Protein AF-A0A2D5Z5J0-F1 (afdb_monomer_lite)

pLDDT: mean 86.41, std 13.09, range [36.34, 98.69]

Sequence (612 aa):
MKLTTIVRDGAWRTVILSARPTSHVPVMIDIGAAVDILVTQSGSGRLHWVSRWEGPWGVWKAPADMIDIVRHGWPAVSALELLERIFWAFARTGDGAAAENALLEPEAVTWQAPLPEPPAYLYLHNNSTVALNFQFTDYGRREILHPRNRPVTAMIGTGEPLFTNDAGYVKTDMEFGFVVGPDAHLLDDETAMDHVFGYTVTTDSRLNAYTTSYNTLSDKQRYQGAAGACMDKACDGYGAFGPVIVTADEVGNPQDLLGHIHCNGVERGRCHTGGYLDPVRDILANLSRMMTVPAGTVVAMGGAAYDGFAVKGDMRRPGQNHVSISFERVGAIHHDLVYPDEPRARQRGPQSPYLHRRRQLGLPSSDMPDLKPGDVPAATRALWAIMYNVGRKHDPDYPAPYLYPRTSLRRAEEPIVLGPAHRDVEISVQLAAVIGTRTQYQVPADKVLDGLLGLALFIGIADLGVLQRGVDDANASSYYFGYFQSRFGDGFNRIAPPVPISELNDKWRDAPMRIEIEGHGAAEGAVSDYDTGVERMIEWISKGVTMLPGDVAALGPGNACVKVPMTGSPGSKWKLRAGIKGLVDIDTHIEDQRDERVGNWHKLKIGPSDLT

Radius of gyration: 24.68 Å; chains: 1; bounding box: 61×60×70 Å

Secondary structure (DSSP, 8-state):
-EEEEEEETTEEEEEEEEE-TTT--EEEEEHHHHHHHHHHHHHTTSS----EEEETTEEEEPP-SHHHHHHH-HHHHHHHHHHHHHHHHHHHHS-HHHHHTTEE-TTSSEE--SSSS-S-EEEESS-BHHHHHHHTTT-----S--EEEE-GGGEE-TT--EE--TT--EEEEEEEEEEE-S-B-S--TTTGGGGEEEEEEEEEEE--SS-S-GGGS-GGGHHHHHHHHHHHHHSTT-EEEEEEEEEHHHH--TTS-EEEEEETTEEEEEEEGGGBSS-HHHHHHHHHHHS-B-TT-EEEEEE-SSS-EEE-GGG--TT--EEEEEETTTEEEEEEEE-TTSHHHHHHTTS-HHHHHHHHTTPPPS--TT--GGGHHHH-S-EEE-S--SSTT--TT----EEEPGGGEEETTS-EEE-TT--SEEEEEEEEEEE-SS-BSS--GGGTGGGEEEEEEEEEEEETHHHHTT--TT-HHHHHHHHHHTT-STT-EEEPPPBPHHHHTTTTTT-EEEEEETTTEEEEEEGGG-SS-HHHHHHHHHTTSPBPTT-EEE----S-EEEE---SPTT-EEEEEEEETTTEEEEEEEEE---TTS--TTS-SS-GGG--

Foldseek 3Di:
DWWAWFFDPQDIFIWDFAAQPPPRHTKIFRQVLLLVLQVVCCVVVNDPDDQWDQDPVGIDGQDGAPLVLQQVAPVNVVSVVVSVVVLSVCCVPHDVVSSVVRIGDPVRTGFWGRCLQFLWAKEWAPQFPQNCVVCVVFCVFCFFTFIATAFSLQETEFAAADEADQQLKKWKFKWKKWFFGHKFALDDLVCLVSRTFFIKIWMQMFHLPAQPCCVPDDLLQNLLNVLSSSLRCRFRNNTYIDSTGDGDVQVDDQQAKKKFKDWLNHTPWIFGSVRGNDDSSRVSNLLNHLATDHGGHMYIRYRGINRTDIDGPVNDDVPRTKMKMDMPSHGMGMHHYHYCVDPVNVQCDQPGSSQSVSVVSSHDDLFAQPDFLVCLLVNARWEWEQADFFPPSDDQLRSSIGTANSQQEDAPQEAAEDEAQFFKKKKFWWKKWFFARDKFALDALVCLLVGTPAIKTKMAMFRCVLVVSDDPPVNSNSNSSSRVSRRRYRNRIHIHRGDRPVQQVPVQCFWKKKKQKAPFGIWIDGNVRGSYDPSSQCSSSRHRHIDGGSHMYIHHGDRGMTIDGRPDDAQDKIWMWIDTPSTDIYIHIYHRNHDPVPPSSRGDPQGPVNVD

Structure (mmCIF, N/CA/C/O backbone):
data_AF-A0A2D5Z5J0-F1
#
_entry.id   AF-A0A2D5Z5J0-F1
#
loop_
_atom_site.group_PDB
_atom_site.id
_atom_site.type_symbol
_atom_site.label_atom_id
_atom_site.label_alt_id
_atom_site.label_comp_id
_atom_site.label_asym_id
_atom_site.label_entity_id
_atom_site.label_seq_id
_atom_site.pdbx_PDB_ins_code
_atom_site.Cartn_x
_atom_site.Cartn_y
_atom_site.Cartn_z
_atom_site.occupancy
_atom_site.B_iso_or_equiv
_atom_site.auth_seq_id
_atom_site.auth_comp_id
_atom_site.auth_asym_id
_atom_site.auth_atom_id
_atom_site.pdbx_PDB_model_num
ATOM 1 N N . MET A 1 1 ? -4.427 4.741 24.109 1.00 93.06 1 MET A N 1
ATOM 2 C CA . MET A 1 1 ? -5.723 4.839 23.403 1.00 93.06 1 MET A CA 1
ATOM 3 C C . MET A 1 1 ? -5.909 3.721 22.367 1.00 93.06 1 MET A C 1
ATOM 5 O O . MET A 1 1 ? -4.930 3.223 21.821 1.00 93.06 1 MET A O 1
ATOM 9 N N . LYS A 1 2 ? -7.160 3.335 22.058 1.00 96.94 2 LYS A N 1
ATOM 10 C CA . LYS A 1 2 ? -7.514 2.366 20.997 1.00 96.94 2 LYS A CA 1
ATOM 11 C C . LYS A 1 2 ? -8.445 3.010 19.971 1.00 96.94 2 LYS A C 1
ATOM 13 O O . LYS A 1 2 ? -9.537 3.444 20.329 1.00 96.94 2 LYS A O 1
ATOM 18 N N . LEU A 1 3 ? -8.028 3.052 18.711 1.00 97.38 3 LEU A N 1
ATOM 19 C CA . LEU A 1 3 ? -8.722 3.765 17.638 1.00 97.38 3 LEU A CA 1
ATOM 20 C C . LEU A 1 3 ? -9.100 2.816 16.504 1.00 97.38 3 LEU A C 1
ATOM 22 O O . LEU A 1 3 ? -8.326 1.932 16.144 1.00 97.38 3 LEU A O 1
ATOM 26 N N . THR A 1 4 ? -10.270 3.000 15.903 1.00 96.94 4 THR A N 1
ATOM 27 C CA . THR A 1 4 ? -10.640 2.270 14.684 1.00 96.94 4 THR A CA 1
ATOM 28 C C . THR A 1 4 ? -11.571 3.082 13.793 1.00 96.94 4 THR A C 1
ATOM 30 O O . THR A 1 4 ? -11.998 4.180 14.154 1.00 96.94 4 THR A O 1
ATOM 33 N N . THR A 1 5 ? -11.868 2.530 12.622 1.00 96.56 5 THR A N 1
ATOM 34 C CA . THR A 1 5 ? -12.845 3.067 11.684 1.00 96.56 5 THR A CA 1
ATOM 35 C C . THR A 1 5 ? -14.036 2.119 11.602 1.00 96.56 5 THR A C 1
ATOM 37 O O . THR A 1 5 ? -13.885 0.899 11.537 1.00 96.56 5 THR A O 1
ATOM 40 N N . ILE A 1 6 ? -15.237 2.686 11.577 1.00 95.25 6 ILE A N 1
ATOM 41 C CA . ILE A 1 6 ? -16.492 1.968 11.336 1.00 95.25 6 ILE A CA 1
ATOM 42 C C . ILE A 1 6 ? -17.225 2.582 10.142 1.00 95.25 6 ILE A C 1
ATOM 44 O O . ILE A 1 6 ? -16.885 3.679 9.694 1.00 95.25 6 ILE A O 1
ATOM 48 N N . VAL A 1 7 ? -18.262 1.907 9.651 1.00 93.25 7 VAL A N 1
ATOM 49 C CA . VAL A 1 7 ? -19.241 2.508 8.734 1.00 93.25 7 VAL A CA 1
ATOM 50 C C . VAL A 1 7 ? -20.530 2.837 9.477 1.00 93.25 7 VAL A C 1
ATOM 52 O O . VAL A 1 7 ? -21.112 1.974 10.135 1.00 93.25 7 VAL A O 1
ATOM 55 N N . ARG A 1 8 ? -20.991 4.079 9.317 1.00 88.25 8 ARG A N 1
ATOM 56 C CA . ARG A 1 8 ? -22.290 4.578 9.779 1.00 88.25 8 ARG A CA 1
ATOM 57 C C . ARG A 1 8 ? -22.849 5.528 8.721 1.00 88.25 8 ARG A C 1
ATOM 59 O O . ARG A 1 8 ? -22.131 6.404 8.247 1.00 88.25 8 ARG A O 1
ATOM 66 N N . ASP A 1 9 ? -24.107 5.331 8.332 1.00 86.69 9 ASP A N 1
ATOM 67 C CA . ASP A 1 9 ? -24.808 6.159 7.336 1.00 86.69 9 ASP A CA 1
ATOM 68 C C . ASP A 1 9 ? -24.061 6.299 5.992 1.00 86.69 9 ASP A C 1
ATOM 70 O O . ASP A 1 9 ? -24.009 7.373 5.397 1.00 86.69 9 ASP A O 1
ATOM 74 N N . GLY A 1 10 ? -23.438 5.212 5.517 1.00 88.88 10 GLY A N 1
ATOM 75 C CA . GLY A 1 10 ? -22.692 5.195 4.249 1.00 88.88 10 GLY A CA 1
ATOM 76 C C . GLY A 1 10 ? -21.363 5.961 4.273 1.00 88.88 10 GLY A C 1
ATOM 77 O O . GLY A 1 10 ? -20.772 6.199 3.221 1.00 88.88 10 GLY A O 1
ATOM 78 N N . ALA A 1 11 ? -20.873 6.343 5.456 1.00 90.06 11 ALA A N 1
ATOM 79 C CA . ALA A 1 11 ? -19.618 7.063 5.634 1.00 90.06 11 ALA A CA 1
ATOM 80 C C . ALA A 1 11 ? -18.714 6.384 6.668 1.00 90.06 11 ALA A C 1
ATOM 82 O O . ALA A 1 11 ? -19.181 5.719 7.597 1.00 90.06 11 ALA A O 1
ATOM 83 N N . TRP A 1 12 ? -17.405 6.582 6.521 1.00 93.19 12 TRP A N 1
ATOM 84 C CA . TRP A 1 12 ? -16.445 6.203 7.551 1.00 93.19 12 TRP A CA 1
ATOM 85 C C . TRP A 1 12 ? -16.531 7.143 8.750 1.00 93.19 12 TRP A C 1
ATOM 87 O O . TRP A 1 12 ? -16.623 8.362 8.592 1.00 93.19 12 TRP A O 1
ATOM 97 N N . ARG A 1 13 ? -16.480 6.565 9.950 1.00 93.69 13 ARG A N 1
ATOM 98 C CA . ARG A 1 13 ? -16.387 7.290 11.220 1.00 93.69 13 ARG A CA 1
ATOM 99 C C . ARG A 1 13 ? -15.203 6.774 12.012 1.00 93.69 13 ARG A C 1
ATOM 101 O O . ARG A 1 13 ? -15.054 5.562 12.171 1.00 93.69 13 ARG A O 1
ATOM 108 N N . THR A 1 14 ? -14.399 7.698 12.521 1.00 95.69 14 THR A N 1
ATOM 109 C CA . THR A 1 14 ? -13.329 7.375 13.463 1.00 95.69 14 THR A CA 1
ATOM 110 C C . THR A 1 14 ? -13.910 7.288 14.861 1.00 95.69 14 THR A C 1
ATOM 112 O O . THR A 1 14 ? -14.632 8.191 15.294 1.00 95.69 14 THR A O 1
ATOM 115 N N . VAL A 1 15 ? -13.589 6.212 15.570 1.00 96.12 15 VAL A N 1
ATOM 116 C CA . VAL A 1 15 ? -14.093 5.975 16.921 1.00 96.12 15 VAL A CA 1
ATOM 117 C C . VAL A 1 15 ? -12.967 5.652 17.893 1.00 96.12 15 VAL A C 1
ATOM 119 O O . VAL A 1 15 ? -11.970 5.020 17.528 1.00 96.12 15 VAL A O 1
ATOM 122 N N . ILE A 1 16 ? -13.162 6.053 19.147 1.00 96.38 16 ILE A N 1
ATOM 123 C CA . ILE A 1 16 ? -12.356 5.602 20.284 1.00 96.38 16 ILE A CA 1
ATOM 124 C C . ILE A 1 16 ? -13.047 4.378 20.877 1.00 96.38 16 ILE A C 1
ATOM 126 O O . ILE A 1 16 ? -14.220 4.458 21.249 1.00 96.38 16 ILE A O 1
ATOM 130 N N . LEU A 1 17 ? -12.335 3.255 20.987 1.00 95.25 17 LEU A N 1
ATOM 131 C CA . LEU A 1 17 ? -12.802 2.116 21.772 1.00 95.25 17 LEU A CA 1
ATOM 132 C C . LEU A 1 17 ? -12.526 2.405 23.252 1.00 95.25 17 LEU A C 1
ATOM 134 O O . LEU A 1 17 ? -11.382 2.358 23.702 1.00 95.25 17 LEU A O 1
ATOM 138 N N . SER A 1 18 ? -13.595 2.711 23.979 1.00 94.12 18 SER A N 1
ATOM 139 C CA . SER A 1 18 ? -13.609 3.134 25.376 1.00 94.12 18 SER A CA 1
ATOM 140 C C . SER A 1 18 ? -14.367 2.112 26.239 1.00 94.12 18 SER A C 1
ATOM 142 O O . SER A 1 18 ? -14.756 1.031 25.787 1.00 94.12 18 SER A O 1
ATOM 144 N N . ALA A 1 19 ? -14.590 2.449 27.504 1.00 89.25 19 ALA A N 1
ATOM 145 C CA . ALA A 1 19 ? -15.450 1.702 28.405 1.00 89.25 19 ALA A CA 1
ATOM 146 C C . ALA A 1 19 ? -16.302 2.665 29.232 1.00 89.25 19 ALA A C 1
ATOM 148 O O . ALA A 1 19 ? -15.825 3.709 29.686 1.00 89.25 19 ALA A O 1
ATOM 149 N N . ARG A 1 20 ? -17.563 2.295 29.476 1.00 86.00 20 ARG A N 1
ATOM 150 C CA . ARG A 1 20 ? -18.451 3.074 30.347 1.00 86.00 20 ARG A CA 1
ATOM 151 C C . ARG A 1 20 ? -17.807 3.175 31.746 1.00 86.00 20 ARG A C 1
ATOM 153 O O . ARG A 1 20 ? -17.552 2.133 32.352 1.00 86.00 20 ARG A O 1
ATOM 160 N N . PRO A 1 21 ? -17.576 4.382 32.301 1.00 85.12 21 PRO A N 1
ATOM 161 C CA . PRO A 1 21 ? -16.750 4.558 33.503 1.00 85.12 21 PRO A CA 1
ATOM 162 C C . PRO A 1 21 ? -17.210 3.798 34.754 1.00 85.12 21 PRO A C 1
ATOM 164 O O . PRO A 1 21 ? -16.401 3.540 35.636 1.00 85.12 21 PRO A O 1
ATOM 167 N N . THR A 1 22 ? -18.504 3.478 34.861 1.00 82.19 22 THR A N 1
ATOM 168 C CA . THR A 1 22 ? -19.093 2.811 36.034 1.00 82.19 22 THR A CA 1
ATOM 169 C C . THR A 1 22 ? -19.251 1.303 35.868 1.00 82.19 22 THR A C 1
ATOM 171 O O . THR A 1 22 ? -19.096 0.573 36.840 1.00 82.19 22 THR A O 1
ATOM 174 N N . SER A 1 23 ? -19.589 0.826 34.668 1.00 84.12 23 SER A N 1
ATOM 175 C CA . SER A 1 23 ? -19.837 -0.598 34.411 1.00 84.12 23 SER A CA 1
ATOM 176 C C . SER A 1 23 ? -18.652 -1.314 33.769 1.00 84.12 23 SER A C 1
ATOM 178 O O . SER A 1 23 ? -18.658 -2.539 33.703 1.00 84.12 23 SER A O 1
ATOM 180 N N . HIS A 1 24 ? -17.665 -0.564 33.266 1.00 85.06 24 HIS A N 1
ATOM 181 C CA . HIS A 1 24 ? -16.561 -1.054 32.437 1.00 85.06 24 HIS A CA 1
ATOM 182 C C . HIS A 1 24 ? -17.012 -1.817 31.181 1.00 85.06 24 HIS A C 1
ATOM 184 O O . HIS A 1 24 ? -16.212 -2.506 30.550 1.00 85.06 24 HIS A O 1
ATOM 190 N N . VAL A 1 25 ? -18.286 -1.676 30.796 1.00 88.31 25 VAL A N 1
ATOM 191 C CA . VAL A 1 25 ? -18.826 -2.255 29.564 1.00 88.31 25 VAL A CA 1
ATOM 192 C C . VAL A 1 25 ? -18.167 -1.549 28.374 1.00 88.31 25 VAL A C 1
ATOM 194 O O . VAL A 1 25 ? -18.167 -0.309 28.359 1.00 88.31 25 VAL A O 1
ATOM 197 N N . PRO A 1 26 ? -17.596 -2.296 27.407 1.00 91.62 26 PRO A N 1
ATOM 198 C CA . PRO A 1 26 ? -17.014 -1.721 26.200 1.00 91.62 26 PRO A CA 1
ATOM 199 C C . PRO A 1 26 ? -18.025 -0.864 25.443 1.00 91.62 26 PRO A C 1
ATOM 201 O O . PRO A 1 26 ? -19.186 -1.233 25.315 1.00 91.62 26 PRO A O 1
ATOM 204 N N . VAL A 1 27 ? -17.576 0.277 24.936 1.00 94.75 27 VAL A N 1
ATOM 205 C CA . VAL A 1 27 ? -18.390 1.185 24.123 1.00 94.75 27 VAL A CA 1
ATOM 206 C C . VAL A 1 27 ? -17.480 1.928 23.156 1.00 94.75 27 VAL A C 1
ATOM 208 O O . VAL A 1 27 ? -16.278 2.057 23.391 1.00 94.75 27 VAL A O 1
ATOM 211 N N . MET A 1 28 ? -18.033 2.432 22.066 1.00 95.69 28 MET A N 1
ATOM 212 C CA . MET A 1 28 ? -17.321 3.295 21.136 1.00 95.69 28 MET A CA 1
ATOM 213 C C . MET A 1 28 ? -17.811 4.733 21.244 1.00 95.69 28 MET A C 1
ATOM 215 O O . MET A 1 28 ? -19.009 4.976 21.377 1.00 95.69 28 MET A O 1
ATOM 219 N N . ILE A 1 29 ? -16.883 5.681 21.148 1.00 95.44 29 ILE A N 1
ATOM 220 C CA . ILE A 1 29 ? -17.184 7.111 21.051 1.00 95.44 29 ILE A CA 1
ATOM 221 C C . ILE A 1 29 ? -16.921 7.547 19.610 1.00 95.44 29 ILE A C 1
ATOM 223 O O . ILE A 1 29 ? -15.775 7.504 19.162 1.00 95.44 29 ILE A O 1
ATOM 227 N N . ASP A 1 30 ? -17.960 7.974 18.892 1.00 94.44 30 ASP A N 1
ATOM 228 C CA . ASP A 1 30 ? -17.830 8.653 17.596 1.00 94.44 30 ASP A CA 1
ATOM 229 C C . ASP A 1 30 ? -17.186 10.025 17.811 1.00 94.44 30 ASP A C 1
ATOM 231 O O . ASP A 1 30 ? -17.788 10.923 18.406 1.00 94.44 30 ASP A O 1
ATOM 235 N N . ILE A 1 31 ? -15.938 10.172 17.354 1.00 93.31 31 ILE A N 1
ATOM 236 C CA . ILE A 1 31 ? -15.123 11.364 17.613 1.00 93.31 31 ILE A CA 1
ATOM 237 C C . ILE A 1 31 ? -15.792 12.605 17.021 1.00 93.31 31 ILE A C 1
ATOM 239 O O . ILE A 1 31 ? -15.860 13.635 17.689 1.00 93.31 31 ILE A O 1
ATOM 243 N N . GLY A 1 32 ? -16.324 12.510 15.799 1.00 89.69 32 GLY A N 1
ATOM 244 C CA . GLY A 1 32 ? -16.975 13.638 15.135 1.00 89.69 32 GLY A CA 1
ATOM 245 C C . GLY A 1 32 ? -18.210 14.100 15.906 1.00 89.69 32 GLY A C 1
ATOM 246 O O . GLY A 1 32 ? -18.323 15.275 16.254 1.00 89.69 32 GLY A O 1
ATOM 247 N N . ALA A 1 33 ? -19.087 13.158 16.262 1.00 90.62 33 ALA A N 1
ATOM 248 C CA . ALA A 1 33 ? -20.287 13.464 17.038 1.00 90.62 33 ALA A CA 1
ATOM 249 C C . ALA A 1 33 ? -19.952 14.021 18.435 1.00 90.62 33 ALA A C 1
ATOM 251 O O . ALA A 1 33 ? -20.588 14.970 18.899 1.00 90.62 33 ALA A O 1
ATOM 252 N N . ALA A 1 34 ? -18.932 13.475 19.102 1.00 91.00 34 ALA A N 1
ATOM 253 C CA . ALA A 1 34 ? -18.480 13.963 20.400 1.00 91.00 34 ALA A CA 1
ATOM 254 C C . ALA A 1 34 ? -17.933 15.398 20.317 1.00 91.00 34 ALA A C 1
ATOM 256 O O . ALA A 1 34 ? -18.285 16.229 21.158 1.00 91.00 34 ALA A O 1
ATOM 257 N N . VAL A 1 35 ? -17.133 15.724 19.293 1.00 88.75 35 VAL A N 1
ATOM 258 C CA . VAL A 1 35 ? -16.653 17.096 19.051 1.00 88.75 35 VAL A CA 1
ATOM 259 C C . VAL A 1 35 ? -17.829 18.057 18.868 1.00 88.75 35 VAL A C 1
ATOM 261 O O . VAL A 1 35 ? -17.856 19.103 19.520 1.00 88.75 35 VAL A O 1
ATOM 264 N N . ASP A 1 36 ? -18.815 17.707 18.040 1.00 87.94 36 ASP A N 1
ATOM 265 C CA . ASP A 1 36 ? -19.977 18.562 17.763 1.00 87.94 36 ASP A CA 1
ATOM 266 C C . ASP A 1 36 ? -20.800 18.851 19.026 1.00 87.94 36 ASP A C 1
ATOM 268 O O . ASP A 1 36 ? -21.208 19.996 19.268 1.00 87.94 36 ASP A O 1
ATOM 272 N N . ILE A 1 37 ? -20.990 17.839 19.879 1.00 88.12 37 ILE A N 1
ATOM 273 C CA . ILE A 1 37 ? -21.646 17.996 21.182 1.00 88.12 37 ILE A CA 1
ATOM 274 C C . ILE A 1 37 ? -20.862 18.987 22.045 1.00 88.12 37 ILE A C 1
ATOM 276 O O . ILE A 1 37 ? -21.437 19.960 22.537 1.00 88.12 37 ILE A O 1
ATOM 280 N N . LEU A 1 38 ? -19.552 18.788 22.212 1.00 86.69 38 LEU A N 1
ATOM 281 C CA . LEU A 1 38 ? -18.729 19.639 23.077 1.00 86.69 38 LEU A CA 1
ATOM 282 C C . LEU A 1 38 ? -18.660 21.087 22.574 1.00 86.69 38 LEU A C 1
ATOM 284 O O . LEU A 1 38 ? -18.777 22.018 23.374 1.00 86.69 38 LEU A O 1
ATOM 288 N N . VAL A 1 39 ? -18.547 21.299 21.261 1.00 85.88 39 VAL A N 1
ATOM 289 C CA . VAL A 1 39 ? -18.585 22.635 20.642 1.00 85.88 39 VAL A CA 1
ATOM 290 C C . VAL A 1 39 ? -19.923 23.323 20.911 1.00 85.88 39 VAL A C 1
ATOM 292 O O . VAL A 1 39 ? -19.944 24.476 21.347 1.00 85.88 39 VAL A O 1
ATOM 295 N N . THR A 1 40 ? -21.035 22.614 20.711 1.00 86.25 40 THR A N 1
ATOM 296 C CA . THR A 1 40 ? -22.386 23.149 20.933 1.00 86.25 40 THR A CA 1
ATOM 297 C C . THR A 1 40 ? -22.586 23.560 22.390 1.00 86.25 40 THR A C 1
ATOM 299 O O . THR A 1 40 ? -23.032 24.673 22.682 1.00 86.25 40 THR A O 1
ATOM 302 N N . GLN A 1 41 ? -22.203 22.693 23.329 1.00 84.50 41 GLN A N 1
ATOM 303 C CA . GLN A 1 41 ? -22.331 22.987 24.755 1.00 84.50 41 GLN A CA 1
ATOM 304 C C . GLN A 1 41 ? -21.398 24.122 25.189 1.00 84.50 41 GLN A C 1
ATOM 306 O O . GLN A 1 41 ? -21.800 24.954 26.007 1.00 84.50 41 GLN A O 1
ATOM 311 N N . SER A 1 42 ? -20.202 24.226 24.602 1.00 84.31 42 SER A N 1
ATOM 312 C CA . SER A 1 42 ? -19.293 25.338 24.879 1.00 84.31 42 SER A CA 1
ATOM 313 C C . SER A 1 42 ? -19.844 26.678 24.402 1.00 84.31 42 SER A C 1
ATOM 315 O O . SER A 1 42 ? -19.763 27.659 25.139 1.00 84.31 42 SER A O 1
ATOM 317 N N . GLY A 1 43 ? -20.467 26.725 23.221 1.00 83.12 43 GLY A N 1
ATOM 318 C CA . GLY A 1 43 ? -21.136 27.930 22.717 1.00 83.12 43 GLY A CA 1
ATOM 319 C C . GLY A 1 43 ? -22.321 28.372 23.583 1.00 83.12 43 GLY A C 1
ATOM 320 O O . GLY A 1 43 ? -22.602 29.562 23.684 1.00 83.12 43 GLY A O 1
ATOM 321 N N . SER A 1 44 ? -22.978 27.429 24.266 1.00 82.50 44 SER A N 1
ATOM 322 C CA . SER A 1 44 ? -24.056 27.721 25.223 1.00 82.50 44 SER A CA 1
ATOM 323 C C . SER A 1 44 ? -23.572 28.162 26.615 1.00 82.50 44 SER A C 1
ATOM 325 O O . SER A 1 44 ? -24.395 28.425 27.491 1.00 82.50 44 SER A O 1
ATOM 327 N N . GLY A 1 45 ? -22.253 28.214 26.850 1.00 80.50 45 GLY A N 1
ATOM 328 C CA . GLY A 1 45 ? -21.657 28.563 28.145 1.00 80.50 45 GLY A CA 1
ATOM 329 C C . GLY A 1 45 ? -21.774 27.476 29.221 1.00 80.50 45 GLY A C 1
ATOM 330 O O . GLY A 1 45 ? -21.451 27.727 30.379 1.00 80.50 45 GLY A O 1
ATOM 331 N N . ARG A 1 46 ? -22.236 26.269 28.863 1.00 74.31 46 ARG A N 1
ATOM 332 C CA . ARG A 1 46 ? -22.439 25.148 29.800 1.00 74.31 46 ARG A CA 1
ATOM 333 C C . ARG A 1 46 ? -21.158 24.384 30.127 1.00 74.31 46 ARG A C 1
ATOM 335 O O . ARG A 1 46 ? -21.089 23.730 31.162 1.00 74.31 46 ARG A O 1
ATOM 342 N N . LEU A 1 47 ? -20.160 24.452 29.250 1.00 80.44 47 LEU A N 1
ATOM 343 C CA . LEU A 1 47 ? -18.823 23.905 29.467 1.00 80.44 47 LEU A CA 1
ATOM 344 C C . LEU A 1 47 ? -17.780 24.751 28.731 1.00 80.44 47 LEU A C 1
ATOM 346 O O . LEU A 1 47 ? -18.132 25.618 27.937 1.00 80.44 47 LEU A O 1
ATOM 350 N N . HIS A 1 48 ? -16.499 24.495 28.981 1.00 76.69 48 HIS A N 1
ATOM 351 C CA . HIS A 1 48 ? -15.409 25.081 28.205 1.00 76.69 48 HIS A CA 1
ATOM 352 C C . HIS A 1 48 ? -14.724 23.986 27.384 1.00 76.69 48 HIS A C 1
ATOM 354 O O . HIS A 1 48 ? -14.119 23.075 27.951 1.00 76.69 48 HIS A O 1
ATOM 360 N N . TRP A 1 49 ? -14.815 24.080 26.057 1.00 78.50 49 TRP A N 1
ATOM 361 C CA . TRP A 1 49 ? -14.130 23.193 25.120 1.00 78.50 49 TRP A CA 1
ATOM 362 C C . TRP A 1 49 ? -13.266 24.005 24.163 1.00 78.50 49 TRP A C 1
ATOM 364 O O . TRP A 1 49 ? -13.718 24.973 23.550 1.00 78.50 49 TRP A O 1
ATOM 374 N N . VAL A 1 50 ? -12.017 23.578 24.010 1.00 69.38 50 VAL A N 1
ATOM 375 C CA . VAL A 1 50 ? -11.072 24.191 23.083 1.00 69.38 50 VAL A CA 1
ATOM 376 C C . VAL A 1 50 ? -11.213 23.481 21.738 1.00 69.38 50 VAL A C 1
ATOM 378 O O . VAL A 1 50 ? -10.748 22.365 21.550 1.00 69.38 50 VAL A O 1
ATOM 381 N N . SER A 1 51 ? -11.909 24.119 20.797 1.00 64.62 51 SER A N 1
ATOM 382 C CA . SER A 1 51 ? -12.151 23.567 19.452 1.00 64.62 51 SER A CA 1
ATOM 383 C C . SER A 1 51 ? -11.020 23.843 18.457 1.00 64.62 51 SER A C 1
ATOM 385 O O . SER A 1 51 ? -11.017 23.293 17.353 1.00 64.62 51 SER A O 1
ATOM 387 N N . ARG A 1 52 ? -10.064 24.695 18.846 1.00 67.06 52 ARG A N 1
ATOM 388 C CA . ARG A 1 52 ? -8.849 25.021 18.100 1.00 67.06 52 ARG A CA 1
ATOM 389 C C . ARG A 1 52 ? -7.642 24.799 18.983 1.00 67.06 52 ARG A C 1
ATOM 391 O O . ARG A 1 52 ? -7.514 25.441 20.020 1.00 67.06 52 ARG A O 1
ATOM 398 N N . TRP A 1 53 ? -6.766 23.930 18.530 1.00 62.47 53 TRP A N 1
ATOM 399 C CA . TRP A 1 53 ? -5.542 23.578 19.216 1.00 62.47 53 TRP A CA 1
ATOM 400 C C . TRP A 1 53 ? -4.403 24.297 18.515 1.00 62.47 53 TRP A C 1
ATOM 402 O O . TRP A 1 53 ? -4.291 24.232 17.290 1.00 62.47 53 TRP A O 1
ATOM 412 N N . GLU A 1 54 ? -3.602 25.020 19.287 1.00 58.97 54 GLU A N 1
ATOM 413 C CA . GLU A 1 54 ? -2.354 25.601 18.806 1.00 58.97 54 GLU A CA 1
ATOM 414 C C . GLU A 1 54 ? -1.216 24.673 19.216 1.00 58.97 54 GLU A C 1
ATOM 416 O O . GLU A 1 54 ? -1.084 24.315 20.388 1.00 58.97 54 GLU A O 1
ATOM 421 N N . GLY A 1 55 ? -0.395 24.279 18.251 1.00 55.91 55 GLY A N 1
ATOM 422 C CA . GLY A 1 55 ? 0.818 23.524 18.520 1.00 55.91 55 GLY A CA 1
ATOM 423 C C . GLY A 1 55 ? 1.924 23.838 17.516 1.00 55.91 55 GLY A C 1
ATOM 424 O O . GLY A 1 55 ? 1.760 24.712 16.663 1.00 55.91 55 GLY A O 1
ATOM 425 N N . PRO A 1 56 ? 3.057 23.117 17.588 1.00 46.78 56 PRO A N 1
ATOM 426 C CA . PRO A 1 56 ? 4.235 23.375 16.750 1.00 46.78 56 PRO A CA 1
ATOM 427 C C . PRO A 1 56 ? 3.953 23.332 15.239 1.00 46.78 56 PRO A C 1
ATOM 429 O O . PRO A 1 56 ? 4.697 23.908 14.453 1.00 46.78 56 PRO A O 1
ATOM 432 N N . TRP A 1 57 ? 2.861 22.672 14.846 1.00 51.91 57 TRP A N 1
ATOM 433 C CA . TRP A 1 57 ? 2.441 22.434 13.464 1.00 51.91 57 TRP A CA 1
ATOM 434 C C . TRP A 1 57 ? 1.322 23.378 12.987 1.00 51.91 57 TRP A C 1
ATOM 436 O O . TRP A 1 57 ? 0.760 23.180 11.913 1.00 51.91 57 TRP A O 1
ATOM 446 N N . GLY A 1 58 ? 0.995 24.411 13.772 1.00 58.88 58 GLY A N 1
ATOM 447 C CA . GLY A 1 58 ? -0.013 25.421 13.450 1.00 58.88 58 GLY A CA 1
ATOM 448 C C . GLY A 1 58 ? -1.288 25.307 14.284 1.00 58.88 58 GLY A C 1
ATOM 449 O O . GLY A 1 58 ? -1.303 24.726 15.368 1.00 58.88 58 GLY A O 1
ATOM 450 N N . VAL A 1 59 ? -2.364 25.913 13.777 1.00 57.62 59 VAL A N 1
ATOM 451 C CA . VAL A 1 59 ? -3.695 25.855 14.391 1.00 57.62 59 VAL A CA 1
ATOM 452 C C . VAL A 1 59 ? -4.495 24.761 13.701 1.00 57.62 59 VAL A C 1
ATOM 454 O O . VAL A 1 59 ? -4.800 24.890 12.515 1.00 57.62 59 VAL A O 1
ATOM 457 N N . TRP A 1 60 ? -4.893 23.721 14.428 1.00 65.19 60 TRP A N 1
ATOM 458 C CA . TRP A 1 60 ? -5.758 22.671 13.890 1.00 65.19 60 TRP A CA 1
ATOM 459 C C . TRP A 1 60 ? -7.020 22.488 14.733 1.00 65.19 60 TRP A C 1
ATOM 461 O O . TRP A 1 60 ? -7.080 22.801 15.925 1.00 65.19 60 TRP A O 1
ATOM 471 N N . LYS A 1 61 ? -8.087 22.022 14.083 1.00 64.19 61 LYS A N 1
ATOM 472 C CA . LYS A 1 61 ? -9.314 21.603 14.770 1.00 64.19 61 LYS A CA 1
ATOM 473 C C . LYS A 1 61 ? -9.124 20.182 15.286 1.00 64.19 61 LYS A C 1
ATOM 475 O O . LYS A 1 61 ? -8.302 19.456 14.739 1.00 64.19 61 LYS A O 1
ATOM 480 N N . ALA A 1 62 ? -9.874 19.788 16.317 1.00 62.12 62 ALA A N 1
ATOM 481 C CA . ALA A 1 62 ? -9.880 18.393 16.761 1.00 62.12 62 ALA A CA 1
ATOM 482 C C . ALA A 1 62 ? -10.129 17.479 15.539 1.00 62.12 62 ALA A C 1
ATOM 484 O O . ALA A 1 62 ? -11.156 17.659 14.875 1.00 62.12 62 ALA A O 1
ATOM 485 N N . PRO A 1 63 ? -9.182 16.591 15.184 1.00 65.00 63 PRO A N 1
ATOM 486 C CA . PRO A 1 63 ? -9.288 15.806 13.963 1.00 65.00 63 PRO A CA 1
ATOM 487 C C . PRO A 1 63 ? -10.422 14.787 14.102 1.00 65.00 63 PRO A C 1
ATOM 489 O O . PRO A 1 63 ? -10.560 14.134 15.136 1.00 65.00 63 PRO A O 1
ATOM 492 N N . ALA A 1 64 ? -11.255 14.681 13.067 1.00 71.00 64 ALA A N 1
ATOM 493 C CA . ALA A 1 64 ? -12.385 13.748 13.022 1.00 71.00 64 ALA A CA 1
ATOM 494 C C . ALA A 1 64 ? -12.083 12.497 12.178 1.00 71.00 64 ALA A C 1
ATOM 496 O O . ALA A 1 64 ? -12.810 11.502 12.251 1.00 71.00 64 ALA A O 1
ATOM 497 N N . ASP A 1 65 ? -11.016 12.534 11.381 1.00 84.62 65 ASP A N 1
ATOM 498 C CA . ASP A 1 65 ? -10.565 11.419 10.560 1.00 84.62 65 ASP A CA 1
ATOM 499 C C . ASP A 1 65 ? -9.265 10.799 11.095 1.00 84.62 65 ASP A C 1
ATOM 501 O O . ASP A 1 65 ? -8.418 11.454 11.707 1.00 84.62 65 ASP A O 1
ATOM 505 N N . MET A 1 66 ? -9.137 9.489 10.880 1.00 93.50 66 MET A N 1
ATOM 506 C CA . MET A 1 66 ? -8.010 8.699 11.366 1.00 93.50 66 MET A CA 1
ATOM 507 C C . MET A 1 66 ? -6.670 9.165 10.787 1.00 93.50 66 MET A C 1
ATOM 509 O O . MET A 1 66 ? -5.664 9.135 11.492 1.00 93.50 66 MET A O 1
ATOM 513 N N . ILE A 1 67 ? -6.623 9.578 9.515 1.00 92.94 67 ILE A N 1
ATOM 514 C CA . ILE A 1 67 ? -5.349 9.909 8.865 1.00 92.94 67 ILE A CA 1
ATOM 515 C C . ILE A 1 67 ? -4.761 11.208 9.420 1.00 92.94 67 ILE A C 1
ATOM 517 O O . ILE A 1 67 ? -3.554 11.272 9.648 1.00 92.94 67 ILE A O 1
ATOM 521 N N . ASP A 1 68 ? -5.594 12.202 9.724 1.00 89.94 68 ASP A N 1
ATOM 522 C CA . ASP A 1 68 ? -5.165 13.433 10.374 1.00 89.94 68 ASP A CA 1
ATOM 523 C C . ASP A 1 68 ? -4.749 13.178 11.823 1.00 89.94 68 ASP A C 1
ATOM 525 O O . ASP A 1 68 ? -3.739 13.734 12.253 1.00 89.94 68 ASP A O 1
ATOM 529 N N . ILE A 1 69 ? -5.445 12.303 12.563 1.00 92.56 69 ILE A N 1
ATOM 530 C CA . ILE A 1 69 ? -5.008 11.884 13.909 1.00 92.56 69 ILE A CA 1
ATOM 531 C C . ILE A 1 69 ? -3.596 11.288 13.846 1.00 92.56 69 ILE A C 1
ATOM 533 O O . ILE A 1 69 ? -2.711 11.709 14.590 1.00 92.56 69 ILE A O 1
ATOM 537 N N . VAL A 1 70 ? -3.373 10.341 12.933 1.00 95.44 70 VAL A N 1
ATOM 538 C CA . VAL A 1 70 ? -2.083 9.659 12.780 1.00 95.44 70 VAL A CA 1
ATOM 539 C C . VAL A 1 70 ? -0.983 10.636 12.355 1.00 95.44 70 VAL A C 1
ATOM 541 O O . VAL A 1 70 ? 0.097 10.635 12.944 1.00 95.44 70 VAL A O 1
ATOM 544 N N . ARG A 1 71 ? -1.265 11.513 11.383 1.00 93.25 71 ARG A N 1
ATOM 545 C CA . ARG A 1 71 ? -0.310 12.506 10.869 1.00 93.25 71 ARG A CA 1
ATOM 546 C C . ARG A 1 71 ? 0.140 13.498 11.937 1.00 93.25 71 ARG A C 1
ATOM 548 O O . ARG A 1 71 ? 1.310 13.865 11.960 1.00 93.25 71 ARG A O 1
ATOM 555 N N . HIS A 1 72 ? -0.768 13.934 12.809 1.00 89.50 72 HIS A N 1
ATOM 556 C CA . HIS A 1 72 ? -0.443 14.871 13.886 1.00 89.50 72 HIS A CA 1
ATOM 557 C C . HIS A 1 72 ? 0.162 14.186 15.120 1.00 89.50 72 HIS A C 1
ATOM 559 O O . HIS A 1 72 ? 0.649 14.889 16.003 1.00 89.50 72 HIS A O 1
ATOM 565 N N . GLY A 1 73 ? 0.156 12.850 15.194 1.00 91.38 73 GLY A N 1
ATOM 566 C CA . GLY A 1 73 ? 0.836 12.076 16.233 1.00 91.38 73 GLY A CA 1
ATOM 567 C C . GLY A 1 73 ? 0.371 12.399 17.658 1.00 91.38 73 GLY A C 1
ATOM 568 O O . GLY A 1 73 ? -0.818 12.586 17.924 1.00 91.38 73 GLY A O 1
ATOM 569 N N . TRP A 1 74 ? 1.325 12.476 18.592 1.00 90.50 74 TRP A N 1
ATOM 570 C CA . TRP A 1 74 ? 1.069 12.683 20.024 1.00 90.50 74 TRP A CA 1
ATOM 571 C C . TRP A 1 74 ? 0.200 13.902 20.367 1.00 90.50 74 TRP A C 1
ATOM 573 O O . TRP A 1 74 ? -0.716 13.746 21.174 1.00 90.50 74 TRP A O 1
ATOM 583 N N . PRO A 1 75 ? 0.384 15.086 19.746 1.00 87.06 75 PRO A N 1
ATOM 584 C CA . PRO A 1 75 ? -0.540 16.202 19.931 1.00 87.06 75 PRO A CA 1
ATOM 585 C C . PRO A 1 75 ? -2.019 15.861 19.681 1.00 87.06 75 PRO A C 1
ATOM 587 O O . PRO A 1 75 ? -2.883 16.324 20.426 1.00 87.06 75 PRO A O 1
ATOM 590 N N . ALA A 1 76 ? -2.331 15.045 18.666 1.00 88.19 76 ALA A N 1
ATOM 591 C CA . ALA A 1 76 ? -3.703 14.607 18.417 1.00 88.19 76 ALA A CA 1
ATOM 592 C C . ALA A 1 76 ? -4.177 13.592 19.464 1.00 88.19 76 ALA A C 1
ATOM 594 O O . ALA A 1 76 ? -5.302 13.712 19.943 1.00 88.19 76 ALA A O 1
ATOM 595 N N . VAL A 1 77 ? -3.321 12.651 19.878 1.00 91.19 77 VAL A N 1
ATOM 596 C CA . VAL A 1 77 ? -3.642 11.685 20.946 1.00 91.19 77 VAL A CA 1
ATOM 597 C C . VAL A 1 77 ? -3.996 12.409 22.248 1.00 91.19 77 VAL A C 1
ATOM 599 O O . VAL A 1 77 ? -5.070 12.176 22.796 1.00 91.19 77 VAL A O 1
ATOM 602 N N . SER A 1 78 ? -3.179 13.369 22.692 1.00 88.62 78 SER A N 1
ATOM 603 C CA . SER A 1 78 ? -3.462 14.153 23.904 1.00 88.62 78 SER A CA 1
ATOM 604 C C . SER A 1 78 ? -4.766 14.957 23.805 1.00 88.62 78 SER A C 1
ATOM 606 O O . SER A 1 78 ? -5.492 15.105 24.792 1.00 88.62 78 SER A O 1
ATOM 608 N N . ALA A 1 79 ? -5.100 15.470 22.616 1.00 86.31 79 ALA A N 1
ATOM 609 C CA . ALA A 1 79 ? -6.373 16.150 22.389 1.00 86.31 79 ALA A CA 1
ATOM 610 C C . ALA A 1 79 ? -7.568 15.185 22.494 1.00 86.31 79 ALA A C 1
ATOM 612 O O . ALA A 1 79 ? -8.593 15.543 23.080 1.00 86.31 79 ALA A O 1
ATOM 613 N N . LEU A 1 80 ? -7.435 13.959 21.975 1.00 90.81 80 LEU A N 1
ATOM 614 C CA . LEU A 1 80 ? -8.460 12.919 22.085 1.00 90.81 80 LEU A CA 1
ATOM 615 C C . LEU A 1 80 ? -8.629 12.418 23.524 1.00 90.81 80 LEU A C 1
ATOM 617 O O . LEU A 1 80 ? -9.754 12.176 23.948 1.00 90.81 80 LEU A O 1
ATOM 621 N N . GLU A 1 81 ? -7.555 12.323 24.308 1.00 91.50 81 GLU A N 1
ATOM 622 C CA . GLU A 1 81 ? -7.644 11.974 25.734 1.00 91.50 81 GLU A CA 1
ATOM 623 C C . GLU A 1 81 ? -8.415 13.041 26.515 1.00 91.50 81 GLU A C 1
ATOM 625 O O . GLU A 1 81 ? -9.263 12.736 27.362 1.00 91.50 81 GLU A O 1
ATOM 630 N N . LEU A 1 82 ? -8.160 14.321 26.211 1.00 88.31 82 LEU A N 1
ATOM 631 C CA . LEU A 1 82 ? -8.922 15.414 26.801 1.00 88.31 82 LEU A CA 1
ATOM 632 C C . LEU A 1 82 ? -10.389 15.368 26.361 1.00 88.31 82 LEU A C 1
ATOM 634 O O . LEU A 1 82 ? -11.269 15.567 27.203 1.00 88.31 82 LEU A O 1
ATOM 638 N N . LEU A 1 83 ? -10.645 15.094 25.078 1.00 89.81 83 LEU A N 1
ATOM 639 C CA . LEU A 1 83 ? -11.988 14.912 24.531 1.00 89.81 83 LEU A CA 1
ATOM 640 C C . LEU A 1 83 ? -12.736 13.821 25.287 1.00 89.81 83 LEU A C 1
ATOM 642 O O . LEU A 1 83 ? -13.807 14.091 25.817 1.00 89.81 83 LEU A O 1
ATOM 646 N N . GLU A 1 84 ? -12.167 12.620 25.384 1.00 92.00 84 GLU A N 1
ATOM 647 C CA . GLU A 1 84 ? -12.781 11.473 26.051 1.00 92.00 84 GLU A CA 1
ATOM 648 C C . GLU A 1 84 ? -13.073 11.784 27.524 1.00 92.00 84 GLU A C 1
ATOM 650 O O . GLU A 1 84 ? -14.178 11.540 28.019 1.00 92.00 84 GLU A O 1
ATOM 655 N N . ARG A 1 85 ? -12.125 12.417 28.225 1.00 90.75 85 ARG A N 1
ATOM 656 C CA . ARG A 1 85 ? -12.298 12.813 29.628 1.00 90.75 85 ARG A CA 1
ATOM 657 C C . ARG A 1 85 ? -13.431 13.822 29.816 1.00 90.75 85 ARG A C 1
ATOM 659 O O . ARG A 1 85 ? -14.237 13.664 30.737 1.00 90.75 85 ARG A O 1
ATOM 666 N N . ILE A 1 86 ? -13.485 14.864 28.985 1.00 88.50 86 ILE A N 1
ATOM 667 C CA . ILE A 1 86 ? -14.529 15.898 29.054 1.00 88.50 86 ILE A CA 1
ATOM 668 C C . ILE A 1 86 ? -15.878 15.320 28.624 1.00 88.50 86 ILE A C 1
ATOM 670 O O . ILE A 1 86 ? -16.880 15.586 29.284 1.00 88.50 86 ILE A O 1
ATOM 674 N N . PHE A 1 87 ? -15.905 14.494 27.581 1.00 90.31 87 PHE A N 1
ATOM 675 C CA . PHE A 1 87 ? -17.101 13.813 27.100 1.00 90.31 87 PHE A CA 1
ATOM 676 C C . PHE A 1 87 ? -17.722 12.947 28.200 1.00 90.31 87 PHE A C 1
ATOM 678 O O . PHE A 1 87 ? -18.905 13.091 28.505 1.00 90.31 87 PHE A O 1
ATOM 685 N N . TRP A 1 88 ? -16.922 12.129 28.889 1.00 90.81 88 TRP A N 1
ATOM 686 C CA . TRP A 1 88 ? -17.419 11.330 30.009 1.00 90.81 88 TRP A CA 1
ATOM 687 C C . TRP A 1 88 ? -17.816 12.165 31.226 1.00 90.81 88 TRP A C 1
ATOM 689 O O . TRP A 1 88 ? -18.727 11.778 31.958 1.00 90.81 88 TRP A O 1
ATOM 699 N N . ALA A 1 89 ? -17.159 13.302 31.472 1.00 88.38 89 ALA A N 1
ATOM 700 C CA . ALA A 1 89 ? -17.608 14.238 32.497 1.00 88.38 89 ALA A CA 1
ATOM 701 C C . ALA A 1 89 ? -18.991 14.805 32.146 1.00 88.38 89 ALA A C 1
ATOM 703 O O . ALA A 1 89 ? -19.891 14.732 32.978 1.00 88.38 89 ALA A O 1
ATOM 704 N N . PHE A 1 90 ? -19.181 15.263 30.905 1.00 86.06 90 PHE A N 1
ATOM 705 C CA . PHE A 1 90 ? -20.452 15.767 30.389 1.00 86.06 90 PHE A CA 1
ATOM 706 C C . PHE A 1 90 ? -21.565 14.711 30.445 1.00 86.06 90 PHE A C 1
ATOM 708 O O . PHE A 1 90 ? -22.646 15.001 30.949 1.00 86.06 90 PHE A O 1
ATOM 715 N N . ALA A 1 91 ? -21.292 13.476 30.017 1.00 86.75 91 ALA A N 1
ATOM 716 C CA . ALA A 1 91 ? -22.262 12.380 30.055 1.00 86.75 91 ALA A CA 1
ATOM 717 C C . ALA A 1 91 ? -22.745 12.056 31.483 1.00 86.75 91 ALA A C 1
ATOM 719 O O . ALA A 1 91 ? -23.877 11.615 31.664 1.00 86.75 91 ALA A O 1
ATOM 720 N N . ARG A 1 92 ? -21.906 12.286 32.507 1.00 82.94 92 ARG A N 1
ATOM 721 C CA . ARG A 1 92 ? -22.262 12.074 33.922 1.00 82.94 92 ARG A CA 1
ATOM 722 C C . ARG A 1 92 ? -22.994 13.251 34.561 1.00 82.94 92 ARG A C 1
ATOM 724 O O . ARG A 1 92 ? -23.805 13.027 35.453 1.00 82.94 92 ARG A O 1
ATOM 731 N N . THR A 1 93 ? -22.644 14.485 34.200 1.00 76.12 93 THR A N 1
ATOM 732 C CA . THR A 1 93 ? -23.095 15.694 34.917 1.00 76.12 93 THR A CA 1
ATOM 733 C C . THR A 1 93 ? -24.116 16.535 34.149 1.00 76.12 93 THR A C 1
ATOM 735 O O . THR A 1 93 ? -24.676 17.463 34.730 1.00 76.12 93 THR A O 1
ATOM 738 N N . GLY A 1 94 ? -24.353 16.239 32.868 1.00 66.50 94 GLY A N 1
ATOM 739 C CA . GLY A 1 94 ? -25.209 17.007 31.964 1.00 66.50 94 GLY A CA 1
ATOM 740 C C . GLY A 1 94 ? -26.372 16.214 31.358 1.00 66.50 94 GLY A C 1
ATOM 741 O O . GLY A 1 94 ? -26.889 15.264 31.943 1.00 66.50 94 GLY A O 1
ATOM 742 N N . ASP A 1 95 ? -26.798 16.648 30.169 1.00 65.88 95 ASP A N 1
ATOM 743 C CA . ASP A 1 95 ? -27.872 16.047 29.370 1.00 65.88 95 ASP A CA 1
ATOM 744 C C . ASP A 1 95 ? -27.378 14.747 28.712 1.00 65.88 95 ASP A C 1
ATOM 746 O O . ASP A 1 95 ? -26.956 14.734 27.554 1.00 65.88 95 ASP A O 1
ATOM 750 N N . GLY A 1 96 ? -27.367 13.652 29.480 1.00 70.88 96 GLY A N 1
ATOM 751 C CA . GLY A 1 96 ? -26.882 12.339 29.035 1.00 70.88 96 GLY A CA 1
ATOM 752 C C . GLY A 1 96 ? -27.520 11.855 27.727 1.00 70.88 96 GLY A C 1
ATOM 753 O O . GLY A 1 96 ? -26.866 11.157 26.959 1.00 70.88 96 GLY A O 1
ATOM 754 N N . ALA A 1 97 ? -28.735 12.314 27.403 1.00 78.56 97 ALA A N 1
ATOM 755 C CA . ALA A 1 97 ? -29.394 12.016 26.134 1.00 78.56 97 ALA A CA 1
ATOM 756 C C . ALA A 1 97 ? -28.631 12.568 24.915 1.00 78.56 97 ALA A C 1
ATOM 758 O O . ALA A 1 97 ? -28.619 11.937 23.861 1.00 78.56 97 ALA A O 1
ATOM 759 N N . ALA A 1 98 ? -27.959 13.716 25.047 1.00 81.88 98 ALA A N 1
ATOM 760 C CA . ALA A 1 98 ? -27.120 14.250 23.978 1.00 81.88 98 ALA A CA 1
ATOM 761 C C . ALA A 1 98 ? -25.863 13.392 23.769 1.00 81.88 98 ALA A C 1
ATOM 763 O O . ALA A 1 98 ? -25.475 13.161 22.626 1.00 81.88 98 ALA A O 1
ATOM 764 N N . ALA A 1 99 ? -25.258 12.900 24.856 1.00 85.62 99 ALA A N 1
ATOM 765 C CA . ALA A 1 99 ? -24.070 12.047 24.805 1.00 85.62 99 ALA A CA 1
ATOM 766 C C . ALA A 1 99 ? -24.356 10.680 24.161 1.00 85.62 99 ALA A C 1
ATOM 768 O O . ALA A 1 99 ? -23.519 10.190 23.405 1.00 85.62 99 ALA A O 1
ATOM 769 N N . GLU A 1 100 ? -25.544 10.104 24.379 1.00 86.81 100 GLU A N 1
ATOM 770 C CA . GLU A 1 100 ? -25.950 8.829 23.761 1.00 86.81 100 GLU A CA 1
ATOM 771 C C . GLU A 1 100 ? -25.901 8.866 22.219 1.00 86.81 100 GLU A C 1
ATOM 773 O O . GLU A 1 100 ? -25.652 7.843 21.594 1.00 86.81 100 GLU A O 1
ATOM 778 N N . ASN A 1 101 ? -26.024 10.035 21.575 1.00 88.12 101 ASN A N 1
ATOM 779 C CA . ASN A 1 101 ? -25.911 10.138 20.109 1.00 88.12 101 ASN A CA 1
ATOM 780 C C . ASN A 1 101 ? -24.489 9.878 19.569 1.00 88.12 101 ASN A C 1
ATOM 782 O O . ASN A 1 101 ? -24.328 9.547 18.387 1.00 88.12 101 ASN A O 1
ATOM 786 N N . ALA A 1 102 ? -23.472 10.049 20.419 1.00 91.88 102 ALA A N 1
ATOM 787 C CA . ALA A 1 102 ? -22.070 9.786 20.104 1.00 91.88 102 ALA A CA 1
ATOM 788 C C . ALA A 1 102 ? -21.581 8.429 20.636 1.00 91.88 102 ALA A C 1
ATOM 790 O O . ALA A 1 102 ? -20.462 8.030 20.316 1.00 91.88 102 ALA A O 1
ATOM 791 N N . LEU A 1 103 ? -22.393 7.724 21.430 1.00 93.94 103 LEU A N 1
ATOM 792 C CA . LEU A 1 103 ? -22.077 6.391 21.930 1.00 93.94 103 LEU A CA 1
ATOM 793 C C . LEU A 1 103 ? -22.584 5.324 20.963 1.00 93.94 103 LEU A C 1
ATOM 795 O O . LEU A 1 103 ? -23.709 5.383 20.472 1.00 93.94 103 LEU A O 1
ATOM 799 N N . LEU A 1 104 ? -21.736 4.338 20.694 1.00 93.94 104 LEU A N 1
ATOM 800 C CA . LEU A 1 104 ? -22.033 3.227 19.803 1.00 93.94 104 LEU A CA 1
ATOM 801 C C . LEU A 1 104 ? -21.673 1.910 20.485 1.00 93.94 104 LEU A C 1
ATOM 803 O O . LEU A 1 104 ? -20.596 1.771 21.067 1.00 93.94 104 LEU A O 1
ATOM 807 N N . GLU A 1 105 ? -22.570 0.936 20.390 1.00 93.19 105 GLU A N 1
ATOM 808 C CA . GLU A 1 105 ? -22.312 -0.415 20.883 1.00 93.19 105 GLU A CA 1
ATOM 809 C C . GLU A 1 105 ? -21.450 -1.175 19.851 1.00 93.19 105 GLU A C 1
ATOM 811 O O . GLU A 1 105 ? -21.796 -1.171 18.662 1.00 93.19 105 GLU A O 1
ATOM 816 N N . PRO A 1 106 ? -20.333 -1.816 20.252 1.00 91.25 106 PRO A N 1
ATOM 817 C CA . PRO A 1 106 ? -19.417 -2.510 19.338 1.00 91.25 106 PRO A CA 1
ATOM 818 C C . PRO A 1 106 ? -20.072 -3.562 18.429 1.00 91.25 106 PRO A C 1
ATOM 820 O O . PRO A 1 106 ? -19.585 -3.820 17.326 1.00 91.25 106 PRO A O 1
ATOM 823 N N . GLU A 1 107 ? -21.169 -4.170 18.875 1.00 89.81 107 GLU A N 1
ATOM 824 C CA . GLU A 1 107 ? -21.938 -5.186 18.151 1.00 89.81 107 GLU A CA 1
ATOM 825 C C . GLU A 1 107 ? -22.950 -4.579 17.166 1.00 89.81 107 GLU A C 1
ATOM 827 O O . GLU A 1 107 ? -23.447 -5.275 16.281 1.00 89.81 107 GLU A O 1
ATOM 832 N N . ALA A 1 108 ? -23.268 -3.291 17.311 1.00 89.44 108 ALA A N 1
ATOM 833 C CA . ALA A 1 108 ? -24.248 -2.581 16.490 1.00 89.44 108 ALA A CA 1
ATOM 834 C C . ALA A 1 108 ? -23.617 -1.848 15.293 1.00 89.44 108 ALA A C 1
ATOM 836 O O . ALA A 1 108 ? -24.326 -1.191 14.527 1.00 89.44 108 ALA A O 1
ATOM 837 N N . VAL A 1 109 ? -22.295 -1.940 15.123 1.00 90.94 109 VAL A N 1
ATOM 838 C CA . VAL A 1 109 ? -21.544 -1.236 14.078 1.00 90.94 109 VAL A CA 1
ATOM 839 C C . VAL A 1 109 ? -20.890 -2.200 13.099 1.00 90.94 109 VAL A C 1
ATOM 841 O O . VAL A 1 109 ? -20.574 -3.344 13.419 1.00 90.94 109 VAL A O 1
ATOM 844 N N . THR A 1 110 ? -20.635 -1.714 11.885 1.00 92.75 110 THR A N 1
ATOM 845 C CA . THR A 1 110 ? -19.816 -2.453 10.921 1.00 92.75 110 THR A CA 1
ATOM 846 C C . THR A 1 110 ? -18.371 -1.987 11.003 1.00 92.75 110 THR A C 1
ATOM 848 O O . THR A 1 110 ? -18.037 -0.890 10.548 1.00 92.75 110 THR A O 1
ATOM 851 N N . TRP A 1 111 ? -17.519 -2.838 11.565 1.00 94.31 111 TRP A N 1
ATOM 852 C CA . TRP A 1 111 ? -16.084 -2.606 11.681 1.00 94.31 111 TRP A CA 1
ATOM 853 C C . TRP A 1 111 ? -15.412 -2.507 10.307 1.00 94.31 111 TRP A C 1
ATOM 855 O O . TRP A 1 111 ? -15.828 -3.147 9.337 1.00 94.31 111 TRP A O 1
ATOM 865 N N . GLN A 1 112 ? -14.371 -1.684 10.227 1.00 95.00 112 GLN A N 1
ATOM 866 C CA . GLN A 1 112 ? -13.460 -1.600 9.091 1.00 95.00 112 GLN A CA 1
ATOM 867 C C . GLN A 1 112 ? -12.034 -1.883 9.553 1.00 95.00 112 GLN A C 1
ATOM 869 O O . GLN A 1 112 ? -11.745 -1.949 10.750 1.00 95.00 112 GLN A O 1
ATOM 874 N N . ALA A 1 113 ? -11.119 -2.001 8.593 1.00 96.00 113 ALA A N 1
ATOM 875 C CA . ALA A 1 113 ? -9.716 -1.790 8.900 1.00 96.00 113 ALA A CA 1
ATOM 876 C C . ALA A 1 113 ? -9.564 -0.390 9.531 1.00 96.00 113 ALA A C 1
ATOM 878 O O . ALA A 1 113 ? -10.199 0.551 9.042 1.00 96.00 113 ALA A O 1
ATOM 879 N N . PRO A 1 114 ? -8.741 -0.209 10.580 1.00 97.00 114 PRO A N 1
ATOM 880 C CA . PRO A 1 114 ? -8.593 1.089 11.237 1.00 97.00 114 PRO A CA 1
ATOM 881 C C . PRO A 1 114 ? -8.254 2.242 10.283 1.00 97.00 114 PRO A C 1
ATOM 883 O O . PRO A 1 114 ? -8.716 3.359 10.494 1.00 97.00 114 PRO A O 1
ATOM 886 N N . LEU A 1 115 ? -7.512 1.954 9.209 1.00 96.06 115 LEU A N 1
ATOM 887 C CA . LEU A 1 115 ? -7.274 2.838 8.066 1.00 96.06 115 LEU A CA 1
ATOM 888 C C . LEU A 1 115 ? -7.731 2.115 6.783 1.00 96.06 115 LEU A C 1
ATOM 890 O O . LEU A 1 115 ? -6.947 1.367 6.211 1.00 96.06 115 LEU A O 1
ATOM 894 N N . PRO A 1 116 ? -8.975 2.289 6.301 1.00 93.50 116 PRO A N 1
ATOM 895 C CA . PRO A 1 116 ? -9.474 1.528 5.147 1.00 93.50 116 PRO A CA 1
ATOM 896 C C . PRO A 1 116 ? -8.698 1.772 3.845 1.00 93.50 116 PRO A C 1
ATOM 898 O O . PRO A 1 116 ? -8.630 0.901 2.981 1.00 93.50 116 PRO A O 1
ATOM 901 N N . GLU A 1 117 ? -8.107 2.959 3.699 1.00 93.44 117 GLU A N 1
ATOM 902 C CA . GLU A 1 117 ? -7.287 3.346 2.548 1.00 93.44 117 GLU A CA 1
ATOM 903 C C . GLU A 1 117 ? -5.945 3.917 3.033 1.00 93.44 117 GLU A C 1
ATOM 905 O O . GLU A 1 117 ? -5.717 5.128 2.947 1.00 93.44 117 GLU A O 1
ATOM 910 N N . PRO A 1 118 ? -5.052 3.070 3.583 1.00 95.44 118 PRO A N 1
ATOM 911 C CA . PRO A 1 118 ? -3.769 3.535 4.086 1.00 95.44 118 PRO A CA 1
ATOM 912 C C . PRO A 1 118 ? -2.907 4.033 2.914 1.00 95.44 118 PRO A C 1
ATOM 914 O O . PRO A 1 118 ? -3.025 3.516 1.795 1.00 95.44 118 PRO A O 1
ATOM 917 N N . PRO A 1 119 ? -2.011 5.017 3.121 1.00 93.75 119 PRO A N 1
ATOM 918 C CA . PRO A 1 119 ? -1.167 5.504 2.035 1.00 93.75 119 PRO A CA 1
ATOM 919 C C . PRO A 1 119 ? -0.237 4.458 1.423 1.00 93.75 119 PRO A C 1
ATOM 921 O O . PRO A 1 119 ? 0.039 4.505 0.223 1.00 93.75 119 PRO A O 1
ATOM 924 N N . ALA A 1 120 ? 0.201 3.507 2.240 1.00 94.50 120 ALA A N 1
ATOM 925 C CA . ALA A 1 120 ? 0.885 2.298 1.822 1.00 94.50 120 ALA A CA 1
ATOM 926 C C . ALA A 1 120 ? 0.611 1.179 2.837 1.00 94.50 120 ALA A C 1
ATOM 928 O O . ALA A 1 120 ? 0.406 1.442 4.025 1.00 94.50 120 ALA A O 1
ATOM 929 N N . TYR A 1 121 ? 0.637 -0.066 2.364 1.00 96.31 121 TYR A N 1
ATOM 930 C CA . TYR A 1 121 ? 0.652 -1.252 3.213 1.00 96.31 121 TYR A CA 1
ATOM 931 C C . TYR A 1 121 ? 1.895 -2.060 2.859 1.00 96.31 121 TYR A C 1
ATOM 933 O O . TYR A 1 121 ? 1.930 -2.776 1.855 1.00 96.31 121 TYR A O 1
ATOM 941 N N . LEU A 1 122 ? 2.932 -1.915 3.673 1.00 95.44 122 LEU A N 1
ATOM 942 C CA . LEU A 1 122 ? 4.188 -2.621 3.502 1.00 95.44 122 LEU A CA 1
ATOM 943 C C . LEU A 1 122 ? 4.164 -3.901 4.328 1.00 95.44 122 LEU A C 1
ATOM 945 O O . LEU A 1 122 ? 3.697 -3.902 5.460 1.00 95.44 122 LEU A O 1
ATOM 949 N N . TYR A 1 123 ? 4.692 -4.989 3.788 1.00 92.50 123 TYR A N 1
ATOM 950 C CA . TYR A 1 123 ? 4.885 -6.223 4.541 1.00 92.50 123 TYR A CA 1
ATOM 951 C C . TYR A 1 123 ? 6.293 -6.755 4.333 1.00 92.50 123 TYR A C 1
ATOM 953 O O . TYR A 1 123 ? 6.851 -6.679 3.232 1.00 92.50 123 TYR A O 1
ATOM 961 N N . LEU A 1 124 ? 6.871 -7.277 5.409 1.00 89.50 124 LEU A N 1
ATOM 962 C CA . LEU A 1 124 ? 8.205 -7.850 5.399 1.00 89.50 124 LEU A CA 1
ATOM 963 C C . LEU A 1 124 ? 8.160 -9.350 5.163 1.00 89.50 124 LEU A C 1
ATOM 965 O O . LEU A 1 124 ? 7.302 -10.067 5.669 1.00 89.50 124 LEU A O 1
ATOM 969 N N . HIS A 1 125 ? 9.145 -9.843 4.427 1.00 82.00 125 HIS A N 1
ATOM 970 C CA . HIS A 1 125 ? 9.395 -11.271 4.317 1.00 82.00 125 HIS A CA 1
ATOM 971 C C . HIS A 1 125 ? 10.574 -11.690 5.187 1.00 82.00 125 HIS A C 1
ATOM 973 O O . HIS A 1 125 ? 11.559 -10.959 5.282 1.00 82.00 125 HIS A O 1
ATOM 979 N N . ASN A 1 126 ? 10.494 -12.894 5.754 1.00 78.62 126 ASN A N 1
ATOM 980 C CA . ASN A 1 126 ? 11.591 -13.555 6.468 1.00 78.62 126 ASN A CA 1
ATOM 981 C C . ASN A 1 126 ? 12.162 -12.755 7.640 1.00 78.62 126 ASN A C 1
ATOM 983 O O . ASN A 1 126 ? 13.362 -12.786 7.892 1.00 78.62 126 ASN A O 1
ATOM 987 N N . ASN A 1 127 ? 11.290 -12.054 8.367 1.00 85.50 127 ASN A N 1
ATOM 988 C CA . ASN A 1 127 ? 11.684 -11.262 9.525 1.00 85.50 127 ASN A CA 1
ATOM 989 C C . ASN A 1 127 ? 11.520 -11.987 10.867 1.00 85.50 127 ASN A C 1
ATOM 991 O O . ASN A 1 127 ? 11.615 -11.353 11.904 1.00 85.50 127 ASN A O 1
ATOM 995 N N . SER A 1 128 ? 11.299 -13.299 10.893 1.00 83.94 128 SER A N 1
ATOM 996 C CA . SER A 1 128 ? 11.216 -14.064 12.142 1.00 83.94 128 SER A CA 1
ATOM 997 C C . SER A 1 128 ? 12.210 -15.218 12.163 1.00 83.94 128 SER A C 1
ATOM 999 O O . SER A 1 128 ? 12.558 -15.787 11.124 1.00 83.94 128 SER A O 1
ATOM 1001 N N . THR A 1 129 ? 12.643 -15.599 13.364 1.00 78.00 129 THR A N 1
ATOM 1002 C CA . THR A 1 129 ? 13.485 -16.788 13.586 1.00 78.00 129 THR A CA 1
ATOM 1003 C C . THR A 1 129 ? 12.837 -18.060 13.038 1.00 78.00 129 THR A C 1
ATOM 1005 O O . THR A 1 129 ? 13.514 -18.931 12.493 1.00 78.00 129 THR A O 1
ATOM 1008 N N . VAL A 1 130 ? 11.507 -18.149 13.122 1.00 74.12 130 VAL A N 1
ATOM 1009 C CA . VAL A 1 130 ? 10.727 -19.261 12.577 1.00 74.12 130 VAL A CA 1
ATOM 1010 C C . VAL A 1 130 ? 10.824 -19.296 11.053 1.00 74.12 130 VAL A C 1
ATOM 1012 O O . VAL A 1 130 ? 11.157 -20.340 10.497 1.00 74.12 130 VAL A O 1
ATOM 1015 N N . ALA A 1 131 ? 10.597 -18.166 10.375 1.00 70.69 131 ALA A N 1
ATOM 1016 C CA . ALA A 1 131 ? 10.705 -18.094 8.920 1.00 70.69 131 ALA A CA 1
ATOM 1017 C C . ALA A 1 131 ? 12.110 -18.482 8.429 1.00 70.69 131 ALA A C 1
ATOM 1019 O O . ALA A 1 131 ? 12.225 -19.246 7.471 1.00 70.69 131 ALA A O 1
ATOM 1020 N N . LEU A 1 132 ? 13.167 -18.032 9.120 1.00 67.62 132 LEU A N 1
ATOM 1021 C CA . LEU A 1 132 ? 14.537 -18.436 8.795 1.00 67.62 132 LEU A CA 1
ATOM 1022 C C . LEU A 1 132 ? 14.721 -19.950 8.880 1.00 67.62 132 LEU A C 1
ATOM 1024 O O . LEU A 1 132 ? 15.171 -20.550 7.909 1.00 67.62 132 LEU A O 1
ATOM 1028 N N . ASN A 1 133 ? 14.332 -20.584 9.989 1.00 67.25 133 ASN A N 1
ATOM 1029 C CA . ASN A 1 133 ? 14.540 -22.021 10.202 1.00 67.25 133 ASN A CA 1
ATOM 1030 C C . ASN A 1 133 ? 13.901 -22.909 9.121 1.00 67.25 133 ASN A C 1
ATOM 1032 O O . ASN A 1 133 ? 14.427 -23.980 8.828 1.00 67.25 133 ASN A O 1
ATOM 1036 N N . PHE A 1 134 ? 12.796 -22.476 8.509 1.00 61.62 134 PHE A N 1
ATOM 1037 C CA . PHE A 1 134 ? 12.123 -23.239 7.451 1.00 61.62 134 PHE A CA 1
ATOM 1038 C C . PHE A 1 134 ? 12.593 -22.898 6.037 1.00 61.62 134 PHE A C 1
ATOM 1040 O O . PHE A 1 134 ? 12.468 -23.733 5.145 1.00 61.62 134 PHE A O 1
ATOM 1047 N N . GLN A 1 135 ? 13.133 -21.698 5.822 1.00 60.78 135 GLN A N 1
ATOM 1048 C CA . GLN A 1 135 ? 13.582 -21.227 4.507 1.00 60.78 135 GLN A CA 1
ATOM 1049 C C . GLN A 1 135 ? 15.114 -21.161 4.375 1.00 60.78 135 GLN A C 1
ATOM 1051 O O . GLN A 1 135 ? 15.639 -20.609 3.403 1.00 60.78 135 GLN A O 1
ATOM 1056 N N . PHE A 1 136 ? 15.835 -21.747 5.340 1.00 47.47 136 PHE A N 1
ATOM 1057 C CA . PHE A 1 136 ? 17.296 -21.710 5.475 1.00 47.47 136 PHE A CA 1
ATOM 1058 C C . PHE A 1 136 ? 18.047 -22.223 4.232 1.00 47.47 136 PHE A C 1
ATOM 1060 O O . PHE A 1 136 ? 19.217 -21.901 4.046 1.00 47.47 136 PHE A O 1
ATOM 1067 N N . THR A 1 137 ? 17.388 -22.996 3.362 1.00 46.88 137 THR A N 1
ATOM 1068 C CA . THR A 1 137 ? 18.002 -23.575 2.161 1.00 46.88 137 THR A CA 1
ATOM 1069 C C . THR A 1 137 ? 18.145 -22.603 0.984 1.00 46.88 137 THR A C 1
ATOM 1071 O O . THR A 1 137 ? 19.012 -22.847 0.153 1.00 46.88 137 THR A O 1
ATOM 1074 N N . ASP A 1 138 ? 17.376 -21.503 0.915 1.00 46.53 138 ASP A N 1
ATOM 1075 C CA . ASP A 1 138 ? 17.404 -20.565 -0.234 1.00 46.53 138 ASP A CA 1
ATOM 1076 C C . ASP A 1 138 ? 17.848 -19.124 0.117 1.00 46.53 138 ASP A C 1
ATOM 1078 O O . ASP A 1 138 ? 18.301 -18.380 -0.759 1.00 46.53 138 ASP A O 1
ATOM 1082 N N . TYR A 1 139 ? 17.766 -18.712 1.389 1.00 50.28 139 TYR A N 1
ATOM 1083 C CA . TYR A 1 139 ? 17.959 -17.311 1.817 1.00 50.28 139 TYR A CA 1
ATOM 1084 C C . TYR A 1 139 ? 19.052 -17.127 2.881 1.00 50.28 139 TYR A C 1
ATOM 1086 O O . TYR A 1 139 ? 18.933 -16.273 3.756 1.00 50.28 139 TYR A O 1
ATOM 1094 N N . GLY A 1 140 ? 20.129 -17.917 2.807 1.00 43.34 140 GLY A N 1
ATOM 1095 C CA . GLY A 1 140 ? 21.179 -18.035 3.835 1.00 43.34 140 GLY A CA 1
ATOM 1096 C C . GLY A 1 140 ? 21.935 -16.761 4.252 1.00 43.34 140 GLY A C 1
ATOM 1097 O O . GLY A 1 140 ? 22.815 -16.854 5.104 1.00 43.34 140 GLY A O 1
ATOM 1098 N N . ARG A 1 141 ? 21.620 -15.580 3.702 1.00 52.28 141 ARG A N 1
ATOM 1099 C CA . ARG A 1 141 ? 22.098 -14.275 4.183 1.00 52.28 141 ARG A CA 1
ATOM 1100 C C . ARG A 1 141 ? 21.025 -13.212 3.958 1.00 52.28 141 ARG A C 1
ATOM 1102 O O . ARG A 1 141 ? 20.735 -12.850 2.819 1.00 52.28 141 ARG A O 1
ATOM 1109 N N . ARG A 1 142 ? 20.431 -12.704 5.038 1.00 59.09 142 ARG A N 1
ATOM 1110 C CA . ARG A 1 142 ? 19.553 -11.530 4.981 1.00 59.09 142 ARG A CA 1
ATOM 1111 C C . ARG A 1 142 ? 20.436 -10.292 5.092 1.00 59.09 142 ARG A C 1
ATOM 1113 O O . ARG A 1 142 ? 20.731 -9.849 6.191 1.00 59.09 142 ARG A O 1
ATOM 1120 N N . GLU A 1 143 ? 20.938 -9.822 3.952 1.00 60.25 143 GLU A N 1
ATOM 1121 C CA . GLU A 1 143 ? 21.844 -8.661 3.873 1.00 60.25 143 GLU A CA 1
ATOM 1122 C C . GLU A 1 143 ? 21.070 -7.332 3.717 1.00 60.25 143 GLU A C 1
ATOM 1124 O O . GLU A 1 143 ? 21.593 -6.276 4.070 1.00 60.25 143 GLU A O 1
ATOM 1129 N N . ILE A 1 144 ? 19.798 -7.391 3.285 1.00 68.06 144 ILE A N 1
ATOM 1130 C CA . ILE A 1 144 ? 18.886 -6.242 3.136 1.00 68.06 144 ILE A CA 1
ATOM 1131 C C . ILE A 1 144 ? 17.490 -6.525 3.727 1.00 68.06 144 ILE A C 1
ATOM 1133 O O . ILE A 1 144 ? 17.069 -7.678 3.854 1.00 68.06 144 ILE A O 1
ATOM 1137 N N . LEU A 1 145 ? 16.748 -5.468 4.087 1.00 77.31 145 LEU A N 1
ATOM 1138 C CA . LEU A 1 145 ? 15.334 -5.556 4.486 1.00 77.31 145 LEU A CA 1
ATOM 1139 C C . LEU A 1 145 ? 14.487 -6.011 3.293 1.00 77.31 145 LEU A C 1
ATOM 1141 O O . LEU A 1 145 ? 14.798 -5.635 2.172 1.00 77.31 145 LEU A O 1
ATOM 1145 N N . HIS A 1 146 ? 13.413 -6.787 3.501 1.00 79.06 146 HIS A N 1
ATOM 1146 C CA . HIS A 1 146 ? 12.555 -7.269 2.409 1.00 79.06 146 HIS A CA 1
ATOM 1147 C C . HIS A 1 146 ? 11.120 -6.717 2.400 1.00 79.06 146 HIS A C 1
ATOM 1149 O O . HIS A 1 146 ? 10.182 -7.501 2.571 1.00 79.06 146 HIS A O 1
ATOM 1155 N N . PRO A 1 147 ? 10.919 -5.402 2.154 1.00 88.31 147 PRO A N 1
ATOM 1156 C CA . PRO A 1 147 ? 9.589 -4.823 2.060 1.00 88.31 147 PRO A CA 1
ATOM 1157 C C . PRO A 1 147 ? 8.940 -5.099 0.706 1.00 88.31 147 PRO A C 1
ATOM 1159 O O . PRO A 1 147 ? 9.570 -5.016 -0.346 1.00 88.31 147 PRO A O 1
ATOM 1162 N N . ARG A 1 148 ? 7.646 -5.394 0.738 1.00 90.81 148 ARG A N 1
ATOM 1163 C CA . ARG A 1 148 ? 6.746 -5.495 -0.416 1.00 90.81 148 ARG A CA 1
ATOM 1164 C C . ARG A 1 148 ? 5.485 -4.697 -0.118 1.00 90.81 148 ARG A C 1
ATOM 1166 O O . ARG A 1 148 ? 5.229 -4.396 1.040 1.00 90.81 148 ARG A O 1
ATOM 1173 N N . ASN A 1 149 ? 4.699 -4.373 -1.139 1.00 92.69 149 ASN A N 1
ATOM 1174 C CA . ASN A 1 149 ? 3.514 -3.527 -0.993 1.00 92.69 149 ASN A CA 1
ATOM 1175 C C . ASN A 1 149 ? 2.220 -4.297 -1.326 1.00 92.69 149 ASN A C 1
ATOM 1177 O O . ASN A 1 149 ? 2.258 -5.261 -2.097 1.00 92.69 149 ASN A O 1
ATOM 1181 N N . ARG A 1 150 ? 1.079 -3.862 -0.778 1.00 93.94 150 ARG A N 1
ATOM 1182 C CA . ARG A 1 150 ? -0.272 -4.309 -1.169 1.00 93.94 150 ARG A CA 1
ATOM 1183 C C . ARG A 1 150 ? -1.116 -3.134 -1.660 1.00 93.94 150 ARG A C 1
ATOM 1185 O O . ARG A 1 150 ? -0.986 -2.032 -1.125 1.00 93.94 150 ARG A O 1
ATOM 1192 N N . PRO A 1 151 ? -2.000 -3.347 -2.648 1.00 95.75 151 PRO A N 1
ATOM 1193 C CA . PRO A 1 151 ? -2.940 -2.321 -3.054 1.00 95.75 151 PRO A CA 1
ATOM 1194 C C . PRO A 1 151 ? -3.989 -2.123 -1.958 1.00 95.75 151 PRO A C 1
ATOM 1196 O O . PRO A 1 151 ? -4.344 -3.038 -1.217 1.00 95.75 151 PRO A O 1
ATOM 1199 N N . VAL A 1 152 ? -4.543 -0.919 -1.904 1.00 94.94 152 VAL A N 1
ATOM 1200 C CA . VAL A 1 152 ? -5.644 -0.552 -1.000 1.00 94.94 152 VAL A CA 1
ATOM 1201 C C . VAL A 1 152 ? -6.880 -1.448 -1.139 1.00 94.94 152 VAL A C 1
ATOM 1203 O O . VAL A 1 152 ? -7.643 -1.583 -0.191 1.00 94.94 152 VAL A O 1
ATOM 1206 N N . THR A 1 153 ? -7.084 -2.088 -2.293 1.00 96.50 153 THR A N 1
ATOM 1207 C CA . THR A 1 153 ? -8.213 -3.003 -2.517 1.00 96.50 153 THR A CA 1
ATOM 1208 C C . THR A 1 153 ? -8.065 -4.327 -1.768 1.00 96.50 153 THR A C 1
ATOM 1210 O O . THR A 1 153 ? -9.055 -5.025 -1.546 1.00 96.50 153 THR A O 1
ATOM 1213 N N . ALA A 1 154 ? -6.852 -4.656 -1.311 1.00 96.12 154 ALA A N 1
ATOM 1214 C CA . ALA A 1 154 ? -6.609 -5.799 -0.443 1.00 96.12 154 ALA A CA 1
ATOM 1215 C C . ALA A 1 154 ? -7.099 -5.558 0.997 1.00 96.12 154 ALA A C 1
ATOM 1217 O O . ALA A 1 154 ? -7.319 -6.526 1.720 1.00 96.12 154 ALA A O 1
ATOM 1218 N N . MET A 1 155 ? -7.259 -4.300 1.425 1.00 95.75 155 MET A N 1
ATOM 1219 C CA . MET A 1 155 ? -7.493 -3.951 2.828 1.00 95.75 155 MET A CA 1
ATOM 1220 C C . MET A 1 155 ? -8.874 -4.390 3.309 1.00 95.75 155 MET A C 1
ATOM 1222 O O . MET A 1 155 ? -9.892 -4.015 2.726 1.00 95.75 155 MET A O 1
ATOM 1226 N N . ILE A 1 156 ? -8.891 -5.135 4.415 1.00 94.69 156 ILE A N 1
ATOM 1227 C CA . ILE A 1 156 ? -10.102 -5.526 5.143 1.00 94.69 156 ILE A CA 1
ATOM 1228 C C . ILE A 1 156 ? -9.849 -5.470 6.656 1.00 94.69 156 ILE A C 1
ATOM 1230 O O . ILE A 1 156 ? -8.726 -5.630 7.126 1.00 94.69 156 ILE A O 1
ATOM 1234 N N . GLY A 1 157 ? -10.885 -5.216 7.434 1.00 94.94 157 GLY A N 1
ATOM 1235 C CA . GLY A 1 157 ? -10.909 -5.273 8.888 1.00 94.94 157 GLY A CA 1
ATOM 1236 C C . GLY A 1 157 ? -11.651 -6.485 9.430 1.00 94.94 157 GLY A C 1
ATOM 1237 O O . GLY A 1 157 ? -12.150 -7.340 8.699 1.00 94.94 157 GLY A O 1
ATOM 1238 N N . THR A 1 158 ? -11.717 -6.545 10.756 1.00 95.50 158 THR A N 1
ATOM 1239 C CA . THR A 1 158 ? -12.339 -7.651 11.491 1.00 95.50 158 THR A CA 1
ATOM 1240 C C . THR A 1 158 ? -13.813 -7.848 11.110 1.00 95.50 158 THR A C 1
ATOM 1242 O O . THR A 1 158 ? -14.542 -6.883 10.885 1.00 95.50 158 THR A O 1
ATOM 1245 N N . GLY A 1 159 ? -14.252 -9.102 11.031 1.00 92.56 159 GLY A N 1
ATOM 1246 C CA . GLY A 1 159 ? -15.608 -9.506 10.650 1.00 92.56 159 GLY A CA 1
ATOM 1247 C C . GLY A 1 159 ? -15.852 -9.586 9.142 1.00 92.56 159 GLY A C 1
ATOM 1248 O O . GLY A 1 159 ? -16.889 -10.087 8.708 1.00 92.56 159 GLY A O 1
ATOM 1249 N N . GLU A 1 160 ? -14.914 -9.126 8.316 1.00 92.81 160 GLU A N 1
ATOM 1250 C CA . GLU A 1 160 ? -15.061 -9.176 6.863 1.00 92.81 160 GLU A CA 1
ATOM 1251 C C . GLU A 1 160 ? -14.733 -10.556 6.284 1.00 92.81 160 GLU A C 1
ATOM 1253 O O . GLU A 1 160 ? -13.837 -11.236 6.788 1.00 92.81 160 GLU A O 1
ATOM 1258 N N . PRO A 1 161 ? -15.418 -10.986 5.210 1.00 91.69 161 PRO A N 1
ATOM 1259 C CA . PRO A 1 161 ? -15.208 -12.309 4.641 1.00 91.69 161 PRO A CA 1
ATOM 1260 C C . PRO A 1 161 ? -13.908 -12.408 3.833 1.00 91.69 161 PRO A C 1
ATOM 1262 O O . PRO A 1 161 ? -13.627 -11.571 2.974 1.00 91.69 161 PRO A O 1
ATOM 1265 N N . LEU A 1 162 ? -13.188 -13.513 4.021 1.00 91.56 162 LEU A N 1
ATOM 1266 C CA . LEU A 1 162 ? -12.144 -13.990 3.119 1.00 91.56 162 LEU A CA 1
ATOM 1267 C C . LEU A 1 162 ? -12.770 -14.983 2.136 1.00 91.56 162 LEU A C 1
ATOM 1269 O O . LEU A 1 162 ? -13.068 -16.125 2.489 1.00 91.56 162 LEU A O 1
ATOM 1273 N N . PHE A 1 163 ? -12.992 -14.558 0.895 1.00 91.06 163 PHE A N 1
ATOM 1274 C CA . PHE A 1 163 ? -13.463 -15.467 -0.153 1.00 91.06 163 PHE A CA 1
ATOM 1275 C C . PHE A 1 163 ? -12.361 -16.477 -0.499 1.00 91.06 163 PHE A C 1
ATOM 1277 O O . PHE A 1 163 ? -11.187 -16.129 -0.493 1.00 91.06 163 PHE A O 1
ATOM 1284 N N . THR A 1 164 ? -12.695 -17.733 -0.784 1.00 87.62 164 THR A N 1
ATOM 1285 C CA . THR A 1 164 ? -11.707 -18.734 -1.229 1.00 87.62 164 THR A CA 1
ATOM 1286 C C . THR A 1 164 ? -11.752 -18.903 -2.748 1.00 87.62 164 THR A C 1
ATOM 1288 O O . THR A 1 164 ? -12.727 -18.516 -3.394 1.00 87.62 164 THR A O 1
ATOM 1291 N N . ASN A 1 165 ? -10.722 -19.521 -3.333 1.00 80.81 165 ASN A N 1
ATOM 1292 C CA . ASN A 1 165 ? -10.776 -19.946 -4.737 1.00 80.81 165 ASN A CA 1
ATOM 1293 C C . ASN A 1 165 ? -11.623 -21.223 -4.910 1.00 80.81 165 ASN A C 1
ATOM 1295 O O . ASN A 1 165 ? -12.096 -21.808 -3.930 1.00 80.81 165 ASN A O 1
ATOM 1299 N N . ASP A 1 166 ? -11.759 -21.676 -6.159 1.00 78.69 166 ASP A N 1
ATOM 1300 C CA . ASP A 1 166 ? -12.494 -22.891 -6.545 1.00 78.69 166 ASP A CA 1
ATOM 1301 C C . ASP A 1 166 ? -11.957 -24.173 -5.894 1.00 78.69 166 ASP A C 1
ATOM 1303 O O . ASP A 1 166 ? -12.713 -25.112 -5.652 1.00 78.69 166 ASP A O 1
ATOM 1307 N N . ALA A 1 167 ? -10.669 -24.205 -5.539 1.00 72.06 167 ALA A N 1
ATOM 1308 C CA . ALA A 1 167 ? -10.058 -25.311 -4.801 1.00 72.06 167 ALA A CA 1
ATOM 1309 C C . ALA A 1 167 ? -10.309 -25.241 -3.279 1.00 72.06 167 ALA A C 1
ATOM 1311 O O . ALA A 1 167 ? -9.840 -26.103 -2.532 1.00 72.06 167 ALA A O 1
ATOM 1312 N N . GLY A 1 168 ? -11.015 -24.211 -2.801 1.00 72.62 168 GLY A N 1
ATOM 1313 C CA . GLY A 1 168 ? -11.241 -23.966 -1.379 1.00 72.62 168 GLY A CA 1
ATOM 1314 C C . GLY A 1 168 ? -9.983 -23.535 -0.625 1.00 72.62 168 GLY A C 1
ATOM 1315 O O . GLY A 1 168 ? -9.923 -23.712 0.587 1.00 72.62 168 GLY A O 1
ATOM 1316 N N . TYR A 1 169 ? -8.966 -23.025 -1.327 1.00 79.00 169 TYR A N 1
ATOM 1317 C CA . TYR A 1 169 ? -7.675 -22.679 -0.743 1.00 79.00 169 TYR A CA 1
ATOM 1318 C C . TYR A 1 169 ? -7.627 -21.218 -0.295 1.00 79.00 169 TYR A C 1
ATOM 1320 O O . TYR A 1 169 ? -7.862 -20.304 -1.087 1.00 79.00 169 TYR A O 1
ATOM 1328 N N . VAL A 1 170 ? -7.224 -21.024 0.960 1.00 82.06 170 VAL A N 1
ATOM 1329 C CA . VAL A 1 170 ? -6.665 -19.781 1.504 1.00 82.06 170 VAL A CA 1
ATOM 1330 C C . VAL A 1 170 ? -5.536 -20.176 2.449 1.00 82.06 170 VAL A C 1
ATOM 1332 O O . VAL A 1 170 ? -5.678 -21.114 3.238 1.00 82.06 170 VAL A O 1
ATOM 1335 N N . LYS A 1 171 ? -4.408 -19.470 2.378 1.00 85.19 171 LYS A N 1
ATOM 1336 C CA . LYS A 1 171 ? -3.373 -19.529 3.415 1.00 85.19 171 LYS A CA 1
ATOM 1337 C C . LYS A 1 171 ? -3.341 -18.196 4.134 1.00 85.19 171 LYS A C 1
ATOM 1339 O O . LYS A 1 171 ? -3.336 -17.172 3.459 1.00 85.19 171 LYS A O 1
ATOM 1344 N N . THR A 1 172 ? -3.298 -18.238 5.458 1.00 87.62 172 THR A N 1
ATOM 1345 C CA . THR A 1 172 ? -3.228 -17.050 6.309 1.00 87.62 172 THR A CA 1
ATOM 1346 C C . THR A 1 172 ? -2.126 -17.220 7.341 1.00 87.62 172 THR A C 1
ATOM 1348 O O . THR A 1 172 ? -2.139 -18.193 8.105 1.00 87.62 172 THR A O 1
ATOM 1351 N N . ASP A 1 173 ? -1.214 -16.251 7.380 1.00 86.31 173 ASP A N 1
ATOM 1352 C CA . ASP A 1 173 ? -0.163 -16.171 8.389 1.00 86.31 173 ASP A CA 1
ATOM 1353 C C . ASP A 1 173 ? -0.506 -15.064 9.394 1.00 86.31 173 ASP A C 1
ATOM 1355 O O . ASP A 1 173 ? -1.036 -14.005 9.040 1.00 86.31 173 ASP A O 1
ATOM 1359 N N . MET A 1 174 ? -0.213 -15.334 10.666 1.00 89.94 174 MET A N 1
ATOM 1360 C CA . MET A 1 174 ? -0.333 -14.356 11.741 1.00 89.94 174 MET A CA 1
ATOM 1361 C C . MET A 1 174 ? 0.845 -13.389 11.707 1.00 89.94 174 MET A C 1
ATOM 1363 O O . MET A 1 174 ? 2.003 -13.815 11.780 1.00 89.94 174 MET A O 1
ATOM 1367 N N . GLU A 1 175 ? 0.535 -12.096 11.688 1.00 93.44 175 GLU A N 1
ATOM 1368 C CA . GLU A 1 175 ? 1.524 -11.030 11.702 1.00 93.44 175 GLU A CA 1
ATOM 1369 C C . GLU A 1 175 ? 1.151 -9.931 12.702 1.00 93.44 175 GLU A C 1
ATOM 1371 O O . GLU A 1 175 ? -0.017 -9.673 12.997 1.00 93.44 175 GLU A O 1
ATOM 1376 N N . PHE A 1 176 ? 2.178 -9.273 13.222 1.00 96.06 176 PHE A N 1
ATOM 1377 C CA . PHE A 1 176 ? 2.063 -8.043 13.988 1.00 96.06 176 PHE A CA 1
ATOM 1378 C C . PHE A 1 176 ? 2.518 -6.878 13.110 1.00 96.06 176 PHE A C 1
ATOM 1380 O O . PHE A 1 176 ? 3.445 -7.028 12.309 1.00 96.06 176 PHE A O 1
ATOM 1387 N N . GLY A 1 177 ? 1.886 -5.718 13.252 1.00 97.25 177 GLY A N 1
ATOM 1388 C CA . GLY A 1 177 ? 2.232 -4.544 12.466 1.00 97.25 177 GLY A CA 1
ATOM 1389 C C . GLY A 1 177 ? 2.221 -3.259 13.274 1.00 97.25 177 GLY A C 1
ATOM 1390 O O . GLY A 1 177 ? 1.586 -3.157 14.325 1.00 97.25 177 GLY A O 1
ATOM 1391 N N . PHE A 1 178 ? 2.912 -2.256 12.747 1.00 98.50 178 PHE A N 1
ATOM 1392 C CA . PHE A 1 178 ? 2.903 -0.898 13.277 1.00 98.50 178 PHE A CA 1
ATOM 1393 C C . PHE A 1 178 ? 2.366 0.091 12.242 1.00 98.50 178 PHE A C 1
ATOM 1395 O O . PHE A 1 178 ? 2.417 -0.152 11.034 1.00 98.50 178 PHE A O 1
ATOM 1402 N N . VAL A 1 179 ? 1.830 1.206 12.728 1.00 98.69 179 VAL A N 1
ATOM 1403 C CA . VAL A 1 179 ? 1.338 2.319 11.916 1.00 98.69 179 VAL A CA 1
ATOM 1404 C C . VAL A 1 179 ? 2.280 3.499 12.091 1.00 98.69 179 VAL A C 1
ATOM 1406 O O . VAL A 1 179 ? 2.559 3.920 13.215 1.00 98.69 179 VAL A O 1
ATOM 1409 N N . VAL A 1 180 ? 2.770 4.028 10.974 1.00 98.56 180 VAL A N 1
ATOM 1410 C CA . VAL A 1 180 ? 3.642 5.207 10.947 1.00 98.56 180 VAL A CA 1
ATOM 1411 C C . VAL A 1 180 ? 2.818 6.453 11.276 1.00 98.56 180 VAL A C 1
ATOM 1413 O O . VAL A 1 180 ? 1.753 6.646 10.698 1.00 98.56 180 VAL A O 1
ATOM 1416 N N . GLY A 1 181 ? 3.299 7.257 12.225 1.00 97.00 181 GLY A N 1
ATOM 1417 C CA . GLY A 1 181 ? 2.751 8.543 12.666 1.00 97.00 181 GLY A CA 1
ATOM 1418 C C . GLY A 1 181 ? 3.084 9.665 11.689 1.00 97.00 181 GLY A C 1
ATOM 1419 O O . GLY A 1 181 ? 2.704 9.544 10.538 1.00 97.00 181 GLY A O 1
ATOM 1420 N N . PRO A 1 182 ? 3.762 10.756 12.077 1.00 94.38 182 PRO A N 1
ATOM 1421 C CA . PRO A 1 182 ? 4.233 11.756 11.114 1.00 94.38 182 PRO A CA 1
ATOM 1422 C C . PRO A 1 182 ? 5.122 11.147 10.017 1.00 94.38 182 PRO A C 1
ATOM 1424 O O . PRO A 1 182 ? 5.839 10.176 10.275 1.00 94.38 182 PRO A O 1
ATOM 1427 N N . ASP A 1 183 ? 5.106 11.740 8.816 1.00 95.69 183 ASP A N 1
ATOM 1428 C CA . ASP A 1 183 ? 5.921 11.301 7.673 1.00 95.69 183 ASP A CA 1
ATOM 1429 C C . ASP A 1 183 ? 7.382 11.063 8.095 1.00 95.69 183 ASP A C 1
ATOM 1431 O O . ASP A 1 183 ? 8.011 11.914 8.727 1.00 95.69 183 ASP A O 1
ATOM 1435 N N . ALA A 1 184 ? 7.916 9.891 7.756 1.00 94.31 184 ALA A N 1
ATOM 1436 C CA . ALA A 1 184 ? 9.272 9.483 8.094 1.00 94.31 184 ALA A CA 1
ATOM 1437 C C . ALA A 1 184 ? 10.171 9.561 6.856 1.00 94.31 184 ALA A C 1
ATOM 1439 O O . ALA A 1 184 ? 9.901 8.918 5.840 1.00 94.31 184 ALA A O 1
ATOM 1440 N N . HIS A 1 185 ? 11.260 10.319 6.946 1.00 91.12 185 HIS A N 1
ATOM 1441 C CA . HIS A 1 185 ? 12.240 10.469 5.873 1.00 91.12 185 HIS A CA 1
ATOM 1442 C C . HIS A 1 185 ? 13.629 10.676 6.472 1.00 91.12 185 HIS A C 1
ATOM 1444 O O . HIS A 1 185 ? 13.798 11.548 7.320 1.00 91.12 185 HIS A O 1
ATOM 1450 N N . LEU A 1 186 ? 14.605 9.879 6.027 1.00 86.62 186 LEU A N 1
ATOM 1451 C CA . LEU A 1 186 ? 16.000 9.928 6.478 1.00 86.62 186 LEU A CA 1
ATOM 1452 C C . LEU A 1 186 ? 16.139 9.972 8.012 1.00 86.62 186 LEU A C 1
ATOM 1454 O O . LEU A 1 186 ? 16.890 10.785 8.543 1.00 86.62 186 LEU A O 1
ATOM 1458 N N . LEU A 1 187 ? 15.407 9.108 8.723 1.00 86.44 187 LEU A N 1
ATOM 1459 C CA . LEU A 1 187 ? 15.440 9.089 10.184 1.00 86.44 187 LEU A CA 1
ATOM 1460 C C . LEU A 1 187 ? 16.743 8.488 10.723 1.00 86.44 187 LEU A C 1
ATOM 1462 O O . LEU A 1 187 ? 17.290 7.507 10.195 1.00 86.44 187 LEU A O 1
ATOM 1466 N N . ASP A 1 188 ? 17.182 9.043 11.847 1.00 80.19 188 ASP A N 1
ATOM 1467 C CA . ASP A 1 188 ? 18.182 8.430 12.708 1.00 80.19 188 ASP A CA 1
ATOM 1468 C C . ASP A 1 188 ? 17.520 7.315 13.526 1.00 80.19 188 ASP A C 1
ATOM 1470 O O . ASP A 1 188 ? 16.324 7.358 13.825 1.00 80.19 188 ASP A O 1
ATOM 1474 N N . ASP A 1 189 ? 18.283 6.292 13.916 1.00 77.38 189 ASP A N 1
ATOM 1475 C CA . ASP A 1 189 ? 17.692 5.163 14.648 1.00 77.38 189 ASP A CA 1
ATOM 1476 C C . ASP A 1 189 ? 17.107 5.602 16.004 1.00 77.38 189 ASP A C 1
ATOM 1478 O O . ASP A 1 189 ? 16.138 5.013 16.475 1.00 77.38 189 ASP A O 1
ATOM 1482 N N . GLU A 1 190 ? 17.674 6.641 16.625 1.00 82.38 190 GLU A N 1
ATOM 1483 C CA . GLU A 1 190 ? 17.228 7.171 17.920 1.00 82.38 190 GLU A CA 1
ATOM 1484 C C . GLU A 1 190 ? 15.849 7.840 17.850 1.00 82.38 190 GLU A C 1
ATOM 1486 O O . GLU A 1 190 ? 15.096 7.760 18.817 1.00 82.38 190 GLU A O 1
ATOM 1491 N N . THR A 1 191 ? 15.491 8.438 16.708 1.00 87.00 191 THR A N 1
ATOM 1492 C CA . THR A 1 191 ? 14.227 9.172 16.517 1.00 87.00 191 THR A CA 1
ATOM 1493 C C . THR A 1 191 ? 13.162 8.352 15.794 1.00 87.00 191 THR A C 1
ATOM 1495 O O . THR A 1 191 ? 11.998 8.745 15.748 1.00 87.00 191 THR A O 1
ATOM 1498 N N . ALA A 1 192 ? 13.508 7.175 15.263 1.00 91.56 192 ALA A N 1
ATOM 1499 C CA . ALA A 1 192 ? 12.574 6.341 14.508 1.00 91.56 192 ALA A CA 1
ATOM 1500 C C . ALA A 1 192 ? 11.304 5.982 15.301 1.00 91.56 192 ALA A C 1
ATOM 1502 O O . ALA A 1 192 ? 10.212 5.964 14.737 1.00 91.56 192 ALA A O 1
ATOM 1503 N N . MET A 1 193 ? 11.413 5.743 16.612 1.00 94.31 193 MET A N 1
ATOM 1504 C CA . MET A 1 193 ? 10.249 5.399 17.439 1.00 94.31 193 MET A CA 1
ATOM 1505 C C . MET A 1 193 ? 9.273 6.567 17.641 1.00 94.31 193 MET A C 1
ATOM 1507 O O . MET A 1 193 ? 8.087 6.312 17.841 1.00 94.31 193 MET A O 1
ATOM 1511 N N . ASP A 1 194 ? 9.720 7.819 17.509 1.00 93.62 194 ASP A N 1
ATOM 1512 C CA . ASP A 1 194 ? 8.849 9.003 17.604 1.00 93.62 194 ASP A CA 1
ATOM 1513 C C . ASP A 1 194 ? 7.871 9.094 16.420 1.00 93.62 194 ASP A C 1
ATOM 1515 O O . ASP A 1 194 ? 6.825 9.740 16.503 1.00 93.62 194 ASP A O 1
ATOM 1519 N N . HIS A 1 195 ? 8.191 8.395 15.328 1.00 96.44 195 HIS A N 1
ATOM 1520 C CA . HIS A 1 195 ? 7.363 8.267 14.134 1.00 96.44 195 HIS A CA 1
ATOM 1521 C C . HIS A 1 195 ? 6.482 7.008 14.145 1.00 96.44 195 HIS A C 1
ATOM 1523 O O . HIS A 1 195 ? 5.839 6.706 13.140 1.00 96.44 195 HIS A O 1
ATOM 1529 N N . VAL A 1 196 ? 6.406 6.259 15.249 1.00 97.69 196 VAL A N 1
ATOM 1530 C CA . VAL A 1 196 ? 5.474 5.131 15.395 1.00 97.69 196 VAL A CA 1
ATOM 1531 C C . VAL A 1 196 ? 4.233 5.605 16.142 1.00 97.69 196 VAL A C 1
ATOM 1533 O O . VAL A 1 196 ? 4.283 5.901 17.332 1.00 97.69 196 VAL A O 1
ATOM 1536 N N . PHE A 1 197 ? 3.092 5.649 15.454 1.00 98.12 197 PHE A N 1
ATOM 1537 C CA . PHE A 1 197 ? 1.826 6.056 16.066 1.00 98.12 197 PHE A CA 1
ATOM 1538 C C . PHE A 1 197 ? 1.262 4.970 16.989 1.00 98.12 197 PHE A C 1
ATOM 1540 O O . PHE A 1 197 ? 0.766 5.245 18.082 1.00 98.12 197 PHE A O 1
ATOM 1547 N N . GLY A 1 198 ? 1.332 3.715 16.551 1.00 98.31 198 GLY A N 1
ATOM 1548 C CA . GLY A 1 198 ? 0.761 2.600 17.289 1.00 98.31 198 GLY A CA 1
ATOM 1549 C C . GLY A 1 198 ? 0.903 1.268 16.574 1.00 98.31 198 GLY A C 1
ATOM 1550 O O . GLY A 1 198 ? 1.569 1.163 15.544 1.00 98.31 198 GLY A O 1
ATOM 1551 N N . TYR A 1 199 ? 0.247 0.253 17.122 1.00 98.69 199 TYR A N 1
ATOM 1552 C CA . TYR A 1 199 ? 0.358 -1.134 16.688 1.00 98.69 199 TYR A CA 1
ATOM 1553 C C . TYR A 1 199 ? -1.006 -1.756 16.412 1.00 98.69 199 TYR A C 1
ATOM 1555 O O . TYR A 1 199 ? -2.029 -1.343 16.963 1.00 98.69 199 TYR A O 1
ATOM 1563 N N . THR A 1 200 ? -1.022 -2.760 15.543 1.00 98.50 200 THR A N 1
ATOM 1564 C CA . THR A 1 200 ? -2.235 -3.452 15.107 1.00 98.50 200 THR A CA 1
ATOM 1565 C C . THR A 1 200 ? -1.933 -4.912 14.763 1.00 98.50 200 THR A C 1
ATOM 1567 O O . THR A 1 200 ? -0.775 -5.284 14.553 1.00 98.50 200 THR A O 1
ATOM 1570 N N . VAL A 1 201 ? -2.962 -5.760 14.721 1.00 98.00 201 VAL A N 1
ATOM 1571 C CA . VAL A 1 201 ? -2.824 -7.119 14.182 1.00 98.00 201 VAL A CA 1
ATOM 1572 C C . VAL A 1 201 ? -2.869 -7.024 12.665 1.00 98.00 201 VAL A C 1
ATOM 1574 O O . VAL A 1 201 ? -3.722 -6.324 12.124 1.00 98.00 201 VAL A O 1
ATOM 1577 N N . THR A 1 202 ? -1.990 -7.742 11.977 1.00 96.12 202 THR A N 1
ATOM 1578 C CA . THR A 1 202 ? -1.974 -7.847 10.516 1.00 96.12 202 THR A CA 1
ATOM 1579 C C . THR A 1 202 ? -2.092 -9.308 10.087 1.00 96.12 202 THR A C 1
ATOM 1581 O O . THR A 1 202 ? -1.867 -10.238 10.866 1.00 96.12 202 THR A O 1
ATOM 1584 N N . THR A 1 203 ? -2.467 -9.535 8.830 1.00 91.31 203 THR A N 1
ATOM 1585 C CA . THR A 1 203 ? -2.457 -10.878 8.239 1.00 91.31 203 THR A CA 1
ATOM 1586 C C . THR A 1 203 ? -1.673 -10.911 6.951 1.00 91.31 203 THR A C 1
ATOM 1588 O O . THR A 1 203 ? -1.766 -10.015 6.104 1.00 91.31 203 THR A O 1
ATOM 1591 N N . ASP A 1 204 ? -0.987 -12.024 6.751 1.00 88.25 204 ASP A N 1
ATOM 1592 C CA . ASP A 1 204 ? -0.419 -12.371 5.464 1.00 88.25 204 ASP A CA 1
ATOM 1593 C C . ASP A 1 204 ? -1.247 -13.478 4.821 1.00 88.25 204 ASP A C 1
ATOM 1595 O O . ASP A 1 204 ? -0.908 -14.660 4.847 1.00 88.25 204 ASP A O 1
ATOM 1599 N N . SER A 1 205 ? -2.414 -13.075 4.310 1.00 90.12 205 SER A N 1
ATOM 1600 C CA . SER A 1 205 ? -3.316 -13.975 3.601 1.00 90.12 205 SER A CA 1
ATOM 1601 C C . SER A 1 205 ? -2.988 -14.023 2.109 1.00 90.12 205 SER A C 1
ATOM 1603 O O . SER A 1 205 ? -2.559 -13.029 1.523 1.00 90.12 205 SER A O 1
ATOM 1605 N N . ARG A 1 206 ? -3.207 -15.176 1.467 1.00 87.75 206 ARG A N 1
ATOM 1606 C CA . ARG A 1 206 ? -3.025 -15.344 0.017 1.00 87.75 206 ARG A CA 1
ATOM 1607 C C . ARG A 1 206 ? -3.984 -16.356 -0.613 1.00 87.75 206 ARG A C 1
ATOM 1609 O O . ARG A 1 206 ? -4.357 -17.348 0.021 1.00 87.75 206 ARG A O 1
ATOM 1616 N N . LEU A 1 207 ? -4.318 -16.121 -1.886 1.00 84.75 207 LEU A N 1
ATOM 1617 C CA . LEU A 1 207 ? -5.312 -16.893 -2.651 1.00 84.75 207 LEU A CA 1
ATOM 1618 C C . LEU A 1 207 ? -4.741 -17.984 -3.578 1.00 84.75 207 LEU A C 1
ATOM 1620 O O . LEU A 1 207 ? -5.462 -18.908 -3.949 1.00 84.75 207 LEU A O 1
ATOM 1624 N N . ASN A 1 208 ? -3.469 -17.893 -3.976 1.00 85.00 208 ASN A N 1
ATOM 1625 C CA . ASN A 1 208 ? -2.871 -18.721 -5.042 1.00 85.00 208 ASN A CA 1
ATOM 1626 C C . ASN A 1 208 ? -3.610 -18.631 -6.391 1.00 85.00 208 ASN A C 1
ATOM 1628 O O . ASN A 1 208 ? -3.757 -19.627 -7.094 1.00 85.00 208 ASN A O 1
ATOM 1632 N N . ALA A 1 209 ? -4.083 -17.439 -6.751 1.00 84.25 209 ALA A N 1
ATOM 1633 C CA . ALA A 1 209 ? -4.615 -17.142 -8.079 1.00 84.25 209 ALA A CA 1
ATOM 1634 C C . ALA A 1 209 ? -3.506 -17.001 -9.143 1.00 84.25 209 ALA A C 1
ATOM 1636 O O . ALA A 1 209 ? -3.754 -17.208 -10.330 1.00 84.25 209 ALA A O 1
ATOM 1637 N N . TYR A 1 210 ? -2.287 -16.662 -8.721 1.00 86.88 210 TYR A N 1
ATOM 1638 C CA . TYR A 1 210 ? -1.144 -16.377 -9.582 1.00 86.88 210 TYR A CA 1
ATOM 1639 C C . TYR A 1 210 ? -0.069 -17.452 -9.483 1.00 86.88 210 TYR A C 1
ATOM 1641 O O . TYR A 1 210 ? 0.415 -17.920 -10.512 1.00 86.88 210 TYR A O 1
ATOM 1649 N N . THR A 1 211 ? 0.277 -17.898 -8.271 1.00 76.00 211 THR A N 1
ATOM 1650 C CA . THR A 1 211 ? 1.343 -18.889 -8.064 1.00 76.00 211 THR A CA 1
ATOM 1651 C C . THR A 1 211 ? 0.899 -20.292 -8.492 1.00 76.00 211 THR A C 1
ATOM 1653 O O . THR A 1 211 ? 0.497 -21.114 -7.672 1.00 76.00 211 THR A O 1
ATOM 1656 N N . THR A 1 212 ? 0.987 -20.580 -9.790 1.00 63.03 212 THR A N 1
ATOM 1657 C CA . THR A 1 212 ? 0.668 -21.894 -10.388 1.00 63.03 212 THR A CA 1
ATOM 1658 C C . THR A 1 212 ? 1.885 -22.578 -11.021 1.00 63.03 212 THR A C 1
ATOM 1660 O O . THR A 1 212 ? 1.873 -23.793 -11.201 1.00 63.03 212 THR A O 1
ATOM 1663 N N . SER A 1 213 ? 2.972 -21.829 -11.250 1.00 57.72 213 SER A N 1
ATOM 1664 C CA . SER A 1 213 ? 4.111 -22.263 -12.076 1.00 57.72 213 SER A CA 1
ATOM 1665 C C . SER A 1 213 ? 5.477 -22.149 -11.388 1.00 57.72 213 SER A C 1
ATOM 1667 O O . SER A 1 213 ? 6.498 -22.297 -12.047 1.00 57.72 213 SER A O 1
ATOM 1669 N N . TYR A 1 214 ? 5.546 -21.893 -10.073 1.00 58.91 214 TYR A N 1
ATOM 1670 C CA . TYR A 1 214 ? 6.833 -21.660 -9.384 1.00 58.91 214 TYR A CA 1
ATOM 1671 C C . TYR A 1 214 ? 7.864 -22.773 -9.655 1.00 58.91 214 TYR A C 1
ATOM 1673 O O . TYR A 1 214 ? 9.020 -22.489 -9.947 1.00 58.91 214 TYR A O 1
ATOM 1681 N N . ASN A 1 215 ? 7.418 -24.034 -9.651 1.00 59.25 215 ASN A N 1
ATOM 1682 C CA . ASN A 1 215 ? 8.273 -25.209 -9.860 1.00 59.25 215 ASN A CA 1
ATOM 1683 C C . ASN A 1 215 ? 8.638 -25.478 -11.333 1.00 59.25 215 ASN A C 1
ATOM 1685 O O . ASN A 1 215 ? 9.408 -26.395 -11.603 1.00 59.25 215 ASN A O 1
ATOM 1689 N N . THR A 1 216 ? 8.073 -24.730 -12.283 1.00 67.38 216 THR A N 1
ATOM 1690 C CA . THR A 1 216 ? 8.354 -24.866 -13.723 1.00 67.38 216 THR A CA 1
ATOM 1691 C C . THR A 1 216 ? 9.222 -23.731 -14.271 1.00 67.38 216 THR A C 1
ATOM 1693 O O . THR A 1 216 ? 9.637 -23.793 -15.424 1.00 67.38 216 THR A O 1
ATOM 1696 N N . LEU A 1 217 ? 9.506 -22.703 -13.463 1.00 71.31 217 LEU A N 1
ATOM 1697 C CA . LEU A 1 217 ? 10.353 -21.573 -13.849 1.00 71.31 217 LEU A CA 1
ATOM 1698 C C . LEU A 1 217 ? 11.836 -21.956 -13.769 1.00 71.31 217 LEU A C 1
ATOM 1700 O O . LEU A 1 217 ? 12.270 -22.628 -12.834 1.00 71.31 217 LEU A O 1
ATOM 1704 N N . SER A 1 218 ? 12.636 -21.484 -14.727 1.00 71.88 218 SER A N 1
ATOM 1705 C CA . SER A 1 218 ? 14.096 -21.594 -14.635 1.00 71.88 218 SER A CA 1
ATOM 1706 C C . SER A 1 218 ? 14.655 -20.709 -13.513 1.00 71.88 218 SER A C 1
ATOM 1708 O O . SER A 1 218 ? 14.005 -19.764 -13.064 1.00 71.88 218 SER A O 1
ATOM 1710 N N . ASP A 1 219 ? 15.907 -20.937 -13.106 1.00 70.12 219 ASP A N 1
ATOM 1711 C CA . ASP A 1 219 ? 16.566 -20.116 -12.076 1.00 70.12 219 ASP A CA 1
ATOM 1712 C C . ASP A 1 219 ? 16.564 -18.613 -12.410 1.00 70.12 219 ASP A C 1
ATOM 1714 O O . ASP A 1 219 ? 16.401 -17.776 -11.525 1.00 70.12 219 ASP A O 1
ATOM 1718 N N . LYS A 1 220 ? 16.645 -18.261 -13.702 1.00 68.88 220 LYS A N 1
ATOM 1719 C CA . LYS A 1 220 ? 16.597 -16.870 -14.190 1.00 68.88 220 LYS A CA 1
ATOM 1720 C C . LYS A 1 220 ? 15.200 -16.243 -14.139 1.00 68.88 220 LYS A C 1
ATOM 1722 O O . LYS A 1 220 ? 15.086 -15.032 -14.287 1.00 68.88 220 LYS A O 1
ATOM 1727 N N . GLN A 1 221 ? 14.162 -17.054 -13.944 1.00 75.38 221 GLN A N 1
ATOM 1728 C CA . GLN A 1 221 ? 12.754 -16.653 -13.900 1.00 75.38 221 GLN A CA 1
ATOM 1729 C C . GLN A 1 221 ? 12.159 -16.765 -12.487 1.00 75.38 221 GLN A C 1
ATOM 1731 O O . GLN A 1 221 ? 11.027 -16.338 -12.266 1.00 75.38 221 GLN A O 1
ATOM 1736 N N . ARG A 1 222 ? 12.903 -17.276 -11.490 1.00 74.94 222 ARG A N 1
ATOM 1737 C CA . ARG A 1 222 ? 12.420 -17.410 -10.098 1.00 74.94 222 ARG A CA 1
ATOM 1738 C C . ARG A 1 222 ? 11.895 -16.097 -9.501 1.00 74.94 222 ARG A C 1
ATOM 1740 O O . ARG A 1 222 ? 10.988 -16.138 -8.669 1.00 74.94 222 ARG A O 1
ATOM 1747 N N . TYR A 1 223 ? 12.388 -14.937 -9.950 1.00 77.50 223 TYR A N 1
ATOM 1748 C CA . TYR A 1 223 ? 11.847 -13.635 -9.534 1.00 77.50 223 TYR A CA 1
ATOM 1749 C C . TYR A 1 223 ? 10.378 -13.445 -9.929 1.00 77.50 223 TYR A C 1
ATOM 1751 O O . TYR A 1 223 ? 9.639 -12.802 -9.185 1.00 77.50 223 TYR A O 1
ATOM 1759 N N . GLN A 1 224 ? 9.935 -14.014 -11.056 1.00 83.38 224 GLN A N 1
ATOM 1760 C CA . GLN A 1 224 ? 8.532 -13.979 -11.466 1.00 83.38 224 GLN A CA 1
ATOM 1761 C C . GLN A 1 224 ? 7.697 -14.825 -10.502 1.00 83.38 224 GLN A C 1
ATOM 1763 O O . GLN A 1 224 ? 6.612 -14.424 -10.091 1.00 83.38 224 GLN A O 1
ATOM 1768 N N . GLY A 1 225 ? 8.227 -15.972 -10.061 1.00 81.94 225 GLY A N 1
ATOM 1769 C CA . GLY A 1 225 ? 7.615 -16.807 -9.026 1.00 81.94 225 GLY A CA 1
ATOM 1770 C C . GLY A 1 225 ? 7.380 -16.041 -7.720 1.00 81.94 225 GLY A C 1
ATOM 1771 O O . GLY A 1 225 ? 6.275 -16.064 -7.178 1.00 81.94 225 GLY A O 1
ATOM 1772 N N . ALA A 1 226 ? 8.393 -15.300 -7.261 1.00 80.50 226 ALA A N 1
ATOM 1773 C CA . ALA A 1 226 ? 8.274 -14.426 -6.096 1.00 80.50 226 ALA A CA 1
ATOM 1774 C C . ALA A 1 226 ? 7.250 -13.295 -6.309 1.00 80.50 226 ALA A C 1
ATOM 1776 O O . ALA A 1 226 ? 6.464 -13.020 -5.402 1.00 80.50 226 ALA A O 1
ATOM 1777 N N . ALA A 1 227 ? 7.196 -12.684 -7.498 1.00 86.06 227 ALA A N 1
ATOM 1778 C CA . ALA A 1 227 ? 6.181 -11.678 -7.819 1.00 86.06 227 ALA A CA 1
ATOM 1779 C C . ALA A 1 227 ? 4.768 -12.270 -7.821 1.00 86.06 227 ALA A C 1
ATOM 1781 O O . ALA A 1 227 ? 3.860 -11.671 -7.259 1.00 86.06 227 ALA A O 1
ATOM 1782 N N . GLY A 1 228 ? 4.576 -13.473 -8.364 1.00 87.94 228 GLY A N 1
ATOM 1783 C CA . GLY A 1 228 ? 3.300 -14.187 -8.289 1.00 87.94 228 GLY A CA 1
ATOM 1784 C C . GLY A 1 228 ? 2.817 -14.399 -6.858 1.00 87.94 228 GLY A C 1
ATOM 1785 O O . GLY A 1 228 ? 1.659 -14.128 -6.550 1.00 87.94 228 GLY A O 1
ATOM 1786 N N . ALA A 1 229 ? 3.722 -14.771 -5.949 1.00 86.25 229 ALA A N 1
ATOM 1787 C CA . ALA A 1 229 ? 3.390 -14.879 -4.531 1.00 86.25 229 ALA A CA 1
ATOM 1788 C C . ALA A 1 229 ? 3.031 -13.516 -3.910 1.00 86.25 229 ALA A C 1
ATOM 1790 O O . ALA A 1 229 ? 2.158 -13.447 -3.045 1.00 86.25 229 ALA A O 1
ATOM 1791 N N . CYS A 1 230 ? 3.668 -12.425 -4.354 1.00 89.81 230 CYS A N 1
ATOM 1792 C CA . CYS A 1 230 ? 3.284 -11.067 -3.953 1.00 89.81 230 CYS A CA 1
ATOM 1793 C C . CYS A 1 230 ? 1.887 -10.705 -4.470 1.00 89.81 230 CYS A C 1
ATOM 1795 O O . CYS A 1 230 ? 1.105 -10.091 -3.751 1.00 89.81 230 CYS A O 1
ATOM 1797 N N . MET A 1 231 ? 1.564 -11.119 -5.692 1.00 91.88 231 MET A N 1
ATOM 1798 C CA . MET A 1 231 ? 0.278 -10.875 -6.341 1.00 91.88 231 MET A CA 1
ATOM 1799 C C . MET A 1 231 ? -0.855 -11.651 -5.672 1.00 91.88 231 MET A C 1
ATOM 1801 O O . MET A 1 231 ? -1.941 -11.111 -5.490 1.00 91.88 231 MET A O 1
ATOM 1805 N N . ASP A 1 232 ? -0.592 -12.870 -5.196 1.00 91.00 232 ASP A N 1
ATOM 1806 C CA . ASP A 1 232 ? -1.571 -13.639 -4.418 1.00 91.00 232 ASP A CA 1
ATOM 1807 C C . ASP A 1 232 ? -1.946 -12.972 -3.095 1.00 91.00 232 ASP A C 1
ATOM 1809 O O . ASP A 1 232 ? -3.064 -13.150 -2.613 1.00 91.00 232 ASP A O 1
ATOM 1813 N N . LYS A 1 233 ? -1.004 -12.218 -2.522 1.00 91.94 233 LYS A N 1
ATOM 1814 C CA . LYS A 1 233 ? -1.178 -11.400 -1.314 1.00 91.94 233 LYS A CA 1
ATOM 1815 C C . LYS A 1 233 ? -1.775 -10.025 -1.620 1.00 91.94 233 LYS A C 1
ATOM 1817 O O . LYS A 1 233 ? -2.246 -9.346 -0.713 1.00 91.94 233 LYS A O 1
ATOM 1822 N N . ALA A 1 234 ? -1.733 -9.606 -2.883 1.00 94.88 234 ALA A N 1
ATOM 1823 C CA . ALA A 1 234 ? -2.280 -8.344 -3.362 1.00 94.88 234 ALA A CA 1
ATOM 1824 C C . ALA A 1 234 ? -3.750 -8.444 -3.791 1.00 94.88 234 ALA A C 1
ATOM 1826 O O . ALA A 1 234 ? -4.371 -7.410 -4.023 1.00 94.88 234 ALA A O 1
ATOM 1827 N N . CYS A 1 235 ? -4.295 -9.660 -3.911 1.00 95.31 235 CYS A N 1
ATOM 1828 C CA . CYS A 1 235 ? -5.701 -9.890 -4.226 1.00 95.31 235 CYS A CA 1
ATOM 1829 C C . CYS A 1 235 ? -6.636 -9.085 -3.310 1.00 95.31 235 CYS A C 1
ATOM 1831 O O . CYS A 1 235 ? -6.363 -8.890 -2.120 1.00 95.31 235 CYS A O 1
ATOM 1833 N N . ASP A 1 236 ? -7.782 -8.683 -3.857 1.00 95.69 236 ASP A N 1
ATOM 1834 C CA . ASP A 1 236 ? -8.818 -7.987 -3.100 1.00 95.69 236 ASP A CA 1
ATOM 1835 C C . ASP A 1 236 ? -9.255 -8.826 -1.892 1.00 95.69 236 ASP A C 1
ATOM 1837 O O . ASP A 1 236 ? -9.641 -9.987 -2.042 1.00 95.69 236 ASP A O 1
ATOM 1841 N N . GLY A 1 237 ? -9.222 -8.236 -0.697 1.00 93.81 237 GLY A N 1
ATOM 1842 C CA . GLY A 1 237 ? -9.599 -8.914 0.543 1.00 93.81 237 GLY A CA 1
ATOM 1843 C C . GLY A 1 237 ? -8.477 -9.608 1.322 1.00 93.81 237 GLY A C 1
ATOM 1844 O O . GLY A 1 237 ? -8.748 -10.127 2.394 1.00 93.81 237 GLY A O 1
ATOM 1845 N N . TYR A 1 238 ? -7.230 -9.649 0.844 1.00 93.62 238 TYR A N 1
ATOM 1846 C CA . TYR A 1 238 ? -6.175 -10.463 1.486 1.00 93.62 238 TYR A CA 1
ATOM 1847 C C . TYR A 1 238 ? -5.195 -9.671 2.362 1.00 93.62 238 TYR A C 1
ATOM 1849 O O . TYR A 1 238 ? -4.251 -10.234 2.909 1.00 93.62 238 TYR A O 1
ATOM 1857 N N . GLY A 1 239 ? -5.400 -8.367 2.524 1.00 93.94 239 GLY A N 1
ATOM 1858 C CA . GLY A 1 239 ? -4.593 -7.449 3.329 1.00 93.94 239 GLY A CA 1
ATOM 1859 C C . GLY A 1 239 ? -5.258 -7.081 4.648 1.00 93.94 239 GLY A C 1
ATOM 1860 O O . GLY A 1 239 ? -5.449 -5.898 4.914 1.00 93.94 239 GLY A O 1
ATOM 1861 N N . ALA A 1 240 ? -5.669 -8.072 5.445 1.00 94.94 240 ALA A N 1
ATOM 1862 C CA . ALA A 1 240 ? -6.425 -7.777 6.655 1.00 94.94 240 ALA A CA 1
ATOM 1863 C C . ALA A 1 240 ? -5.565 -7.162 7.765 1.00 94.94 240 ALA A C 1
ATOM 1865 O O . ALA A 1 240 ? -4.468 -7.662 8.032 1.00 94.94 240 ALA A O 1
ATOM 1866 N N . PHE A 1 241 ? -6.087 -6.142 8.451 1.00 97.50 241 PHE A N 1
ATOM 1867 C CA . PHE A 1 241 ? -5.500 -5.621 9.685 1.00 97.50 241 PHE A CA 1
ATOM 1868 C C . PHE A 1 241 ? -6.537 -4.968 10.612 1.00 97.50 241 PHE A C 1
ATOM 1870 O O . PHE A 1 241 ? -7.608 -4.541 10.180 1.00 97.50 241 PHE A O 1
ATOM 1877 N N . GLY A 1 242 ? -6.231 -4.900 11.907 1.00 97.12 242 GLY A N 1
ATOM 1878 C CA . GLY A 1 242 ? -7.137 -4.395 12.939 1.00 97.12 242 GLY A CA 1
ATOM 1879 C C . GLY A 1 242 ? -7.045 -5.193 14.244 1.00 97.12 242 GLY A C 1
ATOM 1880 O O . GLY A 1 242 ? -5.991 -5.738 14.550 1.00 97.12 242 GLY A O 1
ATOM 1881 N N . PRO A 1 243 ? -8.111 -5.265 15.062 1.00 96.19 243 PRO A N 1
ATOM 1882 C CA . PRO A 1 243 ? -9.394 -4.570 14.906 1.00 96.19 243 PRO A CA 1
ATOM 1883 C C . PRO A 1 243 ? -9.283 -3.064 15.202 1.00 96.19 243 PRO A C 1
ATOM 1885 O O . PRO A 1 243 ? -10.172 -2.293 14.853 1.00 96.19 243 PRO A O 1
ATOM 1888 N N . VAL A 1 244 ? -8.188 -2.651 15.843 1.00 97.88 244 VAL A N 1
ATOM 1889 C CA . VAL A 1 244 ? -7.886 -1.280 16.262 1.00 97.88 244 VAL A CA 1
ATOM 1890 C C . VAL A 1 244 ? -6.415 -0.966 15.979 1.00 97.88 244 VAL A C 1
ATOM 1892 O O . VAL A 1 244 ? -5.600 -1.874 15.798 1.00 97.88 244 VAL A O 1
ATOM 1895 N N . ILE A 1 245 ? -6.073 0.317 15.984 1.00 98.56 245 ILE A N 1
ATOM 1896 C CA . ILE A 1 245 ? -4.719 0.798 16.242 1.00 98.56 245 ILE A CA 1
ATOM 1897 C C . ILE A 1 245 ? -4.646 1.125 17.731 1.00 98.56 245 ILE A C 1
ATOM 1899 O O . ILE A 1 245 ? -5.417 1.950 18.225 1.00 98.56 245 ILE A O 1
ATOM 1903 N N . VAL A 1 246 ? -3.744 0.464 18.450 1.00 98.50 246 VAL A N 1
ATOM 1904 C CA . VAL A 1 246 ? -3.436 0.796 19.845 1.00 98.50 246 VAL A CA 1
ATOM 1905 C C . VAL A 1 246 ? -2.232 1.721 19.851 1.00 98.50 246 VAL A C 1
ATOM 1907 O O . VAL A 1 246 ? -1.210 1.379 19.258 1.00 98.50 246 VAL A O 1
ATOM 1910 N N . THR A 1 247 ? -2.351 2.892 20.474 1.00 97.88 247 THR A N 1
ATOM 1911 C CA . THR A 1 247 ? -1.252 3.866 20.532 1.00 97.88 247 THR A CA 1
ATOM 1912 C C . THR A 1 247 ? -0.030 3.271 21.230 1.00 97.88 247 THR A C 1
ATOM 1914 O O . THR A 1 247 ? -0.148 2.387 22.085 1.00 97.88 247 THR A O 1
ATOM 1917 N N . ALA A 1 248 ? 1.161 3.706 20.816 1.00 97.00 248 ALA A N 1
ATOM 1918 C CA . ALA A 1 248 ? 2.408 3.046 21.199 1.00 97.00 248 ALA A CA 1
ATOM 1919 C C . ALA A 1 248 ? 2.658 3.016 22.722 1.00 97.00 248 ALA A C 1
ATOM 1921 O O . ALA A 1 248 ? 3.196 2.035 23.237 1.00 97.00 248 ALA A O 1
ATOM 1922 N N . ASP A 1 249 ? 2.213 4.046 23.441 1.00 95.31 249 ASP A N 1
ATOM 1923 C CA . ASP A 1 249 ? 2.303 4.188 24.897 1.00 95.31 249 ASP A CA 1
ATOM 1924 C C . ASP A 1 249 ? 1.509 3.111 25.652 1.00 95.31 249 ASP A C 1
ATOM 1926 O O . ASP A 1 249 ? 1.931 2.663 26.717 1.00 95.31 249 ASP A O 1
ATOM 1930 N N . GLU A 1 250 ? 0.407 2.632 25.074 1.00 95.62 250 GLU A N 1
ATOM 1931 C CA . GLU A 1 250 ? -0.478 1.650 25.710 1.00 95.62 250 GLU A CA 1
ATOM 1932 C C . GLU A 1 250 ? -0.128 0.202 25.396 1.00 95.62 250 GLU A C 1
ATOM 1934 O O . GLU A 1 250 ? -0.469 -0.710 26.154 1.00 95.62 250 GLU A O 1
ATOM 1939 N N . VAL A 1 251 ? 0.605 -0.029 24.309 1.00 95.81 251 VAL A N 1
ATOM 1940 C CA . VAL A 1 251 ? 1.204 -1.341 24.055 1.00 95.81 251 VAL A CA 1
ATOM 1941 C C . VAL A 1 251 ? 2.438 -1.543 24.928 1.00 95.81 251 VAL A C 1
ATOM 1943 O O . VAL A 1 251 ? 2.648 -2.650 25.415 1.00 95.81 251 VAL A O 1
ATOM 1946 N N . GLY A 1 252 ? 3.241 -0.509 25.183 1.00 91.75 252 GLY A N 1
ATOM 1947 C CA . GLY A 1 252 ? 4.526 -0.650 25.871 1.00 91.75 252 GLY A CA 1
ATOM 1948 C C . GLY A 1 252 ? 5.588 -1.244 24.940 1.00 91.75 252 GLY A C 1
ATOM 1949 O O . GLY A 1 252 ? 5.771 -0.754 23.831 1.00 91.75 252 GLY A O 1
ATOM 1950 N N . ASN A 1 253 ? 6.310 -2.288 25.369 1.00 94.75 253 ASN A N 1
ATOM 1951 C CA . ASN A 1 253 ? 7.331 -2.921 24.524 1.00 94.75 253 ASN A CA 1
ATOM 1952 C C . ASN A 1 253 ? 6.686 -3.759 23.393 1.00 94.75 253 ASN A C 1
ATOM 1954 O O . ASN A 1 253 ? 6.112 -4.811 23.689 1.00 94.75 253 ASN A O 1
ATOM 1958 N N . PRO A 1 254 ? 6.817 -3.369 22.107 1.00 94.75 254 PRO A N 1
ATOM 1959 C CA . PRO A 1 254 ? 6.217 -4.107 20.992 1.00 94.75 254 PRO A CA 1
ATOM 1960 C C . PRO A 1 254 ? 6.877 -5.467 20.728 1.00 94.75 254 PRO A C 1
ATOM 1962 O O . PRO A 1 254 ? 6.270 -6.323 20.090 1.00 94.75 254 PRO A O 1
ATOM 1965 N N . GLN A 1 255 ? 8.091 -5.694 21.239 1.00 92.75 255 GLN A N 1
ATOM 1966 C CA . GLN A 1 255 ? 8.837 -6.951 21.092 1.00 92.75 255 GLN A CA 1
ATOM 1967 C C . GLN A 1 255 ? 8.556 -7.951 22.228 1.00 92.75 255 GLN A C 1
ATOM 1969 O O . GLN A 1 255 ? 9.277 -8.935 22.378 1.00 92.75 255 GLN A O 1
ATOM 1974 N N . ASP A 1 256 ? 7.531 -7.701 23.042 1.00 95.69 256 ASP A N 1
ATOM 1975 C CA . ASP A 1 256 ? 7.190 -8.521 24.206 1.00 95.69 256 ASP A CA 1
ATOM 1976 C C . ASP A 1 256 ? 5.689 -8.832 24.251 1.00 95.69 256 ASP A C 1
ATOM 1978 O O . ASP A 1 256 ? 4.970 -8.427 25.164 1.00 95.69 256 ASP A O 1
ATOM 1982 N N . LEU A 1 257 ? 5.177 -9.450 23.184 1.00 96.25 257 LEU A N 1
ATOM 1983 C CA . LEU A 1 257 ? 3.763 -9.796 23.034 1.00 96.25 257 LEU A CA 1
ATOM 1984 C C . LEU A 1 257 ? 3.608 -11.243 22.581 1.00 96.25 257 LEU A C 1
ATOM 1986 O O . LEU A 1 257 ? 4.245 -11.664 21.607 1.00 96.25 257 LEU A O 1
ATOM 1990 N N . LEU A 1 258 ? 2.698 -11.980 23.219 1.00 96.25 258 LEU A N 1
ATOM 1991 C CA . LEU A 1 258 ? 2.226 -13.258 22.695 1.00 96.25 258 LEU A CA 1
ATOM 1992 C C . LEU A 1 258 ? 1.183 -13.044 21.594 1.00 96.25 258 LEU A C 1
ATOM 1994 O O . LEU A 1 258 ? 0.304 -12.183 21.688 1.00 96.25 258 LEU A O 1
ATOM 1998 N N . GLY A 1 259 ? 1.288 -13.860 20.548 1.00 95.19 259 GLY A N 1
ATOM 1999 C CA . GLY A 1 259 ? 0.336 -13.920 19.446 1.00 95.19 259 GLY A CA 1
ATOM 2000 C C . GLY A 1 259 ? -0.225 -15.326 19.272 1.00 95.19 259 GLY A C 1
ATOM 2001 O O . GLY A 1 259 ? 0.495 -16.307 19.470 1.00 95.19 259 GLY A O 1
ATOM 2002 N N . HIS A 1 260 ? -1.492 -15.426 18.874 1.00 93.88 260 HIS A N 1
ATOM 2003 C CA . HIS A 1 260 ? -2.184 -16.688 18.608 1.00 93.88 260 HIS A CA 1
ATOM 2004 C C . HIS A 1 260 ? -2.964 -16.633 17.295 1.00 93.88 260 HIS A C 1
ATOM 2006 O O . HIS A 1 260 ? -3.616 -15.633 16.993 1.00 93.88 260 HIS A O 1
ATOM 2012 N N . ILE A 1 261 ? -2.967 -17.745 16.559 1.00 91.19 261 ILE A N 1
ATOM 2013 C CA . ILE A 1 261 ? -3.861 -17.976 15.422 1.00 91.19 261 ILE A CA 1
ATOM 2014 C C . ILE A 1 261 ? -4.742 -19.189 15.702 1.00 91.19 261 ILE A C 1
ATOM 2016 O O . ILE A 1 261 ? -4.251 -20.276 16.015 1.00 91.19 261 ILE A O 1
ATOM 2020 N N . HIS A 1 262 ? -6.050 -19.014 15.550 1.00 89.81 262 HIS A N 1
ATOM 2021 C CA . HIS A 1 262 ? -7.041 -20.072 15.672 1.00 89.81 262 HIS A CA 1
ATOM 2022 C C . HIS A 1 262 ? -7.771 -20.256 14.347 1.00 89.81 262 HIS A C 1
ATOM 2024 O O . HIS A 1 262 ? -8.051 -19.301 13.627 1.00 89.81 262 HIS A O 1
ATOM 2030 N N . CYS A 1 263 ? -8.127 -21.498 14.037 1.00 86.31 263 CYS A N 1
ATOM 2031 C CA . CYS A 1 263 ? -9.048 -21.806 12.954 1.00 86.31 263 CYS A CA 1
ATOM 2032 C C . CYS A 1 263 ? -10.125 -22.749 13.471 1.00 86.31 263 CYS A C 1
ATOM 2034 O O . CYS A 1 263 ? -9.817 -23.826 13.995 1.00 86.31 263 CYS A O 1
ATOM 2036 N N . ASN A 1 264 ? -11.383 -22.342 13.309 1.00 84.56 264 ASN A N 1
ATOM 2037 C CA . ASN A 1 264 ? -12.564 -23.073 13.761 1.00 84.56 264 ASN A CA 1
ATOM 2038 C C . ASN A 1 264 ? -12.487 -23.411 15.266 1.00 84.56 264 ASN A C 1
ATOM 2040 O O . ASN A 1 264 ? -12.733 -24.550 15.667 1.00 84.56 264 ASN A O 1
ATOM 2044 N N . GLY A 1 265 ? -12.057 -22.440 16.081 1.00 83.44 265 GLY A N 1
ATOM 2045 C CA . GLY A 1 265 ? -11.851 -22.584 17.529 1.00 83.44 265 GLY A CA 1
ATOM 2046 C C . GLY A 1 265 ? -10.628 -23.408 17.963 1.00 83.44 265 GLY A C 1
ATOM 2047 O O . GLY A 1 265 ? -10.405 -23.564 19.159 1.00 83.44 265 GLY A O 1
ATOM 2048 N N . VAL A 1 266 ? -9.826 -23.937 17.031 1.00 86.00 266 VAL A N 1
ATOM 2049 C CA . VAL A 1 266 ? -8.623 -24.733 17.335 1.00 86.00 266 VAL A CA 1
ATOM 2050 C C . VAL A 1 266 ? -7.373 -23.883 17.138 1.00 86.00 266 VAL A C 1
ATOM 2052 O O . VAL A 1 266 ? -7.183 -23.338 16.050 1.00 86.00 266 VAL A O 1
ATOM 2055 N N . GLU A 1 267 ? -6.506 -23.801 18.152 1.00 87.69 267 GLU A N 1
ATOM 2056 C CA . GLU A 1 267 ? -5.202 -23.133 18.041 1.00 87.69 267 GLU A CA 1
ATOM 2057 C C . GLU A 1 267 ? -4.344 -23.828 16.973 1.00 87.69 267 GLU A C 1
ATOM 2059 O O . GLU A 1 267 ? -4.134 -25.043 17.000 1.00 87.69 267 GLU A O 1
ATOM 2064 N N . ARG A 1 268 ? -3.885 -23.055 15.990 1.00 85.56 268 ARG A N 1
ATOM 2065 C CA . ARG A 1 268 ? -3.042 -23.523 14.879 1.00 85.56 268 ARG A CA 1
ATOM 2066 C C . ARG A 1 268 ? -1.596 -23.085 15.020 1.00 85.56 268 ARG A C 1
ATOM 2068 O O . ARG A 1 268 ? -0.719 -23.698 14.420 1.00 85.56 268 ARG A O 1
ATOM 2075 N N . GLY A 1 269 ? -1.348 -22.052 15.812 1.00 86.62 269 GLY A N 1
ATOM 2076 C CA . GLY A 1 269 ? -0.015 -21.542 16.054 1.00 86.62 269 GLY A CA 1
ATOM 2077 C C . GLY A 1 269 ? -0.017 -20.459 17.116 1.00 86.62 269 GLY A C 1
ATOM 2078 O O . GLY A 1 269 ? -1.034 -19.817 17.381 1.00 86.62 269 GLY A O 1
ATOM 2079 N N . ARG A 1 270 ? 1.163 -20.257 17.689 1.00 90.69 270 ARG A N 1
ATOM 2080 C CA . ARG A 1 270 ? 1.464 -19.186 18.630 1.00 90.69 270 ARG A CA 1
ATOM 2081 C C . ARG A 1 270 ? 2.855 -18.637 18.348 1.00 90.69 270 ARG A C 1
ATOM 2083 O O . ARG A 1 270 ? 3.710 -19.371 17.847 1.00 90.69 270 ARG A O 1
ATOM 2090 N N . CYS A 1 271 ? 3.084 -17.377 18.674 1.00 90.81 271 CYS A N 1
ATOM 2091 C CA . CYS A 1 271 ? 4.374 -16.714 18.524 1.00 90.81 271 CYS A CA 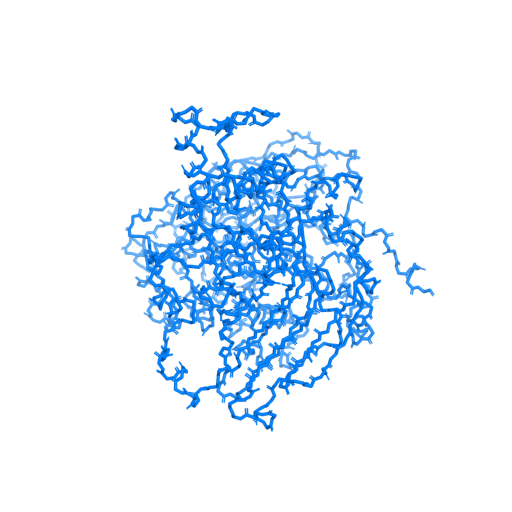1
ATOM 2092 C C . CYS A 1 271 ? 4.641 -15.748 19.676 1.00 90.81 271 CYS A C 1
ATOM 2094 O O . CYS A 1 271 ? 3.754 -15.447 20.471 1.00 90.81 271 CYS A O 1
ATOM 2096 N N . HIS A 1 272 ? 5.862 -15.224 19.703 1.00 93.38 272 HIS A N 1
ATOM 2097 C CA . HIS A 1 272 ? 6.249 -14.095 20.534 1.00 93.38 272 HIS A CA 1
ATOM 2098 C C . HIS A 1 272 ? 6.898 -13.036 19.638 1.00 93.38 272 HIS A C 1
ATOM 2100 O O . HIS A 1 272 ? 7.760 -13.387 18.828 1.00 93.38 272 HIS A O 1
ATOM 2106 N N . THR A 1 273 ? 6.515 -11.763 19.753 1.00 93.69 273 THR A N 1
ATOM 2107 C CA . THR A 1 273 ? 7.049 -10.693 18.882 1.00 93.69 273 THR A CA 1
ATOM 2108 C C . THR A 1 273 ? 8.550 -10.462 19.071 1.00 93.69 273 THR A C 1
ATOM 2110 O O . THR A 1 273 ? 9.233 -10.047 18.142 1.00 93.69 273 THR A O 1
ATOM 2113 N N . GLY A 1 274 ? 9.118 -10.861 20.211 1.00 91.75 274 GLY A N 1
ATOM 2114 C CA . GLY A 1 274 ? 10.573 -10.910 20.414 1.00 91.75 274 GLY A CA 1
ATOM 2115 C C . GLY A 1 274 ? 11.315 -11.906 19.510 1.00 91.75 274 GLY A C 1
ATOM 2116 O O . GLY A 1 274 ? 12.538 -11.910 19.489 1.00 91.75 274 GLY A O 1
ATOM 2117 N N . GLY A 1 275 ? 10.596 -12.749 18.759 1.00 88.31 275 GLY A N 1
ATOM 2118 C CA . GLY A 1 275 ? 11.159 -13.609 17.716 1.00 88.31 275 GLY A CA 1
ATOM 2119 C C . GLY A 1 275 ? 11.381 -12.910 16.370 1.00 88.31 275 GLY A C 1
ATOM 2120 O O . GLY A 1 275 ? 11.882 -13.556 15.444 1.00 88.31 275 GLY A O 1
ATOM 2121 N N . TYR A 1 276 ? 10.999 -11.634 16.236 1.00 89.88 276 TYR A N 1
ATOM 2122 C CA . TYR A 1 276 ? 11.343 -10.829 15.067 1.00 89.88 276 TYR A CA 1
ATOM 2123 C C . TYR A 1 276 ? 12.829 -10.464 15.066 1.00 89.88 276 TYR A C 1
ATOM 2125 O O . TYR A 1 276 ? 13.389 -10.098 16.096 1.00 89.88 276 TYR A O 1
ATOM 2133 N N . LEU A 1 277 ? 13.450 -10.559 13.894 1.00 85.94 277 LEU A N 1
ATOM 2134 C CA . LEU A 1 277 ? 14.880 -10.333 13.696 1.00 85.94 277 LEU A CA 1
ATOM 2135 C C . LEU A 1 277 ? 15.200 -8.839 13.650 1.00 85.94 277 LEU A C 1
ATOM 2137 O O . LEU A 1 277 ? 16.084 -8.382 14.365 1.00 85.94 277 LEU A O 1
ATOM 2141 N N . ASP A 1 278 ? 14.449 -8.083 12.846 1.00 86.56 278 ASP A N 1
ATOM 2142 C CA . ASP A 1 278 ? 14.520 -6.627 12.823 1.00 86.56 278 ASP A CA 1
ATOM 2143 C C . ASP A 1 278 ? 13.423 -6.053 13.728 1.00 86.56 278 ASP A C 1
ATO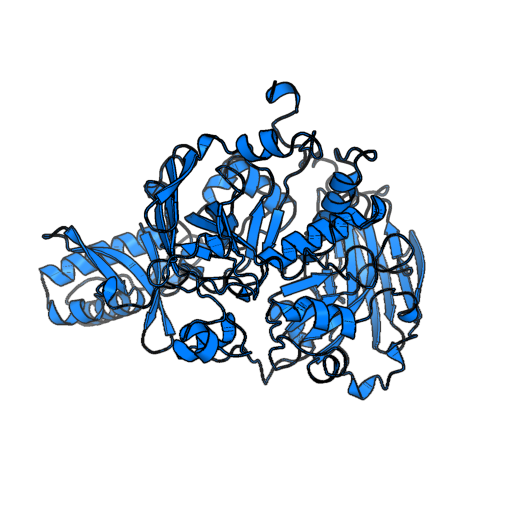M 2145 O O . ASP A 1 278 ? 12.232 -6.319 13.500 1.00 86.56 278 ASP A O 1
ATOM 2149 N N . PRO A 1 279 ? 13.782 -5.249 14.743 1.00 90.06 279 PRO A N 1
ATOM 2150 C CA . PRO A 1 279 ? 12.802 -4.542 15.550 1.00 90.06 279 PRO A CA 1
ATOM 2151 C C . PRO A 1 279 ? 12.165 -3.387 14.762 1.00 90.06 279 PRO A C 1
ATOM 2153 O O . PRO A 1 279 ? 12.744 -2.857 13.814 1.00 90.06 279 PRO A O 1
ATOM 2156 N N . VAL A 1 280 ? 10.988 -2.940 15.217 1.00 94.00 280 VAL A N 1
ATOM 2157 C CA . VAL A 1 280 ? 10.200 -1.827 14.638 1.00 94.00 280 VAL A CA 1
ATOM 2158 C C . VAL A 1 280 ? 11.063 -0.608 14.290 1.00 94.00 280 VAL A C 1
ATOM 2160 O O . VAL A 1 280 ? 10.995 -0.100 13.171 1.00 94.00 280 VAL A O 1
ATOM 2163 N N . ARG A 1 281 ? 11.913 -0.182 15.234 1.00 92.75 281 ARG A N 1
ATOM 2164 C CA . ARG A 1 281 ? 12.842 0.947 15.087 1.00 92.75 281 ARG A CA 1
ATOM 2165 C C . ARG A 1 281 ? 13.711 0.819 13.838 1.00 92.75 281 ARG A C 1
ATOM 2167 O O . ARG A 1 281 ? 13.776 1.739 13.029 1.00 92.75 281 ARG A O 1
ATOM 2174 N N . ASP A 1 282 ? 14.356 -0.333 13.681 1.00 89.00 282 ASP A N 1
ATOM 2175 C CA . ASP A 1 282 ? 15.341 -0.561 12.628 1.00 89.00 282 ASP A CA 1
ATOM 2176 C C . ASP A 1 282 ? 14.639 -0.718 11.270 1.00 89.00 282 ASP A C 1
ATOM 2178 O O . ASP A 1 282 ? 15.136 -0.235 10.253 1.00 89.00 282 ASP A O 1
ATOM 2182 N N . ILE A 1 283 ? 13.444 -1.322 11.245 1.00 92.00 283 ILE A N 1
ATOM 2183 C CA . ILE A 1 283 ? 12.603 -1.398 10.042 1.00 92.00 283 ILE A CA 1
ATOM 2184 C C . ILE A 1 283 ? 12.253 0.007 9.549 1.00 92.00 283 ILE A C 1
ATOM 2186 O O . ILE A 1 283 ? 12.484 0.319 8.380 1.00 92.00 283 ILE A O 1
ATOM 2190 N N . LEU A 1 284 ? 11.704 0.860 10.420 1.00 94.56 284 LEU A N 1
ATOM 2191 C CA . LEU A 1 284 ? 11.259 2.197 10.029 1.00 94.56 284 LEU A CA 1
ATOM 2192 C C . LEU A 1 284 ? 12.435 3.089 9.621 1.00 94.56 284 LEU A C 1
ATOM 2194 O O . LEU A 1 284 ? 12.360 3.754 8.587 1.00 94.56 284 LEU A O 1
ATOM 2198 N N . ALA A 1 285 ? 13.542 3.045 10.365 1.00 89.44 285 ALA A N 1
ATOM 2199 C CA . ALA A 1 285 ? 14.755 3.772 10.009 1.00 89.44 285 ALA A CA 1
ATOM 2200 C C . ALA A 1 285 ? 15.266 3.361 8.616 1.00 89.44 285 ALA A C 1
ATOM 2202 O O . ALA A 1 285 ? 15.496 4.223 7.767 1.00 89.44 285 ALA A O 1
ATOM 2203 N N . ASN A 1 286 ? 15.348 2.056 8.326 1.00 85.75 286 ASN A N 1
ATOM 2204 C CA . ASN A 1 286 ? 15.769 1.558 7.013 1.00 85.75 286 ASN A CA 1
ATOM 2205 C C . ASN A 1 286 ? 14.814 1.965 5.884 1.00 85.75 286 ASN A C 1
ATOM 2207 O O . ASN A 1 286 ? 15.273 2.444 4.847 1.00 85.75 286 ASN A O 1
ATOM 2211 N N . LEU A 1 287 ? 13.498 1.827 6.080 1.00 90.19 287 LEU A N 1
ATOM 2212 C CA . LEU A 1 287 ? 12.507 2.249 5.085 1.00 90.19 287 LEU A CA 1
ATOM 2213 C C . LEU A 1 287 ? 12.604 3.752 4.798 1.00 90.19 287 LEU A C 1
ATOM 2215 O O . LEU A 1 287 ? 12.639 4.137 3.632 1.00 90.19 287 LEU A O 1
ATOM 2219 N N . SER A 1 288 ? 12.727 4.581 5.841 1.00 91.12 288 SER A N 1
ATOM 2220 C CA . SER A 1 288 ? 12.822 6.044 5.719 1.00 91.12 288 SER A CA 1
ATOM 2221 C C . SER A 1 288 ? 14.072 6.519 4.968 1.00 91.12 288 SER A C 1
ATOM 2223 O O . SER A 1 288 ? 14.081 7.610 4.401 1.00 91.12 288 SER A O 1
ATOM 2225 N N . ARG A 1 289 ? 15.134 5.702 4.941 1.00 82.62 289 ARG A N 1
ATOM 2226 C CA . ARG A 1 289 ? 16.362 5.966 4.172 1.00 82.62 289 ARG A CA 1
ATOM 2227 C C . ARG A 1 289 ? 16.233 5.598 2.701 1.00 82.62 289 ARG A C 1
ATOM 2229 O O . ARG A 1 289 ? 16.988 6.110 1.882 1.00 82.62 289 ARG A O 1
ATOM 2236 N N . MET A 1 290 ? 15.317 4.691 2.374 1.00 81.81 290 MET A N 1
ATOM 2237 C CA . MET A 1 290 ? 15.040 4.286 0.997 1.00 81.81 290 MET A CA 1
ATOM 2238 C C . MET A 1 290 ? 14.010 5.194 0.327 1.00 81.81 290 MET A C 1
ATOM 2240 O O . MET A 1 290 ? 14.102 5.432 -0.872 1.00 81.81 290 MET A O 1
ATOM 2244 N N . MET A 1 291 ? 13.014 5.661 1.078 1.00 88.88 291 MET A N 1
ATOM 2245 C CA . MET A 1 291 ? 11.901 6.466 0.579 1.00 88.88 291 MET A CA 1
ATOM 2246 C C . MET A 1 291 ? 11.269 7.262 1.715 1.00 88.88 291 MET A C 1
ATOM 2248 O O . MET A 1 291 ? 11.377 6.875 2.879 1.00 88.88 291 MET A O 1
ATOM 2252 N N . THR A 1 292 ? 10.515 8.310 1.391 1.00 92.75 292 THR A N 1
ATOM 2253 C CA . THR A 1 292 ? 9.564 8.850 2.366 1.00 92.75 292 THR A CA 1
ATOM 2254 C C . THR A 1 292 ? 8.519 7.782 2.686 1.00 92.75 292 THR A C 1
ATOM 2256 O O . THR A 1 292 ? 7.890 7.225 1.781 1.00 92.75 292 THR A O 1
ATOM 2259 N N . VAL A 1 293 ? 8.315 7.507 3.975 1.00 96.69 293 VAL A N 1
ATOM 2260 C CA . VAL A 1 293 ? 7.261 6.630 4.493 1.00 96.69 293 VAL A CA 1
ATOM 2261 C C . VAL A 1 293 ? 6.138 7.519 5.040 1.00 96.69 293 VAL A C 1
ATOM 2263 O O . VAL A 1 293 ? 6.308 8.117 6.103 1.00 96.69 293 VAL A O 1
ATOM 2266 N N . PRO A 1 294 ? 5.004 7.660 4.328 1.00 96.62 294 PRO A N 1
ATOM 2267 C CA . PRO A 1 294 ? 3.955 8.593 4.723 1.00 96.62 294 PRO A CA 1
ATOM 2268 C C . PRO A 1 294 ? 3.258 8.193 6.018 1.00 96.62 294 PRO A C 1
ATOM 2270 O O . PRO A 1 294 ? 3.121 7.002 6.324 1.00 96.62 294 PRO A O 1
ATOM 2273 N N . ALA A 1 295 ? 2.696 9.186 6.694 1.00 97.50 295 ALA A N 1
ATOM 2274 C CA . ALA A 1 295 ? 1.781 8.998 7.800 1.00 97.50 295 ALA A CA 1
ATOM 2275 C C . ALA A 1 295 ? 0.636 8.052 7.450 1.00 97.50 295 ALA A C 1
ATOM 2277 O O . ALA A 1 295 ? 0.081 8.110 6.356 1.00 97.50 295 ALA A O 1
ATOM 2278 N N . GLY A 1 296 ? 0.279 7.163 8.373 1.00 97.69 296 GLY A N 1
ATOM 2279 C CA . GLY A 1 296 ? -0.732 6.128 8.158 1.00 97.69 296 GLY A CA 1
ATOM 2280 C C . GLY A 1 296 ? -0.254 4.935 7.333 1.00 97.69 296 GLY A C 1
ATOM 2281 O O . GLY A 1 296 ? -1.059 4.045 7.059 1.00 97.69 296 GLY A O 1
ATOM 2282 N N . THR A 1 297 ? 1.021 4.878 6.931 1.00 98.12 297 THR A N 1
ATOM 2283 C CA . THR A 1 297 ? 1.585 3.649 6.358 1.00 98.12 297 THR A CA 1
ATOM 2284 C C . THR A 1 297 ? 1.505 2.530 7.388 1.00 98.12 297 THR A C 1
ATOM 2286 O O . THR A 1 297 ? 1.972 2.682 8.517 1.00 98.12 297 THR A O 1
ATOM 2289 N N . VAL A 1 298 ? 0.930 1.400 6.989 1.00 98.12 298 VAL A N 1
ATOM 2290 C CA . VAL A 1 298 ? 0.909 0.179 7.797 1.00 98.12 298 VAL A CA 1
ATOM 2291 C C . VAL A 1 298 ? 2.113 -0.663 7.401 1.00 98.12 298 VAL A C 1
ATOM 2293 O O . VAL A 1 298 ? 2.326 -0.907 6.213 1.00 98.12 298 VAL A O 1
ATOM 2296 N N . VAL A 1 299 ? 2.900 -1.105 8.377 1.00 97.94 299 VAL A N 1
ATOM 2297 C CA . VAL A 1 299 ? 4.052 -1.983 8.159 1.00 97.94 299 VAL A CA 1
ATOM 2298 C C . VAL A 1 299 ? 3.840 -3.278 8.929 1.00 97.94 299 VAL A C 1
ATOM 2300 O O . VAL A 1 299 ? 3.941 -3.315 10.155 1.00 97.94 299 VAL A O 1
ATOM 2303 N N . ALA A 1 300 ? 3.544 -4.347 8.200 1.00 96.19 300 ALA A N 1
ATOM 2304 C CA . ALA A 1 300 ? 3.432 -5.691 8.732 1.00 96.19 300 ALA A CA 1
ATOM 2305 C C . ALA A 1 300 ? 4.825 -6.322 8.858 1.00 96.19 300 ALA A C 1
ATOM 2307 O O . ALA A 1 300 ? 5.618 -6.342 7.909 1.00 96.19 300 ALA A O 1
ATOM 2308 N N . MET A 1 301 ? 5.145 -6.824 10.048 1.00 93.31 301 MET A N 1
ATOM 2309 C CA . MET A 1 301 ? 6.500 -7.234 10.409 1.00 93.31 301 MET A CA 1
ATOM 2310 C C . MET A 1 301 ? 6.882 -8.627 9.910 1.00 93.31 301 MET A C 1
ATOM 2312 O O . MET A 1 301 ? 7.983 -9.073 10.213 1.00 93.31 301 MET A O 1
ATOM 2316 N N . GLY A 1 302 ? 6.030 -9.303 9.139 1.00 88.94 302 GLY A N 1
ATOM 2317 C CA . GLY A 1 302 ? 6.261 -10.660 8.650 1.00 88.94 302 GLY A CA 1
ATOM 2318 C C . GLY A 1 302 ? 5.621 -11.740 9.529 1.00 88.94 302 GLY A C 1
ATOM 2319 O O . GLY A 1 302 ? 5.280 -11.502 10.694 1.00 88.94 302 GLY A O 1
ATOM 2320 N N . GLY A 1 303 ? 5.485 -12.946 8.969 1.00 85.56 303 GLY A N 1
ATOM 2321 C CA . GLY A 1 303 ? 4.952 -14.128 9.652 1.00 85.56 303 GLY A CA 1
ATOM 2322 C C . GLY A 1 303 ? 5.702 -14.435 10.948 1.00 85.56 303 GLY A C 1
ATOM 2323 O O . GLY A 1 303 ? 6.885 -14.780 10.925 1.00 85.56 303 GLY A O 1
ATOM 2324 N N . ALA A 1 304 ? 5.016 -14.310 12.086 1.00 73.88 304 ALA A N 1
ATOM 2325 C CA . ALA A 1 304 ? 5.611 -14.474 13.417 1.00 73.88 304 ALA A CA 1
ATOM 2326 C C . ALA A 1 304 ? 5.647 -15.936 13.902 1.00 73.88 304 ALA A C 1
ATOM 2328 O O . ALA A 1 304 ? 6.399 -16.277 14.815 1.00 73.88 304 ALA A O 1
ATOM 2329 N N . ALA A 1 305 ? 4.819 -16.800 13.312 1.00 70.38 305 ALA A N 1
ATOM 2330 C CA . ALA A 1 305 ? 4.682 -18.216 13.652 1.00 70.38 305 ALA A CA 1
ATOM 2331 C C . ALA A 1 305 ? 5.066 -19.114 12.461 1.00 70.38 305 ALA A C 1
ATOM 2333 O O . ALA A 1 305 ? 5.584 -18.636 11.453 1.00 70.38 305 ALA A O 1
ATOM 2334 N N . TYR A 1 306 ? 4.820 -20.426 12.584 1.00 63.44 306 TYR A N 1
ATOM 2335 C CA . TYR A 1 306 ? 4.939 -21.362 11.462 1.00 63.44 306 TYR A CA 1
ATOM 2336 C C . TYR A 1 306 ? 4.186 -20.822 10.239 1.00 63.44 306 TYR A C 1
ATOM 2338 O O . TYR A 1 306 ? 3.088 -20.287 10.399 1.00 63.44 306 TYR A O 1
ATOM 2346 N N . ASP A 1 307 ? 4.804 -20.959 9.060 1.00 55.84 307 ASP A N 1
ATOM 2347 C CA . ASP A 1 307 ? 4.419 -20.360 7.776 1.00 55.84 307 ASP A CA 1
ATOM 2348 C C . ASP A 1 307 ? 3.007 -20.781 7.324 1.00 55.84 307 ASP A C 1
ATOM 2350 O O . ASP A 1 307 ? 2.824 -21.654 6.473 1.00 55.84 307 ASP A O 1
ATOM 2354 N N . GLY A 1 308 ? 2.016 -20.131 7.925 1.00 57.44 308 GLY A N 1
ATOM 2355 C CA . GLY A 1 308 ? 0.599 -20.157 7.610 1.00 57.44 308 GLY A CA 1
ATOM 2356 C C . GLY A 1 308 ? -0.172 -21.409 7.933 1.00 57.44 308 GLY A C 1
ATOM 2357 O O . GLY A 1 308 ? 0.284 -22.541 7.784 1.00 57.44 308 GLY A O 1
ATOM 2358 N N . PHE A 1 309 ? -1.441 -21.192 8.258 1.00 64.06 309 PHE A N 1
ATOM 2359 C CA . PHE A 1 309 ? -2.434 -22.248 8.192 1.00 64.06 309 PHE A CA 1
ATOM 2360 C C . PHE A 1 309 ? -3.075 -22.231 6.801 1.00 64.06 309 PHE A C 1
ATOM 2362 O O . PHE A 1 309 ? -3.801 -21.303 6.449 1.00 64.06 309 PHE A O 1
ATOM 2369 N N . ALA A 1 310 ? -2.784 -23.249 5.989 1.00 65.25 310 ALA A N 1
ATOM 2370 C CA . ALA A 1 310 ? -3.478 -23.457 4.725 1.00 65.25 310 ALA A CA 1
ATOM 2371 C C . ALA A 1 310 ? -4.788 -24.192 4.997 1.00 65.25 310 ALA A C 1
ATOM 2373 O O . ALA A 1 310 ? -4.761 -25.362 5.372 1.00 65.25 310 ALA A O 1
ATOM 2374 N N . VAL A 1 311 ? -5.925 -23.539 4.779 1.00 61.03 311 VAL A N 1
ATOM 2375 C CA . VAL A 1 311 ? -7.220 -24.216 4.811 1.00 61.03 311 VAL A CA 1
ATOM 2376 C C . VAL A 1 311 ? -7.363 -24.950 3.484 1.00 61.03 311 VAL A C 1
ATOM 2378 O O . VAL A 1 311 ? -7.460 -24.329 2.429 1.00 61.03 311 VAL A O 1
ATOM 2381 N N . LYS A 1 312 ? -7.292 -26.280 3.525 1.00 62.03 312 LYS A N 1
ATOM 2382 C CA . LYS A 1 312 ? -7.627 -27.142 2.389 1.00 62.03 312 LYS A CA 1
ATOM 2383 C C . LYS A 1 312 ? -9.105 -27.519 2.485 1.00 62.03 312 LYS A C 1
ATOM 2385 O O . LYS A 1 312 ? -9.658 -27.562 3.584 1.00 62.03 312 LYS A O 1
ATOM 2390 N N . GLY A 1 313 ? -9.749 -27.779 1.345 1.00 58.56 313 GLY A N 1
ATOM 2391 C CA . GLY A 1 313 ? -11.198 -28.017 1.284 1.00 58.56 313 GLY A CA 1
ATOM 2392 C C . GLY A 1 313 ? -11.707 -29.165 2.171 1.00 58.56 313 GLY A C 1
ATOM 2393 O O . GLY A 1 313 ? -12.852 -29.135 2.610 1.00 58.56 313 GLY A O 1
ATOM 2394 N N . ASP A 1 314 ? -10.856 -30.136 2.506 1.00 62.66 314 ASP A N 1
ATOM 2395 C CA . ASP A 1 314 ? -11.136 -31.243 3.431 1.00 62.66 314 ASP A CA 1
ATOM 2396 C C . ASP A 1 314 ? -11.195 -30.822 4.913 1.00 62.66 314 ASP A C 1
ATOM 2398 O O . ASP A 1 314 ? -11.768 -31.529 5.739 1.00 62.66 314 ASP A O 1
ATOM 2402 N N . MET A 1 315 ? -10.656 -29.650 5.259 1.00 65.19 315 MET A N 1
ATOM 2403 C CA . MET A 1 315 ? -10.734 -29.063 6.601 1.00 65.19 315 MET A CA 1
ATOM 2404 C C . MET A 1 315 ? -11.966 -28.172 6.804 1.00 65.19 315 MET A C 1
ATOM 2406 O O . MET A 1 315 ? -12.156 -27.619 7.895 1.00 65.19 315 MET A O 1
ATOM 2410 N N . ARG A 1 316 ? -12.815 -28.043 5.775 1.00 72.62 316 ARG A N 1
ATOM 2411 C CA . ARG A 1 316 ? -14.051 -27.266 5.826 1.00 72.62 316 ARG A CA 1
ATOM 2412 C C . ARG A 1 316 ? -15.022 -27.857 6.845 1.00 72.62 316 ARG A C 1
ATOM 2414 O O . ARG A 1 316 ? -15.372 -29.033 6.807 1.00 72.62 316 ARG A O 1
ATOM 2421 N N . ARG A 1 317 ? -15.527 -26.999 7.724 1.00 73.06 317 ARG A N 1
ATOM 2422 C CA . ARG A 1 317 ? -16.636 -27.271 8.637 1.00 73.06 317 ARG A CA 1
ATOM 2423 C C . ARG A 1 317 ? -17.753 -26.283 8.309 1.00 73.06 317 ARG A C 1
ATOM 2425 O O . ARG A 1 317 ? -17.703 -25.154 8.797 1.00 73.06 317 ARG A O 1
ATOM 2432 N N . PRO A 1 318 ? -18.716 -26.643 7.435 1.00 68.75 318 PRO A N 1
ATOM 2433 C CA . PRO A 1 318 ? -19.808 -25.748 7.054 1.00 68.75 318 PRO A CA 1
ATOM 2434 C C . PRO A 1 318 ? -20.454 -25.081 8.277 1.00 68.75 318 PRO A C 1
ATOM 2436 O O . PRO A 1 318 ? -20.766 -25.752 9.259 1.00 68.75 318 PRO A O 1
ATOM 2439 N N . GLY A 1 319 ? -20.601 -23.754 8.237 1.00 67.69 319 GLY A N 1
ATOM 2440 C CA . GLY A 1 319 ? -21.121 -22.953 9.355 1.00 67.69 319 GLY A CA 1
ATOM 2441 C C . GLY A 1 319 ? -20.125 -22.652 10.486 1.00 67.69 319 GLY A C 1
ATOM 2442 O O . GLY A 1 319 ? -20.489 -21.964 11.432 1.00 67.69 319 GLY A O 1
ATOM 2443 N N . GLN A 1 320 ? -18.884 -23.138 10.409 1.00 74.25 320 GLN A N 1
ATOM 2444 C CA . GLN A 1 320 ? -17.835 -22.895 11.409 1.00 74.25 320 GLN A CA 1
ATOM 2445 C C . GLN A 1 320 ? -16.518 -22.416 10.795 1.00 74.25 320 GLN A C 1
ATOM 2447 O O . GLN A 1 320 ? -15.543 -22.320 11.529 1.00 74.25 320 GLN A O 1
ATOM 2452 N N . ASN A 1 321 ? -16.467 -22.133 9.490 1.00 85.88 321 ASN A N 1
ATOM 2453 C CA . ASN A 1 321 ? -15.231 -21.780 8.794 1.00 85.88 321 ASN A CA 1
ATOM 2454 C C . ASN A 1 321 ? -14.793 -20.349 9.113 1.00 85.88 321 ASN A C 1
ATOM 2456 O O . ASN A 1 321 ? -15.206 -19.413 8.437 1.00 85.88 321 ASN A O 1
ATOM 2460 N N . HIS A 1 322 ? -13.939 -20.191 10.115 1.00 88.75 322 HIS A N 1
ATOM 2461 C CA . HIS A 1 322 ? -13.381 -18.898 10.486 1.00 88.75 322 HIS A CA 1
ATOM 2462 C C . HIS A 1 322 ? -11.915 -19.023 10.891 1.00 88.75 322 HIS A C 1
ATOM 2464 O O . HIS A 1 322 ? -11.468 -20.049 11.418 1.00 88.75 322 HIS A O 1
ATOM 2470 N N . VAL A 1 323 ? -11.171 -17.947 10.668 1.00 89.88 323 VAL A N 1
ATOM 2471 C CA . VAL A 1 323 ? -9.817 -17.747 11.181 1.00 89.88 323 VAL A CA 1
ATOM 2472 C C . VAL A 1 323 ? -9.827 -16.549 12.119 1.00 89.88 323 VAL A C 1
ATOM 2474 O O . VAL A 1 323 ? -10.4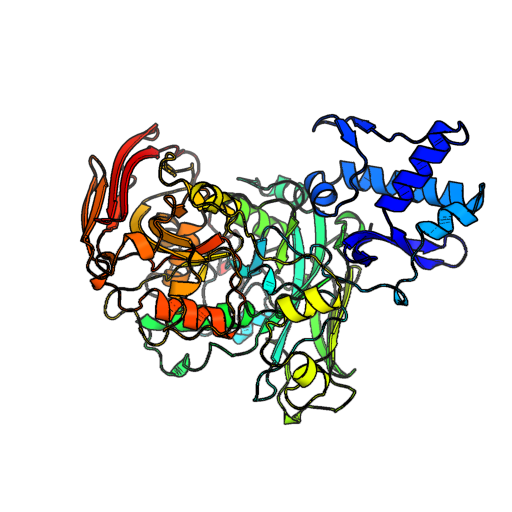78 -15.546 11.831 1.00 89.88 323 VAL A O 1
ATOM 2477 N N . SER A 1 324 ? -9.127 -16.646 13.244 1.00 93.44 324 SER A N 1
ATOM 2478 C CA . SER A 1 324 ? -8.884 -15.506 14.122 1.00 93.44 324 SER A CA 1
ATOM 2479 C C . SER A 1 324 ? -7.416 -15.403 14.492 1.00 93.44 324 SER A C 1
ATOM 2481 O O . SER A 1 324 ? -6.734 -16.409 14.684 1.00 93.44 324 SER A O 1
ATOM 2483 N N . ILE A 1 325 ? -6.926 -14.170 14.561 1.00 94.69 325 ILE A N 1
ATOM 2484 C CA . ILE A 1 325 ? -5.550 -13.846 14.925 1.00 94.69 325 ILE A CA 1
ATOM 2485 C C . ILE A 1 325 ? -5.601 -12.787 16.012 1.00 94.69 325 ILE A C 1
ATOM 2487 O O . ILE A 1 325 ? -6.351 -11.818 15.897 1.00 94.69 325 ILE A O 1
ATOM 2491 N N . SER A 1 326 ? -4.810 -12.963 17.061 1.00 96.50 326 SER A N 1
ATOM 2492 C CA . SER A 1 326 ? -4.770 -12.041 18.190 1.00 96.50 326 SER A CA 1
ATOM 2493 C C . SER A 1 326 ? -3.358 -11.820 18.689 1.00 96.50 326 SER A C 1
ATOM 2495 O O . SER A 1 326 ? -2.585 -12.772 18.745 1.00 96.50 326 SER A O 1
ATOM 2497 N N . PHE A 1 327 ? -3.082 -10.603 19.149 1.00 97.44 327 PHE A N 1
ATOM 2498 C CA . PHE A 1 327 ? -1.895 -10.274 19.933 1.00 97.44 327 PHE A CA 1
ATOM 2499 C C . PHE A 1 327 ? -2.309 -9.639 21.256 1.00 97.44 327 PHE A C 1
ATOM 2501 O O . PHE A 1 327 ? -3.270 -8.860 21.313 1.00 97.44 327 PHE A O 1
ATOM 2508 N N . GLU A 1 328 ? -1.575 -9.965 22.319 1.00 97.06 328 GLU A N 1
ATOM 2509 C CA . GLU A 1 328 ? -1.744 -9.340 23.630 1.00 97.06 328 GLU A CA 1
ATOM 2510 C C . GLU A 1 328 ? -1.703 -7.814 23.527 1.00 97.06 328 GLU A C 1
ATOM 2512 O O . GLU A 1 328 ? -0.995 -7.253 22.694 1.00 97.06 328 GLU A O 1
ATOM 2517 N N . ARG A 1 329 ? -2.485 -7.133 24.374 1.00 96.12 329 ARG A N 1
ATOM 2518 C CA . ARG A 1 329 ? -2.623 -5.661 24.440 1.00 96.12 329 ARG A CA 1
ATOM 2519 C C . ARG A 1 329 ? -3.177 -4.973 23.179 1.00 96.12 329 ARG A C 1
ATOM 2521 O O . ARG A 1 329 ? -3.705 -3.871 23.298 1.00 96.12 329 ARG A O 1
ATOM 2528 N N . VAL A 1 330 ? -3.167 -5.629 22.019 1.00 96.75 330 VAL A N 1
ATOM 2529 C CA . VAL A 1 330 ? -3.656 -5.085 20.745 1.00 96.75 330 VAL A CA 1
ATOM 2530 C C . VAL A 1 330 ? -5.122 -5.446 20.504 1.00 96.75 330 VAL A C 1
ATOM 2532 O O . VAL A 1 330 ? -5.969 -4.563 20.375 1.00 96.75 330 VAL A O 1
ATOM 2535 N N . GLY A 1 331 ? -5.446 -6.740 20.480 1.00 95.31 331 GLY A N 1
ATOM 2536 C CA . GLY A 1 331 ? -6.790 -7.235 20.173 1.00 95.31 331 GLY A CA 1
ATOM 2537 C C . GLY A 1 331 ? -6.782 -8.423 19.216 1.00 95.31 331 GLY A C 1
ATOM 2538 O O . GLY A 1 331 ? -5.748 -9.057 19.010 1.00 95.31 331 GLY A O 1
ATOM 2539 N N . ALA A 1 332 ? -7.952 -8.731 18.652 1.00 95.75 332 ALA A N 1
ATOM 2540 C CA . ALA A 1 332 ? -8.146 -9.872 17.766 1.00 95.75 332 ALA A CA 1
ATOM 2541 C C . ALA A 1 332 ? -8.944 -9.504 16.511 1.00 95.75 332 ALA A C 1
ATOM 2543 O O . ALA A 1 332 ? -9.971 -8.827 16.587 1.00 95.75 332 ALA A O 1
ATOM 2544 N N . ILE A 1 333 ? -8.489 -9.996 15.366 1.00 95.75 333 ILE A N 1
ATOM 2545 C CA . ILE A 1 333 ? -9.245 -9.996 14.115 1.00 95.75 333 ILE A CA 1
ATOM 2546 C C . ILE A 1 333 ? -9.843 -11.376 13.878 1.00 95.75 333 ILE A C 1
ATOM 2548 O O . ILE A 1 333 ? -9.241 -12.389 14.235 1.00 95.75 333 ILE A O 1
ATOM 2552 N N . HIS A 1 334 ? -11.027 -11.417 13.280 1.00 93.94 334 HIS A N 1
ATOM 2553 C CA . HIS A 1 334 ? -11.680 -12.652 12.862 1.00 93.94 334 HIS A CA 1
ATOM 2554 C C . HIS A 1 334 ? -12.242 -12.496 11.451 1.00 93.94 334 HIS A C 1
ATOM 2556 O O . HIS A 1 334 ? -12.754 -11.436 11.105 1.00 93.94 334 HIS A O 1
ATOM 2562 N N . HIS A 1 335 ? -12.161 -13.554 10.652 1.00 92.81 335 HIS A N 1
ATOM 2563 C CA . HIS A 1 335 ? -12.680 -13.581 9.290 1.00 92.81 335 HIS A CA 1
ATOM 2564 C C . HIS A 1 335 ? -13.393 -14.897 9.021 1.00 92.81 335 HIS A C 1
ATOM 2566 O O . HIS A 1 335 ? -12.843 -15.971 9.283 1.00 92.81 335 HIS A O 1
ATOM 2572 N N . ASP A 1 336 ? -14.587 -14.804 8.443 1.00 91.31 336 ASP A N 1
ATOM 2573 C CA . ASP A 1 336 ? -15.273 -15.957 7.870 1.00 91.31 336 ASP A CA 1
ATOM 2574 C C . ASP A 1 336 ? -14.576 -16.358 6.564 1.00 91.31 336 ASP A C 1
ATOM 2576 O O . ASP A 1 336 ? -14.310 -15.510 5.709 1.00 91.31 336 ASP A O 1
ATOM 2580 N N . LEU A 1 337 ? -14.322 -17.653 6.379 1.00 89.50 337 LEU A N 1
ATOM 2581 C CA . LEU A 1 337 ? -13.854 -18.200 5.106 1.00 89.50 337 LEU A CA 1
ATOM 2582 C C . LEU A 1 337 ? -15.073 -18.561 4.255 1.00 89.50 337 LEU A C 1
ATOM 2584 O O . LEU A 1 337 ? -15.831 -19.469 4.605 1.00 89.50 337 LEU A O 1
ATOM 2588 N N . VAL A 1 338 ? -15.257 -17.858 3.139 1.00 90.31 338 VAL A N 1
ATOM 2589 C CA . VAL A 1 338 ? -16.438 -17.990 2.276 1.00 90.31 338 VAL A CA 1
ATOM 2590 C C . VAL A 1 338 ? -16.089 -18.776 1.017 1.00 90.31 338 VAL A C 1
ATOM 2592 O O . VAL A 1 338 ? -15.386 -18.283 0.134 1.00 90.31 338 VAL A O 1
ATOM 2595 N N . TYR A 1 339 ? -16.622 -19.993 0.919 1.00 88.00 339 TYR A N 1
ATOM 2596 C CA . TYR A 1 339 ? -16.357 -20.909 -0.192 1.00 88.00 339 TYR A CA 1
ATOM 2597 C C . TYR A 1 339 ? -17.274 -20.638 -1.403 1.00 88.00 339 TYR A C 1
ATOM 2599 O O . TYR A 1 339 ? -18.405 -20.182 -1.215 1.00 88.00 339 TYR A O 1
ATOM 2607 N N . PRO A 1 340 ? -16.838 -20.949 -2.643 1.00 87.94 340 PRO A N 1
ATOM 2608 C CA . PRO A 1 340 ? -17.587 -20.680 -3.878 1.00 87.94 340 PRO A CA 1
ATOM 2609 C C . PRO A 1 340 ? -19.019 -21.226 -3.919 1.00 87.94 340 PRO A C 1
ATOM 2611 O O . PRO A 1 340 ? -19.896 -20.645 -4.558 1.00 87.94 340 PRO A O 1
ATOM 2614 N N . ASP A 1 341 ? -19.281 -22.341 -3.240 1.00 87.19 341 ASP A N 1
ATOM 2615 C CA . ASP A 1 341 ? -20.594 -22.979 -3.207 1.00 87.19 341 ASP A CA 1
ATOM 2616 C C . ASP A 1 341 ? -21.570 -22.324 -2.212 1.00 87.19 341 ASP A C 1
ATOM 2618 O O . ASP A 1 341 ? -22.772 -22.609 -2.272 1.00 87.19 341 ASP A O 1
ATOM 2622 N N . GLU A 1 342 ? -21.100 -21.425 -1.342 1.00 89.06 342 GLU A N 1
ATOM 2623 C CA . GLU A 1 342 ? -21.901 -20.773 -0.303 1.00 89.06 342 GLU A CA 1
ATOM 2624 C C . GLU A 1 342 ? -22.766 -19.617 -0.836 1.00 89.06 342 GLU A C 1
ATOM 2626 O O . GLU A 1 342 ? -22.379 -18.917 -1.777 1.00 89.06 342 GLU A O 1
ATOM 2631 N N . PRO A 1 343 ? -23.928 -19.332 -0.210 1.00 91.00 343 PRO A N 1
ATOM 2632 C CA . PRO A 1 343 ? -24.817 -18.251 -0.643 1.00 91.00 343 PRO A CA 1
ATOM 2633 C C . PRO A 1 343 ? -24.141 -16.878 -0.729 1.00 91.00 343 PRO A C 1
ATOM 2635 O O . PRO A 1 343 ? -24.401 -16.135 -1.673 1.00 91.00 343 PRO A O 1
ATOM 2638 N N . ARG A 1 344 ? -23.241 -16.552 0.213 1.00 90.19 344 ARG A N 1
ATOM 2639 C CA . ARG A 1 344 ? -22.497 -15.280 0.210 1.00 90.19 344 ARG A CA 1
ATOM 2640 C C . ARG A 1 344 ? -21.583 -15.152 -1.018 1.00 90.19 344 ARG A C 1
ATOM 2642 O O . ARG A 1 344 ? -21.527 -14.081 -1.617 1.00 90.19 344 ARG A O 1
ATOM 2649 N N . ALA A 1 345 ? -20.925 -16.234 -1.448 1.00 90.25 345 ALA A N 1
ATOM 2650 C CA . ALA A 1 345 ? -20.133 -16.239 -2.681 1.00 90.25 345 ALA A CA 1
ATOM 2651 C C . ALA A 1 345 ? -21.015 -16.045 -3.924 1.00 90.25 345 ALA A C 1
ATOM 2653 O O . ALA A 1 345 ? -20.687 -15.238 -4.794 1.00 90.25 345 ALA A O 1
ATOM 2654 N N . ARG A 1 346 ? -22.178 -16.709 -3.977 1.00 92.00 346 ARG A N 1
ATOM 2655 C CA . ARG A 1 346 ? -23.150 -16.541 -5.074 1.00 92.00 346 ARG A CA 1
ATOM 2656 C C . ARG A 1 346 ? -23.723 -15.124 -5.139 1.00 92.00 346 ARG A C 1
ATOM 2658 O O . ARG A 1 346 ? -23.940 -14.617 -6.233 1.00 92.00 346 ARG A O 1
ATOM 2665 N N . GLN A 1 347 ? -23.940 -14.482 -3.989 1.00 92.62 347 GLN A N 1
ATOM 2666 C CA . GLN A 1 347 ? -24.416 -13.098 -3.905 1.00 92.62 347 GLN A CA 1
ATOM 2667 C C . GLN A 1 347 ? -23.382 -12.096 -4.437 1.00 92.62 347 GLN A C 1
ATOM 2669 O O . GLN A 1 347 ? -23.763 -11.127 -5.095 1.00 92.62 347 GLN A O 1
ATOM 2674 N N . ARG A 1 348 ? -22.086 -12.320 -4.177 1.00 92.94 348 ARG A N 1
ATOM 2675 C CA . ARG A 1 348 ? -21.000 -11.544 -4.800 1.00 92.94 348 ARG A CA 1
ATOM 2676 C C . ARG A 1 348 ? -20.970 -11.755 -6.312 1.00 92.94 348 ARG A C 1
ATOM 2678 O O . ARG A 1 348 ? -20.813 -10.797 -7.071 1.00 92.94 348 ARG A O 1
ATOM 2685 N N . GLY A 1 349 ? -21.128 -13.006 -6.746 1.00 90.75 349 GLY A N 1
ATOM 2686 C CA . GLY A 1 349 ? -20.994 -13.381 -8.148 1.00 90.75 349 GLY A CA 1
ATOM 2687 C C . GLY A 1 349 ? -19.606 -12.998 -8.689 1.00 90.75 349 GLY A C 1
ATOM 2688 O O . GLY A 1 349 ? -18.617 -13.135 -7.965 1.00 90.75 349 GLY A O 1
ATOM 2689 N N . PRO A 1 350 ? -19.506 -12.491 -9.931 1.00 89.69 350 PRO A N 1
ATOM 2690 C CA . PRO A 1 350 ? -18.229 -12.115 -10.543 1.00 89.69 350 PRO A CA 1
ATOM 2691 C C . PRO A 1 350 ? -17.705 -10.743 -10.084 1.00 89.69 350 PRO A C 1
ATOM 2693 O O . PRO A 1 350 ? -16.662 -10.296 -10.549 1.00 89.69 350 PRO A O 1
ATOM 2696 N N . GLN A 1 351 ? -18.421 -10.030 -9.207 1.00 91.50 351 GLN A N 1
ATOM 2697 C CA . GLN A 1 351 ? -17.986 -8.710 -8.751 1.00 91.50 351 GLN A CA 1
ATOM 2698 C C . GLN A 1 351 ? -16.706 -8.818 -7.922 1.00 91.50 351 GLN A C 1
ATOM 2700 O O . GLN A 1 351 ? -16.567 -9.730 -7.105 1.00 91.50 351 GLN A O 1
ATOM 2705 N N . SER A 1 352 ? -15.814 -7.838 -8.056 1.00 93.69 352 SER A N 1
ATOM 2706 C CA . SER A 1 352 ? -14.691 -7.651 -7.132 1.00 93.69 352 SER A CA 1
ATOM 2707 C C . SER A 1 352 ? -15.149 -7.756 -5.666 1.00 93.69 352 SER A C 1
ATOM 2709 O O . SER A 1 352 ? -16.159 -7.134 -5.315 1.00 93.69 352 SER A O 1
ATOM 2711 N N . PRO A 1 353 ? -14.425 -8.485 -4.790 1.00 94.12 353 PRO A N 1
ATOM 2712 C CA . PRO A 1 353 ? -14.679 -8.476 -3.348 1.00 94.12 353 PRO A CA 1
ATOM 2713 C C . PRO A 1 353 ? -14.699 -7.059 -2.760 1.00 94.12 353 PRO A C 1
ATOM 2715 O O . PRO A 1 353 ? -15.604 -6.723 -1.995 1.00 94.12 353 PRO A O 1
ATOM 2718 N N . TYR A 1 354 ? -13.764 -6.205 -3.187 1.00 94.81 354 TYR A N 1
ATOM 2719 C CA . TYR A 1 354 ? -13.674 -4.807 -2.773 1.00 94.81 354 TYR A CA 1
ATOM 2720 C C . TYR A 1 354 ? -14.913 -3.999 -3.201 1.00 94.81 354 TYR A C 1
ATOM 2722 O O . TYR A 1 354 ? -15.569 -3.370 -2.367 1.00 94.81 354 TYR A O 1
ATOM 2730 N N . LEU A 1 355 ? -15.302 -4.053 -4.480 1.00 94.56 355 LEU A N 1
ATOM 2731 C CA . LEU A 1 355 ? -16.456 -3.293 -4.988 1.00 94.56 355 LEU A CA 1
ATOM 2732 C C . LEU A 1 355 ? -17.791 -3.815 -4.452 1.00 94.56 355 LEU A C 1
ATOM 2734 O O . LEU A 1 355 ? -18.686 -3.026 -4.136 1.00 94.56 355 LEU A O 1
ATOM 2738 N N . HIS A 1 356 ? -17.931 -5.137 -4.342 1.00 94.25 356 HIS A N 1
ATOM 2739 C CA . HIS A 1 356 ? -19.106 -5.780 -3.766 1.00 94.25 356 HIS A CA 1
ATOM 2740 C C . HIS A 1 356 ? -19.355 -5.273 -2.348 1.00 94.25 356 HIS A C 1
ATOM 2742 O O . HIS A 1 356 ? -20.464 -4.854 -2.010 1.00 94.25 356 HIS A O 1
ATOM 2748 N N . ARG A 1 357 ? -18.292 -5.239 -1.546 1.00 90.81 357 ARG A N 1
ATOM 2749 C CA . ARG A 1 357 ? -18.350 -4.778 -0.171 1.00 90.81 357 ARG A CA 1
ATOM 2750 C C . ARG A 1 357 ? -18.704 -3.301 -0.066 1.00 90.81 357 ARG A C 1
ATOM 2752 O O . ARG A 1 357 ? -19.621 -2.949 0.670 1.00 90.81 357 ARG A O 1
ATOM 2759 N N . ARG A 1 358 ? -18.026 -2.429 -0.817 1.00 92.88 358 ARG A N 1
ATOM 2760 C CA . ARG A 1 358 ? -18.328 -0.987 -0.805 1.00 92.88 358 ARG A CA 1
ATOM 2761 C C . ARG A 1 358 ? -19.798 -0.713 -1.102 1.00 92.88 358 ARG A C 1
ATOM 2763 O O . ARG A 1 358 ? -20.419 0.086 -0.407 1.00 92.88 358 ARG A O 1
ATOM 2770 N N . ARG A 1 359 ? -20.371 -1.441 -2.066 1.00 93.25 359 ARG A N 1
ATOM 2771 C CA . ARG A 1 359 ? -21.799 -1.372 -2.396 1.00 93.25 359 ARG A CA 1
ATOM 2772 C C . ARG A 1 359 ? -22.689 -1.807 -1.231 1.00 93.25 359 ARG A C 1
ATOM 2774 O O . ARG A 1 359 ? -23.661 -1.118 -0.947 1.00 93.25 359 ARG A O 1
ATOM 2781 N N . GLN A 1 360 ? -22.372 -2.919 -0.562 1.00 91.75 360 GLN A N 1
ATOM 2782 C CA . GLN A 1 360 ? -23.131 -3.388 0.608 1.00 91.75 360 GLN A CA 1
ATOM 2783 C C . GLN A 1 360 ? -23.128 -2.371 1.754 1.00 91.75 360 GLN A C 1
ATOM 2785 O O . GLN A 1 360 ? -24.127 -2.236 2.453 1.00 91.75 360 GLN A O 1
ATOM 2790 N N . LEU A 1 361 ? -22.024 -1.644 1.918 1.00 91.69 361 LEU A N 1
ATOM 2791 C CA . LEU A 1 361 ? -21.845 -0.639 2.965 1.00 91.69 361 LEU A CA 1
ATOM 2792 C C . LEU A 1 361 ? -22.397 0.746 2.595 1.00 91.69 361 LEU A C 1
ATOM 2794 O O . LEU A 1 361 ? -22.322 1.661 3.410 1.00 91.69 361 LEU A O 1
ATOM 2798 N N . GLY A 1 362 ? -22.920 0.923 1.376 1.00 94.12 362 GLY A N 1
ATOM 2799 C CA . GLY A 1 362 ? -23.373 2.226 0.885 1.00 94.12 362 GLY A CA 1
ATOM 2800 C C . GLY A 1 362 ? -22.246 3.253 0.728 1.00 94.12 362 GLY A C 1
ATOM 2801 O O . GLY A 1 362 ? -22.519 4.449 0.727 1.00 94.12 362 GLY A O 1
ATOM 2802 N N . LEU A 1 363 ? -20.991 2.801 0.613 1.00 92.50 363 LEU A N 1
ATOM 2803 C CA . LEU A 1 363 ? -19.842 3.683 0.423 1.00 92.50 363 LEU A CA 1
ATOM 2804 C C . LEU A 1 363 ? -19.838 4.278 -0.998 1.00 92.50 363 LEU A C 1
ATOM 2806 O O . LEU A 1 363 ? -20.303 3.624 -1.939 1.00 92.50 363 LEU A O 1
ATOM 2810 N N . PRO A 1 364 ? -19.262 5.481 -1.191 1.00 90.00 364 PRO A N 1
ATOM 2811 C CA . PRO A 1 364 ? -19.134 6.092 -2.511 1.00 90.00 364 PRO A CA 1
ATOM 2812 C C . PRO A 1 364 ? -18.407 5.195 -3.523 1.00 90.00 364 PRO A C 1
ATOM 2814 O O . PRO A 1 364 ? -17.520 4.409 -3.157 1.00 90.00 364 PRO A O 1
ATOM 2817 N N . SER A 1 365 ? -18.754 5.352 -4.808 1.00 90.38 365 SER A N 1
ATOM 2818 C CA . SER A 1 365 ? -18.041 4.681 -5.903 1.00 90.38 365 SER A CA 1
ATOM 2819 C C . SER A 1 365 ? -16.553 5.039 -5.882 1.00 90.38 365 SER A C 1
ATOM 2821 O O . SER A 1 365 ? -16.185 6.152 -5.514 1.00 90.38 365 SER A O 1
ATOM 2823 N N . SER A 1 366 ? -15.711 4.089 -6.291 1.00 91.31 366 SER A N 1
ATOM 2824 C CA . SER A 1 366 ? -14.281 4.327 -6.518 1.00 91.31 366 SER A CA 1
ATOM 2825 C C . SER A 1 366 ? -13.984 4.836 -7.936 1.00 91.31 366 SER A C 1
ATOM 2827 O O . SER A 1 366 ? -12.824 5.079 -8.255 1.00 91.31 366 SER A O 1
ATOM 2829 N N . ASP A 1 367 ? -15.008 4.974 -8.785 1.00 92.06 367 ASP A N 1
ATOM 2830 C CA . ASP A 1 367 ? -14.877 5.567 -10.117 1.00 92.06 367 ASP A CA 1
ATOM 2831 C C . ASP A 1 367 ? -14.524 7.064 -10.024 1.00 92.06 367 ASP A C 1
ATOM 2833 O O . ASP A 1 367 ? -14.975 7.767 -9.119 1.00 92.06 367 ASP A O 1
ATOM 2837 N N . MET A 1 368 ? -13.758 7.567 -10.994 1.00 93.31 368 MET A N 1
ATOM 2838 C CA . MET A 1 368 ? -13.342 8.972 -11.074 1.00 93.31 368 MET A CA 1
ATOM 2839 C C . MET A 1 368 ? -13.744 9.551 -12.439 1.00 93.31 368 MET A C 1
ATOM 2841 O O . MET A 1 368 ? -12.917 9.581 -13.350 1.00 93.31 368 MET A O 1
ATOM 2845 N N . PRO A 1 369 ? -15.004 9.992 -12.627 1.00 91.88 369 PRO A N 1
ATOM 2846 C CA . PRO A 1 369 ? -15.497 10.460 -13.927 1.00 91.88 369 PRO A CA 1
ATOM 2847 C C . PRO A 1 369 ? -14.742 11.683 -14.470 1.00 91.88 369 PRO A C 1
ATOM 2849 O O . PRO A 1 369 ? -14.671 11.853 -15.683 1.00 91.88 369 PRO A O 1
ATOM 2852 N N . ASP A 1 370 ? -14.150 12.485 -13.583 1.00 93.25 370 ASP A N 1
ATOM 2853 C CA . ASP A 1 370 ? -13.440 13.722 -13.920 1.00 93.25 370 ASP A CA 1
ATOM 2854 C C . ASP A 1 370 ? -11.908 13.569 -13.957 1.00 93.25 370 ASP A C 1
ATOM 2856 O O . ASP A 1 370 ? -11.205 14.578 -14.020 1.00 93.25 370 ASP A O 1
ATOM 2860 N N . LEU A 1 371 ? -11.375 12.339 -13.899 1.00 96.00 371 LEU A N 1
ATOM 2861 C CA . LEU A 1 371 ? -9.930 12.080 -13.924 1.00 96.00 371 LEU A CA 1
ATOM 2862 C C . LEU A 1 371 ? -9.301 12.575 -15.235 1.00 96.00 371 LEU A C 1
ATOM 2864 O O . LEU A 1 371 ? -9.695 12.138 -16.319 1.00 96.00 371 LEU A O 1
ATOM 2868 N N . LYS A 1 372 ? -8.280 13.436 -15.142 1.00 95.88 372 LYS A N 1
ATOM 2869 C CA . LYS A 1 372 ? -7.552 13.965 -16.306 1.00 95.88 372 LYS A CA 1
ATOM 2870 C C . LYS A 1 372 ? -6.125 13.415 -16.374 1.00 95.88 372 LYS A C 1
ATOM 2872 O O . LYS A 1 372 ? -5.531 13.117 -15.337 1.00 95.88 372 LYS A O 1
ATOM 2877 N N . PRO A 1 373 ? -5.506 13.375 -17.571 1.00 94.94 373 PRO A N 1
ATOM 2878 C CA . PRO A 1 373 ? -4.112 12.956 -17.733 1.00 94.94 373 PRO A CA 1
ATOM 2879 C C . PRO A 1 373 ? -3.106 13.649 -16.791 1.00 94.94 373 PRO A C 1
ATOM 2881 O O . PRO A 1 373 ? -2.179 13.014 -16.299 1.00 94.94 373 PRO A O 1
ATOM 2884 N N . GLY A 1 374 ? -3.292 14.939 -16.491 1.00 93.69 374 GLY A N 1
ATOM 2885 C CA . GLY A 1 374 ? -2.395 15.698 -15.604 1.00 93.69 374 GLY A CA 1
ATOM 2886 C C . GLY A 1 374 ? -2.511 15.372 -14.106 1.00 93.69 374 GLY A C 1
ATOM 2887 O O . GLY A 1 374 ? -1.634 15.775 -13.330 1.00 93.69 374 GLY A O 1
ATOM 2888 N N . ASP A 1 375 ? -3.561 14.647 -13.708 1.00 94.94 375 ASP A N 1
ATOM 2889 C CA . ASP A 1 375 ? -3.859 14.295 -12.314 1.00 94.94 375 ASP A CA 1
ATOM 2890 C C . ASP A 1 375 ? -3.200 12.972 -11.894 1.00 94.94 375 ASP A C 1
ATOM 2892 O O . ASP A 1 375 ? -3.113 12.676 -10.702 1.00 94.94 375 ASP A O 1
ATOM 2896 N N . VAL A 1 376 ? -2.709 12.180 -12.856 1.00 95.50 376 VAL A N 1
ATOM 2897 C CA . VAL A 1 376 ? -2.289 10.782 -12.657 1.00 95.50 376 VAL A CA 1
ATOM 2898 C C . VAL A 1 376 ? -1.313 10.589 -11.492 1.00 95.50 376 VAL A C 1
ATOM 2900 O O . VAL A 1 376 ? -1.614 9.746 -10.646 1.00 95.50 376 VAL A O 1
ATOM 2903 N N . PRO A 1 377 ? -0.213 11.359 -11.335 1.00 94.50 377 PRO A N 1
ATOM 2904 C CA . PRO A 1 377 ? 0.686 11.165 -10.195 1.00 94.50 377 PRO A CA 1
ATOM 2905 C C . PRO A 1 377 ? -0.000 11.297 -8.826 1.00 94.50 377 PRO A C 1
ATOM 2907 O O . PRO A 1 377 ? 0.367 10.593 -7.892 1.00 94.50 377 PRO A O 1
ATOM 2910 N N . ALA A 1 378 ? -1.003 12.174 -8.704 1.00 92.88 378 ALA A N 1
ATOM 2911 C CA . ALA A 1 378 ? -1.751 12.378 -7.464 1.00 92.88 378 ALA A CA 1
ATOM 2912 C C . ALA A 1 378 ? -2.915 11.384 -7.303 1.00 92.88 378 ALA A C 1
ATOM 2914 O O . ALA A 1 378 ? -3.248 11.009 -6.181 1.00 92.88 378 ALA A O 1
ATOM 2915 N N . ALA A 1 379 ? -3.522 10.955 -8.412 1.00 93.94 379 ALA A N 1
ATOM 2916 C CA . ALA A 1 379 ? -4.631 10.004 -8.426 1.00 93.94 379 ALA A CA 1
ATOM 2917 C C . ALA A 1 379 ? -4.185 8.538 -8.273 1.00 93.94 379 ALA A C 1
ATOM 2919 O O . ALA A 1 379 ? -5.000 7.696 -7.905 1.00 93.94 379 ALA A O 1
ATOM 2920 N N . THR A 1 380 ? -2.911 8.224 -8.540 1.00 95.06 380 THR A N 1
ATOM 2921 C CA . THR A 1 380 ? -2.387 6.848 -8.521 1.00 95.06 380 THR A CA 1
ATOM 2922 C C . THR A 1 380 ? -2.526 6.215 -7.137 1.00 95.06 380 THR A C 1
ATOM 2924 O O . THR A 1 380 ? -1.946 6.689 -6.155 1.00 95.06 380 THR A O 1
ATOM 2927 N N . ARG A 1 381 ? -3.233 5.082 -7.061 1.00 92.38 381 ARG A N 1
ATOM 2928 C CA . ARG A 1 381 ? -3.377 4.298 -5.823 1.00 92.38 381 ARG A CA 1
ATOM 2929 C C . ARG A 1 381 ? -2.470 3.070 -5.826 1.00 92.38 381 ARG A C 1
ATOM 2931 O O . ARG A 1 381 ? -1.961 2.706 -4.766 1.00 92.38 381 ARG A O 1
ATOM 2938 N N . ALA A 1 382 ? -2.215 2.492 -6.997 1.00 96.44 382 ALA A N 1
ATOM 2939 C CA . ALA A 1 382 ? -1.286 1.395 -7.218 1.00 96.44 382 ALA A CA 1
ATOM 2940 C C . ALA A 1 382 ? -0.361 1.665 -8.421 1.00 96.44 382 ALA A C 1
ATOM 2942 O O . ALA A 1 382 ? -0.816 1.994 -9.517 1.00 96.44 382 ALA A O 1
ATOM 2943 N N . LEU A 1 383 ? 0.949 1.497 -8.206 1.00 97.31 383 LEU A N 1
ATOM 2944 C CA . LEU A 1 383 ? 1.984 1.582 -9.238 1.00 97.31 383 LEU A CA 1
ATOM 2945 C C . LEU A 1 383 ? 2.575 0.192 -9.487 1.00 97.31 383 LEU A C 1
ATOM 2947 O O . LEU A 1 383 ? 3.412 -0.285 -8.719 1.00 97.31 383 LEU A O 1
ATOM 2951 N N . TRP A 1 384 ? 2.147 -0.450 -10.563 1.00 97.06 384 TRP A N 1
ATOM 2952 C CA . TRP A 1 384 ? 2.635 -1.754 -10.992 1.00 97.06 384 TRP A CA 1
ATOM 2953 C C . TRP A 1 384 ? 3.771 -1.585 -11.990 1.00 97.06 384 TRP A C 1
ATOM 2955 O O . TRP A 1 384 ? 3.649 -0.797 -12.928 1.00 97.06 384 TRP A O 1
ATOM 2965 N N . ALA A 1 385 ? 4.847 -2.355 -11.846 1.00 95.12 385 ALA A N 1
ATOM 2966 C CA . ALA A 1 385 ? 5.829 -2.476 -12.915 1.00 95.12 385 ALA A CA 1
ATOM 2967 C C . ALA A 1 385 ? 6.406 -3.886 -13.029 1.00 95.12 385 ALA A C 1
ATOM 2969 O O . ALA A 1 385 ? 6.652 -4.563 -12.026 1.00 95.12 385 ALA A O 1
ATOM 2970 N N . ILE A 1 386 ? 6.645 -4.317 -14.267 1.00 92.25 386 ILE A N 1
ATOM 2971 C CA . ILE A 1 386 ? 7.431 -5.520 -14.545 1.00 92.25 386 ILE A CA 1
ATOM 2972 C C . ILE A 1 386 ? 8.912 -5.183 -14.338 1.00 92.25 386 ILE A C 1
ATOM 2974 O O . ILE A 1 386 ? 9.386 -4.105 -14.694 1.00 92.25 386 ILE A O 1
ATOM 2978 N N . MET A 1 387 ? 9.652 -6.101 -13.720 1.00 86.12 387 MET A N 1
ATOM 2979 C CA . MET A 1 387 ? 11.062 -5.881 -13.398 1.00 86.12 387 MET A CA 1
ATOM 2980 C C . MET A 1 387 ? 11.970 -5.978 -14.628 1.00 86.12 387 MET A C 1
ATOM 2982 O O . MET A 1 387 ? 12.860 -5.156 -14.798 1.00 86.12 387 MET A O 1
ATOM 2986 N N . TYR A 1 388 ? 11.723 -6.980 -15.471 1.00 83.31 388 TYR A N 1
ATOM 2987 C CA . TYR A 1 388 ? 12.403 -7.228 -16.738 1.00 83.31 388 TYR A CA 1
ATOM 2988 C C . TYR A 1 388 ? 11.370 -7.769 -17.714 1.00 83.31 388 TYR A C 1
ATOM 2990 O O . TYR A 1 388 ? 10.698 -8.741 -17.380 1.00 83.31 388 TYR A O 1
ATOM 2998 N N . ASN A 1 389 ? 11.249 -7.159 -18.888 1.00 87.12 389 ASN A N 1
ATOM 2999 C CA . ASN A 1 389 ? 10.237 -7.528 -19.880 1.00 87.12 389 ASN A CA 1
ATOM 3000 C C . ASN A 1 389 ? 10.834 -7.667 -21.289 1.00 87.12 389 ASN A C 1
ATOM 3002 O O . ASN A 1 389 ? 10.159 -7.437 -22.286 1.00 87.12 389 ASN A O 1
ATOM 3006 N N . VAL A 1 390 ? 12.136 -7.960 -21.356 1.00 82.75 390 VAL A N 1
ATOM 3007 C CA . VAL A 1 390 ? 12.865 -8.173 -22.607 1.00 82.75 390 VAL A CA 1
ATOM 3008 C C . VAL A 1 390 ? 13.827 -9.362 -22.483 1.00 82.75 390 VAL A C 1
ATOM 3010 O O . VAL A 1 390 ? 14.663 -9.436 -21.572 1.00 82.75 390 VAL A O 1
ATOM 3013 N N . GLY A 1 391 ? 13.746 -10.285 -23.439 1.00 73.38 391 GLY A N 1
ATOM 3014 C CA . GLY A 1 391 ? 14.672 -11.395 -23.639 1.00 73.38 391 GLY A CA 1
ATOM 3015 C C . GLY A 1 391 ? 14.465 -12.604 -22.716 1.00 73.38 391 GLY A C 1
ATOM 3016 O O . GLY A 1 391 ? 13.548 -12.696 -21.911 1.00 73.38 391 GLY A O 1
ATOM 3017 N N . ARG A 1 392 ? 15.400 -13.567 -22.784 1.00 61.19 392 ARG A N 1
ATOM 3018 C CA . ARG A 1 392 ? 15.296 -14.910 -22.152 1.00 61.19 392 ARG A CA 1
ATOM 3019 C C . ARG A 1 392 ? 15.219 -14.942 -20.611 1.00 61.19 392 ARG A C 1
ATOM 3021 O O . ARG A 1 392 ? 15.313 -16.017 -20.022 1.00 61.19 392 ARG A O 1
ATOM 3028 N N . LYS A 1 393 ? 15.147 -13.788 -19.949 1.00 68.62 393 LYS A N 1
ATOM 3029 C CA . LYS A 1 393 ? 14.947 -13.662 -18.499 1.00 68.62 393 LYS A CA 1
ATOM 3030 C C . LYS A 1 393 ? 13.463 -13.507 -18.135 1.00 68.62 393 LYS A C 1
ATOM 3032 O O . LYS A 1 393 ? 13.154 -13.515 -16.950 1.00 68.62 393 LYS A O 1
ATOM 3037 N N . HIS A 1 394 ? 12.566 -13.353 -19.105 1.00 79.31 394 HIS A N 1
ATOM 3038 C CA . HIS A 1 394 ? 11.138 -13.166 -18.873 1.00 79.31 394 HIS A CA 1
ATOM 3039 C C . HIS A 1 394 ? 10.335 -14.308 -19.500 1.00 79.31 394 HIS A C 1
ATOM 3041 O O . HIS A 1 394 ? 10.565 -14.689 -20.644 1.00 79.31 394 HIS A O 1
ATOM 3047 N N . ASP A 1 395 ? 9.425 -14.891 -18.728 1.00 82.19 395 ASP A N 1
ATOM 3048 C CA . ASP A 1 395 ? 8.341 -15.719 -19.256 1.00 82.19 395 ASP A CA 1
ATOM 3049 C C . ASP A 1 395 ? 7.126 -14.830 -19.597 1.00 82.19 395 ASP A C 1
ATOM 3051 O O . ASP A 1 395 ? 6.500 -14.322 -18.659 1.00 82.19 395 ASP A O 1
ATOM 3055 N N . PRO A 1 396 ? 6.778 -14.634 -20.884 1.00 80.50 396 PRO A N 1
ATOM 3056 C CA . PRO A 1 396 ? 5.656 -13.782 -21.291 1.00 80.50 396 PRO A CA 1
ATOM 3057 C C . PRO A 1 396 ? 4.285 -14.315 -20.856 1.00 80.50 396 PRO A C 1
ATOM 3059 O O . PRO A 1 396 ? 3.328 -13.550 -20.695 1.00 80.50 396 PRO A O 1
ATOM 3062 N N . ASP A 1 397 ? 4.161 -15.621 -20.605 1.00 81.12 397 ASP A N 1
ATOM 3063 C CA . ASP A 1 397 ? 2.915 -16.188 -20.089 1.00 81.12 397 ASP A CA 1
ATOM 3064 C C . ASP A 1 397 ? 2.697 -15.827 -18.615 1.00 81.12 397 ASP A C 1
ATOM 3066 O O . ASP A 1 397 ? 1.565 -15.910 -18.108 1.00 81.12 397 ASP A O 1
ATOM 3070 N N . TYR A 1 398 ? 3.751 -15.346 -17.949 1.00 85.00 398 TYR A N 1
ATOM 3071 C CA . TYR A 1 398 ? 3.786 -15.035 -16.532 1.00 85.00 398 TYR A CA 1
ATOM 3072 C C . TYR A 1 398 ? 4.311 -13.610 -16.233 1.00 85.00 398 TYR A C 1
ATOM 3074 O O . TYR A 1 398 ? 5.352 -13.461 -15.594 1.00 85.00 398 TYR A O 1
ATOM 3082 N N . PRO A 1 399 ? 3.566 -12.542 -16.602 1.00 87.94 399 PRO A N 1
ATOM 3083 C CA . PRO A 1 399 ? 3.994 -11.137 -16.489 1.00 87.94 399 PRO A CA 1
ATOM 3084 C C . PRO A 1 399 ? 4.609 -10.734 -15.144 1.00 87.94 399 PRO A C 1
ATOM 3086 O O . PRO A 1 399 ? 5.579 -9.980 -15.102 1.00 87.94 399 PRO A O 1
ATOM 3089 N N . ALA A 1 400 ? 4.036 -11.242 -14.045 1.00 84.69 400 ALA A N 1
ATOM 3090 C CA . ALA A 1 400 ? 4.565 -11.141 -12.686 1.00 84.69 400 ALA A CA 1
ATOM 3091 C C . ALA A 1 400 ? 5.079 -9.731 -12.288 1.00 84.69 400 ALA A C 1
ATOM 3093 O O . ALA A 1 400 ? 6.242 -9.581 -11.892 1.00 84.69 400 ALA A O 1
ATOM 3094 N N . PRO A 1 401 ? 4.240 -8.681 -12.386 1.00 92.69 401 PRO A N 1
ATOM 3095 C CA . PRO A 1 401 ? 4.607 -7.347 -11.941 1.00 92.69 401 PRO A CA 1
ATOM 3096 C C . PRO A 1 401 ? 4.728 -7.259 -10.420 1.00 92.69 401 PRO A C 1
ATOM 3098 O O . PRO A 1 401 ? 4.109 -8.013 -9.668 1.00 92.69 401 PRO A O 1
ATOM 3101 N N . TYR A 1 402 ? 5.495 -6.269 -9.978 1.00 92.62 402 TYR A N 1
ATOM 3102 C CA . TYR A 1 402 ? 5.581 -5.868 -8.583 1.00 92.62 402 TYR A CA 1
ATOM 3103 C C . TYR A 1 402 ? 4.847 -4.550 -8.347 1.00 92.62 402 TYR A C 1
ATOM 3105 O O . TYR A 1 402 ? 4.757 -3.706 -9.240 1.00 92.62 402 TYR A O 1
ATOM 3113 N N . LEU A 1 403 ? 4.367 -4.365 -7.117 1.00 94.69 403 LEU A N 1
ATOM 3114 C CA . LEU A 1 403 ? 3.787 -3.108 -6.663 1.00 94.69 403 LEU A CA 1
ATOM 3115 C C . LEU A 1 403 ? 4.866 -2.236 -6.013 1.00 94.69 403 LEU A C 1
ATOM 3117 O O . LEU A 1 403 ? 5.452 -2.617 -4.997 1.00 94.69 403 LEU A O 1
ATOM 3121 N N . TYR A 1 404 ? 5.093 -1.058 -6.578 1.00 95.00 404 TYR A N 1
ATOM 3122 C CA . TYR A 1 404 ? 6.044 -0.071 -6.080 1.00 95.00 404 TYR A CA 1
ATOM 3123 C C . TYR A 1 404 ? 5.355 0.952 -5.161 1.00 95.00 404 TYR A C 1
ATOM 3125 O O . TYR A 1 404 ? 4.135 1.142 -5.235 1.00 95.00 404 TYR A O 1
ATOM 3133 N N . PRO A 1 405 ? 6.102 1.626 -4.269 1.00 93.25 405 PRO A N 1
ATOM 3134 C CA . PRO A 1 405 ? 5.560 2.702 -3.446 1.00 93.25 405 PRO A CA 1
ATOM 3135 C C . PRO A 1 405 ? 5.080 3.860 -4.320 1.00 93.25 405 PRO A C 1
ATOM 3137 O O . PRO A 1 405 ? 5.836 4.379 -5.138 1.00 93.25 405 PRO A O 1
ATOM 3140 N N . ARG A 1 406 ? 3.846 4.328 -4.126 1.00 90.94 406 ARG A N 1
ATOM 3141 C CA . ARG A 1 406 ? 3.324 5.478 -4.887 1.00 90.94 406 ARG A CA 1
ATOM 3142 C C . ARG A 1 406 ? 4.075 6.787 -4.604 1.00 90.94 406 ARG A C 1
ATOM 3144 O O . ARG A 1 406 ? 4.055 7.689 -5.429 1.00 90.94 406 ARG A O 1
ATOM 3151 N N . THR A 1 407 ? 4.765 6.886 -3.464 1.00 89.62 407 THR A N 1
ATOM 3152 C CA . THR A 1 407 ? 5.645 8.019 -3.117 1.00 89.62 407 THR A CA 1
ATOM 3153 C C . THR A 1 407 ? 6.789 8.201 -4.109 1.00 89.62 407 THR A C 1
ATOM 3155 O O . THR A 1 407 ? 7.206 9.333 -4.351 1.00 89.62 407 THR A O 1
ATOM 3158 N N . SER A 1 408 ? 7.217 7.114 -4.756 1.00 93.56 408 SER A N 1
ATOM 3159 C CA . SER A 1 408 ? 8.232 7.147 -5.807 1.00 93.56 408 SER A CA 1
ATOM 3160 C C . SER A 1 408 ? 7.744 7.780 -7.118 1.00 93.56 408 SER A C 1
ATOM 3162 O O . SER A 1 408 ? 8.582 8.152 -7.937 1.00 93.56 408 SER A O 1
ATOM 3164 N N . LEU A 1 409 ? 6.426 7.920 -7.335 1.00 96.19 409 LEU A N 1
ATOM 3165 C CA . LEU A 1 409 ? 5.853 8.431 -8.583 1.00 96.19 409 LEU A CA 1
ATOM 3166 C C . LEU A 1 409 ? 5.787 9.965 -8.602 1.00 96.19 409 LEU A C 1
ATOM 3168 O O . LEU A 1 409 ? 5.228 10.596 -7.699 1.00 96.19 409 LEU A O 1
ATOM 3172 N N . ARG A 1 410 ? 6.319 10.574 -9.661 1.00 96.19 410 ARG A N 1
ATOM 3173 C CA . ARG A 1 410 ? 6.294 12.024 -9.917 1.00 96.19 410 ARG A CA 1
ATOM 3174 C C . ARG A 1 410 ? 6.067 12.327 -11.399 1.00 96.19 410 ARG A C 1
ATOM 3176 O O . ARG A 1 410 ? 6.074 11.420 -12.233 1.00 96.19 410 ARG A O 1
ATOM 3183 N N . ARG A 1 411 ? 5.857 13.602 -11.739 1.00 96.44 411 ARG A N 1
ATOM 3184 C CA . ARG A 1 411 ? 5.755 14.036 -13.142 1.00 96.44 411 ARG A CA 1
ATOM 3185 C C . ARG A 1 411 ? 7.087 13.855 -13.863 1.00 96.44 411 ARG A C 1
ATOM 3187 O O . ARG A 1 411 ? 8.145 13.998 -13.248 1.00 96.44 411 ARG A O 1
ATOM 3194 N N . ALA A 1 412 ? 7.030 13.535 -15.151 1.00 95.94 412 ALA A N 1
ATOM 3195 C CA . ALA A 1 412 ? 8.215 13.302 -15.975 1.00 95.94 412 ALA A CA 1
ATOM 3196 C C . ALA A 1 412 ? 9.024 14.566 -16.275 1.00 95.94 412 ALA A C 1
ATOM 3198 O O . ALA A 1 412 ? 10.238 14.492 -16.433 1.00 95.94 412 ALA A O 1
ATOM 3199 N N . GLU A 1 413 ? 8.368 15.719 -16.300 1.00 92.19 413 GLU A N 1
ATOM 3200 C CA . GLU A 1 413 ? 8.985 17.017 -16.563 1.00 92.19 413 GLU A CA 1
ATOM 3201 C C . GLU A 1 413 ? 9.730 17.572 -15.339 1.00 92.19 413 GLU A C 1
ATOM 3203 O O . GLU A 1 413 ? 10.526 18.500 -15.459 1.00 92.19 413 GLU A O 1
ATOM 3208 N N . GLU A 1 414 ? 9.476 17.022 -14.148 1.00 94.44 414 GLU A N 1
ATOM 3209 C CA . GLU A 1 414 ? 10.179 17.416 -12.930 1.00 94.44 414 GLU A CA 1
ATOM 3210 C C . GLU A 1 414 ? 11.635 16.907 -12.937 1.00 94.44 414 GLU A C 1
ATOM 3212 O O . GLU A 1 414 ? 11.913 15.831 -13.479 1.00 94.44 414 GLU A O 1
ATOM 3217 N N . PRO A 1 415 ? 12.574 17.625 -12.293 1.00 92.56 415 PRO A N 1
ATOM 3218 C CA . PRO A 1 415 ? 13.951 17.161 -12.153 1.00 92.56 415 PRO A CA 1
ATOM 3219 C C . PRO A 1 415 ? 14.056 15.822 -11.411 1.00 92.56 415 PRO A C 1
ATOM 3221 O O . PRO A 1 415 ? 13.340 15.564 -10.433 1.00 92.56 415 PRO A O 1
ATOM 3224 N N . ILE A 1 416 ? 15.000 14.982 -11.839 1.00 91.88 416 ILE A N 1
ATOM 3225 C CA . ILE A 1 416 ? 15.364 13.746 -11.135 1.00 91.88 416 ILE A CA 1
ATOM 3226 C C . ILE A 1 416 ? 16.414 14.095 -10.083 1.00 91.88 416 ILE A C 1
ATOM 3228 O O . ILE A 1 416 ? 17.534 14.450 -10.430 1.00 91.88 416 ILE A O 1
ATOM 3232 N N . VAL A 1 417 ? 16.067 13.983 -8.802 1.00 89.31 417 VAL A N 1
ATOM 3233 C CA . VAL A 1 417 ? 16.988 14.282 -7.698 1.00 89.31 417 VAL A CA 1
ATOM 3234 C C . VAL A 1 417 ? 17.585 12.985 -7.164 1.00 89.31 417 VAL A C 1
ATOM 3236 O O . VAL A 1 417 ? 16.871 12.131 -6.639 1.00 89.31 417 VAL A O 1
ATOM 3239 N N . LEU A 1 418 ? 18.904 12.841 -7.274 1.00 86.06 418 LEU A N 1
ATOM 3240 C CA . LEU A 1 418 ? 19.644 11.740 -6.669 1.00 86.06 418 LEU A CA 1
ATOM 3241 C C . LEU A 1 418 ? 20.103 12.166 -5.272 1.00 86.06 418 LEU A C 1
ATOM 3243 O O . LEU A 1 418 ? 21.058 12.921 -5.120 1.00 86.06 418 LEU A O 1
ATOM 3247 N N . GLY A 1 419 ? 19.383 11.694 -4.254 1.00 76.62 419 GLY A N 1
ATOM 3248 C CA . GLY A 1 419 ? 19.684 11.967 -2.847 1.00 76.62 419 GLY A CA 1
ATOM 3249 C C . GLY A 1 419 ? 21.008 11.385 -2.304 1.00 76.62 419 GLY A C 1
ATOM 3250 O O . GLY A 1 419 ? 21.678 10.601 -2.983 1.00 76.62 419 GLY A O 1
ATOM 3251 N N . PRO A 1 420 ? 21.357 11.722 -1.044 1.00 70.25 420 PRO A N 1
ATOM 3252 C CA . PRO A 1 420 ? 22.680 11.518 -0.438 1.00 70.25 420 PRO A CA 1
ATOM 3253 C C . PRO A 1 420 ? 23.268 10.101 -0.521 1.00 70.25 420 PRO A C 1
ATOM 3255 O O . PRO A 1 420 ? 24.467 9.934 -0.752 1.00 70.25 420 PRO A O 1
ATOM 3258 N N . ALA A 1 421 ? 22.426 9.082 -0.336 1.00 70.06 421 ALA A N 1
ATOM 3259 C CA . ALA A 1 421 ? 22.839 7.684 -0.220 1.00 70.06 421 ALA A CA 1
ATOM 3260 C C . ALA A 1 421 ? 22.852 6.913 -1.554 1.00 70.06 421 ALA A C 1
ATOM 3262 O O . ALA A 1 421 ? 23.322 5.771 -1.588 1.00 70.06 421 ALA A O 1
ATOM 3263 N N . HIS A 1 422 ? 22.356 7.503 -2.646 1.00 78.31 422 HIS A N 1
ATOM 3264 C CA . HIS A 1 422 ? 22.307 6.828 -3.942 1.00 78.31 422 HIS A CA 1
ATOM 3265 C C . HIS A 1 422 ? 23.709 6.676 -4.545 1.00 78.31 422 HIS A C 1
ATOM 3267 O O . HIS A 1 422 ? 24.642 7.435 -4.240 1.00 78.31 422 HIS A O 1
ATOM 3273 N N . ARG A 1 423 ? 23.881 5.651 -5.377 1.00 79.12 423 ARG A N 1
ATOM 3274 C CA . ARG A 1 423 ? 25.118 5.383 -6.122 1.00 79.12 423 ARG A CA 1
ATOM 3275 C C . ARG A 1 423 ? 24.768 5.279 -7.601 1.00 79.12 423 ARG A C 1
ATOM 3277 O O . ARG A 1 423 ? 23.894 6.013 -8.051 1.00 79.12 423 ARG A O 1
ATOM 3284 N N . ASP A 1 424 ? 25.484 4.450 -8.356 1.00 87.38 424 ASP A N 1
ATOM 3285 C CA . ASP A 1 424 ? 25.235 4.255 -9.783 1.00 87.38 424 ASP A CA 1
ATOM 3286 C C . ASP A 1 424 ? 23.747 4.027 -10.033 1.00 87.38 424 ASP A C 1
ATOM 3288 O O . ASP A 1 424 ? 23.121 3.208 -9.358 1.00 87.38 424 ASP A O 1
ATOM 3292 N N . VAL A 1 425 ? 23.185 4.736 -11.008 1.00 90.88 425 VAL A N 1
ATOM 3293 C CA . VAL A 1 425 ? 21.779 4.564 -11.368 1.00 90.88 425 VAL A CA 1
ATOM 3294 C C . VAL A 1 425 ? 21.635 4.023 -12.775 1.00 90.88 425 VAL A C 1
ATOM 3296 O O . VAL A 1 425 ? 22.426 4.311 -13.671 1.00 90.88 425 VAL A O 1
ATOM 3299 N N . GLU A 1 426 ? 20.589 3.242 -12.972 1.00 93.81 426 GLU A N 1
ATOM 3300 C CA . GLU A 1 426 ? 20.098 2.850 -14.283 1.00 93.81 426 GLU A CA 1
ATOM 3301 C C . GLU A 1 426 ? 18.809 3.622 -14.566 1.00 93.81 426 GLU A C 1
ATOM 3303 O O . GLU A 1 426 ? 17.896 3.625 -13.740 1.00 93.81 426 GLU A O 1
ATOM 3308 N N . ILE A 1 427 ? 18.742 4.303 -15.710 1.00 95.81 427 ILE A N 1
ATOM 3309 C CA . ILE A 1 427 ? 17.582 5.099 -16.116 1.00 95.81 427 ILE A CA 1
ATOM 3310 C C . ILE A 1 427 ? 17.051 4.543 -17.430 1.00 95.81 427 ILE A C 1
ATOM 3312 O O . ILE A 1 427 ? 17.783 4.428 -18.412 1.00 95.81 427 ILE A O 1
ATOM 3316 N N . SER A 1 428 ? 15.765 4.209 -17.446 1.00 96.25 428 SER A N 1
ATOM 3317 C CA . SER A 1 428 ? 15.110 3.552 -18.577 1.00 96.25 428 SER A CA 1
ATOM 3318 C C . SER A 1 428 ? 13.836 4.271 -18.988 1.00 96.25 428 SER A C 1
ATOM 3320 O O . SER A 1 428 ? 13.053 4.690 -18.134 1.00 96.25 428 SER A O 1
ATOM 3322 N N . VAL A 1 429 ? 13.610 4.365 -20.297 1.00 97.56 429 VAL A N 1
ATOM 3323 C CA . VAL A 1 429 ? 12.311 4.735 -20.869 1.00 97.56 429 VAL A CA 1
ATOM 3324 C C . VAL A 1 429 ? 11.462 3.477 -20.995 1.00 97.56 429 VAL A C 1
ATOM 3326 O O . VAL A 1 429 ? 11.924 2.446 -21.483 1.00 97.56 429 VAL A O 1
ATOM 3329 N N . GLN A 1 430 ? 10.226 3.569 -20.517 1.00 97.12 430 GLN A N 1
ATOM 3330 C CA . GLN A 1 430 ? 9.263 2.481 -20.432 1.00 97.12 430 GLN A CA 1
ATOM 3331 C C . GLN A 1 430 ? 7.913 2.949 -20.979 1.00 97.12 430 GLN A C 1
ATOM 3333 O O . GLN A 1 430 ? 7.554 4.123 -20.850 1.00 97.12 430 GLN A O 1
ATOM 3338 N N . LEU A 1 431 ? 7.136 2.025 -21.537 1.00 97.81 431 LEU A N 1
ATOM 3339 C CA . LEU A 1 431 ? 5.719 2.261 -21.801 1.00 97.81 431 LEU A CA 1
ATOM 3340 C C . LEU A 1 431 ? 4.907 1.965 -20.534 1.00 97.81 431 LEU A C 1
ATOM 3342 O O . LEU A 1 431 ? 5.104 0.924 -19.902 1.00 97.81 431 LEU A O 1
ATOM 3346 N N . ALA A 1 432 ? 3.975 2.846 -20.181 1.00 98.12 432 ALA A N 1
ATOM 3347 C CA . ALA A 1 432 ? 3.007 2.596 -19.119 1.00 98.12 432 ALA A CA 1
ATOM 3348 C C . ALA A 1 432 ? 1.570 2.779 -19.603 1.00 98.12 432 ALA A C 1
ATOM 3350 O O . ALA A 1 432 ? 1.283 3.643 -20.428 1.00 98.12 432 ALA A O 1
ATOM 3351 N N . ALA A 1 433 ? 0.661 1.982 -19.053 1.00 98.31 433 ALA A N 1
ATOM 3352 C CA . ALA A 1 433 ? -0.775 2.152 -19.200 1.00 98.31 433 ALA A CA 1
ATOM 3353 C C . ALA A 1 433 ? -1.366 2.766 -17.931 1.00 98.31 433 ALA A C 1
ATOM 3355 O O . ALA A 1 433 ? -0.941 2.438 -16.821 1.00 98.31 433 ALA A O 1
ATOM 3356 N N . VAL A 1 434 ? -2.352 3.646 -18.100 1.00 98.50 434 VAL A N 1
ATOM 3357 C CA . VAL A 1 434 ? -3.063 4.291 -16.991 1.00 98.50 434 VAL A CA 1
ATOM 3358 C C . VAL A 1 434 ? -4.528 3.889 -17.037 1.00 98.50 434 VAL A C 1
ATOM 3360 O O . VAL A 1 434 ? -5.181 4.040 -18.071 1.00 98.50 434 VAL A O 1
ATOM 3363 N N . ILE A 1 435 ? -5.055 3.389 -15.922 1.00 98.31 435 ILE A N 1
ATOM 3364 C CA . ILE A 1 435 ? -6.461 2.995 -15.810 1.00 98.31 435 ILE A CA 1
ATOM 3365 C C . ILE A 1 435 ? -7.362 4.230 -15.896 1.00 98.31 435 ILE A C 1
ATOM 3367 O O . ILE A 1 435 ? -7.083 5.269 -15.296 1.00 98.31 435 ILE A O 1
ATOM 3371 N N . GLY A 1 436 ? -8.428 4.104 -16.686 1.00 96.75 436 GLY A N 1
ATOM 3372 C CA . GLY A 1 436 ? -9.387 5.155 -17.008 1.00 96.75 436 GLY A CA 1
ATOM 3373 C C . GLY A 1 436 ? -10.295 5.542 -15.851 1.00 96.75 436 GLY A C 1
ATOM 3374 O O . GLY A 1 436 ? -10.023 5.287 -14.689 1.00 96.75 436 GLY A O 1
ATOM 3375 N N . THR A 1 437 ? -11.429 6.153 -16.173 1.00 92.00 437 THR A N 1
ATOM 3376 C CA . THR A 1 437 ? -12.375 6.680 -15.174 1.00 92.00 437 THR A CA 1
ATOM 3377 C C . THR A 1 437 ? -13.167 5.600 -14.433 1.00 92.00 437 THR A C 1
ATOM 3379 O O . THR A 1 437 ? -13.866 5.909 -13.466 1.00 92.00 437 THR A O 1
ATOM 3382 N N . ARG A 1 438 ? -13.064 4.338 -14.870 1.00 92.38 438 ARG A N 1
ATOM 3383 C CA . ARG A 1 438 ? -13.771 3.184 -14.309 1.00 92.38 438 ARG A CA 1
ATOM 3384 C C . ARG A 1 438 ? -12.804 2.107 -13.850 1.00 92.38 438 ARG A C 1
ATOM 3386 O O . ARG A 1 438 ? -11.768 1.878 -14.468 1.00 92.38 438 ARG A O 1
ATOM 3393 N N . THR A 1 439 ? -13.197 1.424 -12.785 1.00 94.06 439 THR A N 1
ATOM 3394 C CA . THR A 1 439 ? -12.472 0.261 -12.259 1.00 94.06 439 THR A CA 1
ATOM 3395 C C . THR A 1 439 ? -12.410 -0.903 -13.258 1.00 94.06 439 THR A C 1
ATOM 3397 O O . THR A 1 439 ? -13.353 -1.134 -14.018 1.00 94.06 439 THR A O 1
ATOM 3400 N N . GLN A 1 440 ? -11.310 -1.662 -13.232 1.00 95.00 440 GLN A N 1
ATOM 3401 C CA . GLN A 1 440 ? -11.139 -2.895 -14.009 1.00 95.00 440 GLN A CA 1
ATOM 3402 C C . GLN A 1 440 ? -10.899 -4.088 -13.074 1.00 95.00 440 GLN A C 1
ATOM 3404 O O . GLN A 1 440 ? -10.036 -4.042 -12.200 1.00 95.00 440 GLN A O 1
ATOM 3409 N N . TYR A 1 441 ? -11.664 -5.164 -13.257 1.00 96.12 441 TYR A N 1
ATOM 3410 C CA . TYR A 1 441 ? -11.545 -6.414 -12.503 1.00 96.12 441 TYR A CA 1
ATOM 3411 C C . TYR A 1 441 ? -11.960 -7.575 -13.406 1.00 96.12 441 TYR A C 1
ATOM 3413 O O . TYR A 1 441 ? -13.021 -7.507 -14.025 1.00 96.12 441 TYR A O 1
ATOM 3421 N N . GLN A 1 442 ? -11.128 -8.613 -13.484 1.00 95.06 442 GLN A N 1
ATOM 3422 C CA . GLN A 1 442 ? -11.299 -9.766 -14.376 1.00 95.06 442 GLN A CA 1
ATOM 3423 C C . GLN A 1 442 ? -11.607 -9.359 -15.827 1.00 95.06 442 GLN A C 1
ATOM 3425 O O . GLN A 1 442 ? -12.495 -9.916 -16.474 1.00 95.06 442 GLN A O 1
ATOM 3430 N N . VAL A 1 443 ? -10.886 -8.354 -16.331 1.00 96.06 443 VAL A N 1
ATOM 3431 C CA . VAL A 1 443 ? -11.054 -7.854 -17.699 1.00 96.06 443 VAL A CA 1
ATOM 3432 C C . VAL A 1 443 ? -10.319 -8.785 -18.676 1.00 96.06 443 VAL A C 1
ATOM 3434 O O . VAL A 1 443 ? -9.158 -9.119 -18.433 1.00 96.06 443 VAL A O 1
ATOM 3437 N N . PRO A 1 444 ? -10.955 -9.236 -19.772 1.00 96.50 444 PRO A N 1
ATOM 3438 C CA . PRO A 1 444 ? -10.259 -10.005 -20.798 1.00 96.50 444 PRO A CA 1
ATOM 3439 C C . PRO A 1 444 ? -9.327 -9.101 -21.619 1.00 96.50 444 PRO A C 1
ATOM 3441 O O . PRO A 1 444 ? -9.612 -7.915 -21.808 1.00 96.50 444 PRO A O 1
ATOM 3444 N N . ALA A 1 445 ? -8.223 -9.658 -22.129 1.00 95.31 445 ALA A N 1
ATOM 3445 C CA . ALA A 1 445 ? -7.190 -8.899 -22.844 1.00 95.31 445 ALA A CA 1
ATOM 3446 C C . ALA A 1 445 ? -7.730 -8.006 -23.984 1.00 95.31 445 ALA A C 1
ATOM 3448 O O . ALA A 1 445 ? -7.277 -6.875 -24.146 1.00 95.31 445 ALA A O 1
ATOM 3449 N N . ASP A 1 446 ? -8.738 -8.462 -24.734 1.00 95.81 446 ASP A N 1
ATOM 3450 C CA . ASP A 1 446 ? -9.346 -7.728 -25.857 1.00 95.81 446 ASP A CA 1
ATOM 3451 C C . ASP A 1 446 ? -10.194 -6.512 -25.435 1.00 95.81 446 ASP A C 1
ATOM 3453 O O . ASP A 1 446 ? -10.604 -5.724 -26.288 1.00 95.81 446 ASP A O 1
ATOM 3457 N N . LYS A 1 447 ? -10.462 -6.353 -24.133 1.00 96.81 447 LYS A N 1
ATOM 3458 C CA . LYS A 1 447 ? -11.227 -5.239 -23.546 1.00 96.81 447 LYS A CA 1
ATOM 3459 C C . LYS A 1 447 ? -10.398 -4.304 -22.684 1.00 96.81 447 LYS A C 1
ATOM 3461 O O . LYS A 1 447 ? -10.912 -3.280 -22.243 1.00 96.81 447 LYS A O 1
ATOM 3466 N N . VAL A 1 448 ? -9.123 -4.615 -22.464 1.00 96.81 448 VAL A N 1
ATOM 3467 C CA . VAL A 1 448 ? -8.246 -3.810 -21.606 1.00 96.81 448 VAL A CA 1
ATOM 3468 C C . VAL A 1 448 ? -8.159 -2.362 -22.084 1.00 96.81 448 VAL A C 1
ATOM 3470 O O . VAL A 1 448 ? -8.300 -1.443 -21.276 1.00 96.81 448 VAL A O 1
ATOM 3473 N N . LEU A 1 449 ? -7.944 -2.155 -23.388 1.00 96.06 449 LEU A N 1
ATOM 3474 C CA . LEU A 1 449 ? -7.713 -0.823 -23.953 1.00 96.06 449 LEU A CA 1
ATOM 3475 C C . LEU A 1 449 ? -8.930 0.105 -23.807 1.00 96.06 449 LEU A C 1
ATOM 3477 O O . LEU A 1 449 ? -8.746 1.307 -23.626 1.00 96.06 449 LEU A O 1
ATOM 3481 N N . ASP A 1 450 ? -10.148 -0.450 -23.806 1.00 95.31 450 ASP A N 1
ATOM 3482 C CA . ASP A 1 450 ? -11.403 0.299 -23.635 1.00 95.31 450 ASP A CA 1
ATOM 3483 C C . ASP A 1 450 ? -11.499 0.964 -22.249 1.00 95.31 450 ASP A C 1
ATOM 3485 O O . ASP A 1 450 ? -12.212 1.952 -22.067 1.00 95.31 450 ASP A O 1
ATOM 3489 N N . GLY A 1 451 ? -10.798 0.408 -21.255 1.00 95.88 451 GLY A N 1
ATOM 3490 C CA . GLY A 1 451 ? -10.800 0.879 -19.873 1.00 95.88 451 GLY A CA 1
ATOM 3491 C C . GLY A 1 451 ? -9.600 1.749 -19.495 1.00 95.88 451 GLY A C 1
ATOM 3492 O O . GLY A 1 451 ? -9.415 2.013 -18.304 1.00 95.88 451 GLY A O 1
ATOM 3493 N N . LEU A 1 452 ? -8.757 2.158 -20.448 1.00 97.62 452 LEU A N 1
ATOM 3494 C CA . LEU A 1 452 ? -7.581 2.993 -20.180 1.00 97.62 452 LEU A CA 1
ATOM 3495 C C . LEU A 1 452 ? -7.892 4.484 -20.321 1.00 97.62 452 LEU A C 1
ATOM 3497 O O . LEU A 1 452 ? -8.635 4.902 -21.205 1.00 97.62 452 LEU A O 1
ATOM 3501 N N . LEU A 1 453 ? -7.248 5.300 -19.485 1.00 97.62 453 LEU A N 1
ATOM 3502 C CA . LEU A 1 453 ? -7.134 6.740 -19.718 1.00 97.62 453 LEU A CA 1
ATOM 3503 C C . LEU A 1 453 ? -6.230 7.008 -20.930 1.00 97.62 453 LEU A C 1
ATOM 3505 O O . LEU A 1 453 ? -6.472 7.932 -21.701 1.00 97.62 453 LEU A O 1
ATOM 3509 N N . GLY A 1 454 ? -5.193 6.185 -21.095 1.00 97.19 454 GLY A N 1
ATOM 3510 C CA . GLY A 1 454 ? -4.249 6.258 -22.200 1.00 97.19 454 GLY A CA 1
ATOM 3511 C C . GLY A 1 454 ? -2.936 5.536 -21.906 1.0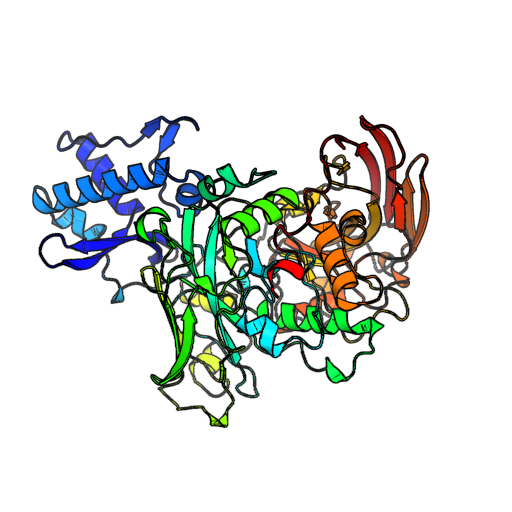0 97.19 454 GLY A C 1
ATOM 3512 O O . GLY A 1 454 ? -2.794 4.861 -20.880 1.00 97.19 454 GLY A O 1
ATOM 3513 N N . LEU A 1 455 ? -1.974 5.706 -22.812 1.00 98.38 455 LEU A N 1
ATOM 3514 C CA . LEU A 1 455 ? -0.595 5.239 -22.660 1.00 98.38 455 LEU A CA 1
ATOM 3515 C C . LEU A 1 455 ? 0.334 6.418 -22.394 1.00 98.38 455 LEU A C 1
ATOM 3517 O O . LEU A 1 455 ? 0.172 7.488 -22.974 1.00 98.38 455 LEU A O 1
ATOM 3521 N N . ALA A 1 456 ? 1.325 6.218 -21.538 1.00 97.94 456 ALA A N 1
ATOM 3522 C CA . ALA A 1 456 ? 2.252 7.250 -21.107 1.00 97.94 456 ALA A CA 1
ATOM 3523 C C . ALA A 1 456 ? 3.705 6.834 -21.340 1.00 97.94 456 ALA A C 1
ATOM 3525 O O . ALA A 1 456 ? 4.067 5.660 -21.210 1.00 97.94 456 ALA A O 1
ATOM 3526 N N . LEU A 1 457 ? 4.545 7.837 -21.608 1.00 98.06 457 LEU A N 1
ATOM 3527 C CA . LEU A 1 457 ? 5.976 7.720 -21.369 1.00 98.06 457 LEU A CA 1
ATOM 3528 C C . LEU A 1 457 ? 6.203 7.605 -19.864 1.00 98.06 457 LEU A C 1
ATOM 3530 O O . LEU A 1 457 ? 5.711 8.423 -19.082 1.00 98.06 457 LEU A O 1
ATOM 3534 N N . PHE A 1 458 ? 6.979 6.602 -19.481 1.00 98.19 458 PHE A N 1
ATOM 3535 C CA . PHE A 1 458 ? 7.379 6.359 -18.111 1.00 98.19 458 PHE A CA 1
ATOM 3536 C C . PHE A 1 458 ? 8.906 6.301 -18.032 1.00 98.19 458 PHE A C 1
ATOM 3538 O O . PHE A 1 458 ? 9.544 5.682 -18.879 1.00 98.19 458 PHE A O 1
ATOM 3545 N N . ILE A 1 459 ? 9.510 6.927 -17.023 1.00 97.69 459 ILE A N 1
ATOM 3546 C CA . ILE A 1 459 ? 10.948 6.809 -16.751 1.00 97.69 459 ILE A CA 1
ATOM 3547 C C . ILE A 1 459 ? 11.136 6.113 -15.411 1.00 97.69 459 ILE A C 1
ATOM 3549 O O . ILE A 1 459 ? 10.675 6.594 -14.375 1.00 97.69 459 ILE A O 1
ATOM 3553 N N . GLY A 1 460 ? 11.806 4.965 -15.449 1.00 96.31 460 GLY A N 1
ATOM 3554 C CA . GLY A 1 460 ? 12.208 4.224 -14.261 1.00 96.31 460 GLY A CA 1
ATOM 3555 C C . GLY A 1 460 ? 13.674 4.480 -13.942 1.00 96.31 460 GLY A C 1
ATOM 3556 O O . GLY A 1 460 ? 14.524 4.287 -14.811 1.00 96.31 460 GLY A O 1
ATOM 3557 N N . ILE A 1 461 ? 13.948 4.873 -12.701 1.00 94.69 461 ILE A N 1
ATOM 3558 C CA . ILE A 1 461 ? 15.284 5.018 -12.127 1.00 94.69 461 ILE A CA 1
ATOM 3559 C C . ILE A 1 461 ? 15.501 3.896 -11.110 1.00 94.69 461 ILE A C 1
ATOM 3561 O O . ILE A 1 461 ? 14.669 3.687 -10.228 1.00 94.69 461 ILE A O 1
ATOM 3565 N N . ALA A 1 462 ? 16.615 3.185 -11.231 1.00 92.38 462 ALA A N 1
ATOM 3566 C CA . ALA A 1 462 ? 17.040 2.123 -10.326 1.00 92.38 462 ALA A CA 1
ATOM 3567 C C . ALA A 1 462 ? 18.392 2.482 -9.686 1.00 92.38 462 ALA A C 1
ATOM 3569 O O . ALA A 1 462 ? 19.387 2.587 -10.402 1.00 92.38 462 ALA A O 1
ATOM 3570 N N . ASP A 1 463 ? 18.451 2.650 -8.357 1.00 88.75 463 ASP A N 1
ATOM 3571 C CA . ASP A 1 463 ? 19.711 2.759 -7.594 1.00 88.75 463 ASP A CA 1
ATOM 3572 C C . ASP A 1 463 ? 20.424 1.402 -7.529 1.00 88.75 463 ASP A C 1
ATOM 3574 O O . ASP A 1 463 ? 20.121 0.540 -6.695 1.00 88.75 463 ASP A O 1
ATOM 3578 N N . LEU A 1 464 ? 21.419 1.219 -8.394 1.00 84.56 464 LEU A N 1
ATOM 3579 C CA . LEU A 1 464 ? 22.253 0.021 -8.430 1.00 84.56 464 LEU A CA 1
ATOM 3580 C C . LEU A 1 464 ? 23.158 -0.083 -7.195 1.00 84.56 464 LEU A C 1
ATOM 3582 O O . LEU A 1 464 ? 23.673 -1.164 -6.908 1.00 84.56 464 LEU A O 1
ATOM 3586 N N . GLY A 1 465 ? 23.295 0.990 -6.409 1.00 73.50 465 GLY A N 1
ATOM 3587 C CA . GLY A 1 465 ? 23.932 0.951 -5.099 1.00 73.50 465 GLY A CA 1
ATOM 3588 C C . GLY A 1 465 ? 23.297 -0.070 -4.162 1.00 73.50 465 GLY A C 1
ATOM 3589 O O . GLY A 1 465 ? 24.005 -0.682 -3.369 1.00 73.50 465 GLY A O 1
ATOM 3590 N N . VAL A 1 466 ? 21.985 -0.326 -4.261 1.00 71.31 466 VAL A N 1
ATOM 3591 C CA . VAL A 1 466 ? 21.313 -1.372 -3.461 1.00 71.31 466 VAL A CA 1
ATOM 3592 C C . VAL A 1 466 ? 21.938 -2.746 -3.720 1.00 71.31 466 VAL A C 1
ATOM 3594 O O . VAL A 1 466 ? 22.108 -3.519 -2.784 1.00 71.31 466 VAL A O 1
ATOM 3597 N N . LEU A 1 467 ? 22.356 -3.017 -4.957 1.00 69.69 467 LEU A N 1
ATOM 3598 C CA . LEU A 1 467 ? 22.987 -4.277 -5.357 1.00 69.69 467 LEU A CA 1
ATOM 3599 C C . LEU A 1 467 ? 24.453 -4.353 -4.909 1.00 69.69 467 LEU A C 1
ATOM 3601 O O . LEU A 1 467 ? 24.935 -5.401 -4.503 1.00 69.69 467 LEU A O 1
ATOM 3605 N N . GLN A 1 468 ? 25.158 -3.222 -4.917 1.00 61.44 468 GLN A N 1
ATOM 3606 C CA . GLN A 1 468 ? 26.569 -3.138 -4.519 1.00 61.44 468 GLN A CA 1
ATOM 3607 C C . GLN A 1 468 ? 26.780 -3.212 -2.988 1.00 61.44 468 GLN A C 1
ATOM 3609 O O . GLN A 1 468 ? 27.916 -3.298 -2.519 1.00 61.44 468 GLN A O 1
ATOM 3614 N N . ARG A 1 469 ? 25.707 -3.165 -2.184 1.00 60.53 469 ARG A N 1
ATOM 3615 C CA . ARG A 1 469 ? 25.738 -3.026 -0.712 1.00 60.53 469 ARG A CA 1
ATOM 3616 C C . ARG A 1 469 ? 25.580 -4.341 0.064 1.00 60.53 469 ARG A C 1
ATOM 3618 O O . ARG A 1 469 ? 25.136 -4.319 1.208 1.00 60.53 469 ARG A O 1
ATOM 3625 N N . GLY A 1 470 ? 26.025 -5.456 -0.510 1.00 51.28 470 GLY A N 1
ATOM 3626 C CA . GLY A 1 470 ? 25.846 -6.786 0.079 1.00 51.28 470 GLY A CA 1
ATOM 3627 C C . GLY A 1 470 ? 24.648 -7.471 -0.550 1.00 51.28 470 GLY A C 1
ATOM 3628 O O . GLY A 1 470 ? 23.645 -7.731 0.097 1.00 51.28 470 GLY A O 1
ATOM 3629 N N . VAL A 1 471 ? 24.725 -7.673 -1.857 1.00 54.25 471 VAL A N 1
ATOM 3630 C CA . VAL A 1 471 ? 23.994 -8.745 -2.500 1.00 54.25 471 VAL A CA 1
ATOM 3631 C C . VAL A 1 471 ? 25.061 -9.699 -2.996 1.00 54.25 471 VAL A C 1
ATOM 3633 O O . VAL A 1 471 ? 25.931 -9.307 -3.769 1.00 54.25 471 VAL A O 1
ATOM 3636 N N . ASP A 1 472 ? 25.032 -10.940 -2.523 1.00 52.88 472 ASP A N 1
ATOM 3637 C CA . ASP A 1 472 ? 25.831 -11.990 -3.138 1.00 52.88 472 ASP A CA 1
ATOM 3638 C C . ASP A 1 472 ? 25.358 -12.169 -4.588 1.00 52.88 472 ASP A C 1
ATOM 3640 O O . ASP A 1 472 ? 24.269 -12.696 -4.829 1.00 52.88 472 ASP A O 1
ATOM 3644 N N . ASP A 1 473 ? 26.165 -11.720 -5.553 1.00 51.25 473 ASP A N 1
ATOM 3645 C CA . ASP A 1 473 ? 25.905 -11.878 -6.989 1.00 51.25 473 ASP A CA 1
ATOM 3646 C C . ASP A 1 473 ? 25.721 -13.359 -7.389 1.00 51.25 473 ASP A C 1
ATOM 3648 O O . ASP A 1 473 ? 25.165 -13.652 -8.451 1.00 51.25 473 ASP A O 1
ATOM 3652 N N . ALA A 1 474 ? 26.143 -14.311 -6.543 1.00 50.06 474 ALA A N 1
ATOM 3653 C CA . ALA A 1 474 ? 25.890 -15.735 -6.733 1.00 50.06 474 ALA A CA 1
ATOM 3654 C C . ALA A 1 474 ? 24.462 -16.170 -6.339 1.00 50.06 474 ALA A C 1
ATOM 3656 O O . ALA A 1 474 ? 24.009 -17.222 -6.798 1.00 50.06 474 ALA A O 1
ATOM 3657 N N . ASN A 1 475 ? 23.726 -15.386 -5.536 1.00 63.22 475 ASN A N 1
ATOM 3658 C CA . ASN A 1 475 ? 22.326 -15.652 -5.191 1.00 63.22 475 ASN A CA 1
ATOM 3659 C C . ASN A 1 475 ? 21.374 -14.791 -6.034 1.00 63.22 475 ASN A C 1
ATOM 3661 O O . ASN A 1 475 ? 21.051 -13.646 -5.705 1.00 63.22 475 ASN A O 1
ATOM 3665 N N . ALA A 1 476 ? 20.846 -15.400 -7.096 1.00 64.38 476 ALA A N 1
ATOM 3666 C CA . ALA A 1 476 ? 19.894 -14.771 -8.004 1.00 64.38 476 ALA A CA 1
ATOM 3667 C C . ALA A 1 476 ? 18.688 -14.137 -7.276 1.00 64.38 476 ALA A C 1
ATOM 3669 O O . ALA A 1 476 ? 18.257 -13.043 -7.639 1.00 64.38 476 ALA A O 1
ATOM 3670 N N . SER A 1 477 ? 18.165 -14.769 -6.219 1.00 64.69 477 SER A N 1
ATOM 3671 C CA . SER A 1 477 ? 16.998 -14.268 -5.480 1.00 64.69 477 SER A CA 1
ATOM 3672 C C . SER A 1 477 ? 17.268 -12.932 -4.782 1.00 64.69 477 SER A C 1
ATOM 3674 O O . SER A 1 477 ? 16.421 -12.037 -4.837 1.00 64.69 477 SER A O 1
ATOM 3676 N N . SER A 1 478 ? 18.440 -12.777 -4.160 1.00 67.31 478 SER A N 1
ATOM 3677 C CA . SER A 1 478 ? 18.836 -11.536 -3.482 1.00 67.31 478 SER A CA 1
ATOM 3678 C C . SER A 1 478 ? 19.060 -10.400 -4.483 1.00 67.31 478 SER A C 1
ATOM 3680 O O . SER A 1 478 ? 18.620 -9.277 -4.244 1.00 67.31 478 SER A O 1
ATOM 3682 N N . TYR A 1 479 ? 19.640 -10.704 -5.648 1.00 75.31 479 TYR A N 1
ATOM 3683 C CA . TYR A 1 479 ? 19.819 -9.744 -6.742 1.00 75.31 479 TYR A CA 1
ATOM 3684 C C . TYR A 1 479 ? 18.503 -9.182 -7.265 1.00 75.31 479 TYR A C 1
ATOM 3686 O O . TYR A 1 479 ? 18.308 -7.965 -7.285 1.00 75.31 479 TYR A O 1
ATOM 3694 N N . TYR A 1 480 ? 17.570 -10.049 -7.659 1.00 77.44 480 TYR A N 1
ATOM 3695 C CA . TYR A 1 480 ? 16.298 -9.591 -8.218 1.00 77.44 480 TYR A CA 1
ATOM 3696 C C . TYR A 1 480 ? 15.514 -8.744 -7.224 1.00 77.44 480 TYR A C 1
ATOM 3698 O O . TYR A 1 480 ? 14.876 -7.756 -7.584 1.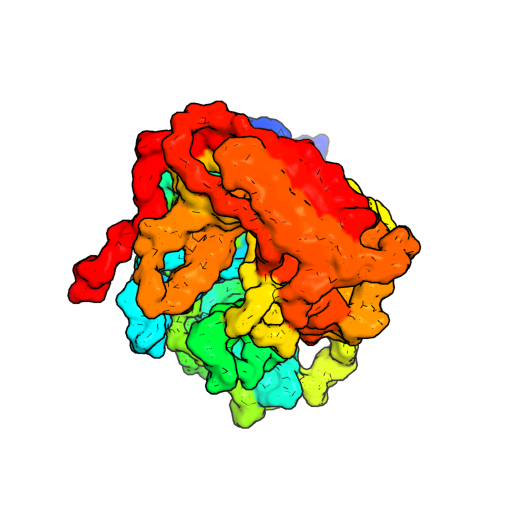00 77.44 480 TYR A O 1
ATOM 3706 N N . PHE A 1 481 ? 15.593 -9.103 -5.952 1.00 78.50 481 PHE A N 1
ATOM 3707 C CA . PHE A 1 481 ? 14.880 -8.387 -4.923 1.00 78.50 481 PHE A CA 1
ATOM 3708 C C . PHE A 1 481 ? 15.556 -7.058 -4.529 1.00 78.50 481 PHE A C 1
ATOM 3710 O O . PHE A 1 481 ? 14.863 -6.063 -4.310 1.00 78.50 481 PHE A O 1
ATOM 3717 N N . GLY A 1 482 ? 16.889 -6.976 -4.551 1.00 80.69 482 GLY A N 1
ATOM 3718 C CA . GLY A 1 482 ? 17.597 -5.694 -4.480 1.00 80.69 482 GLY A CA 1
ATOM 3719 C C . GLY A 1 482 ? 17.252 -4.780 -5.662 1.00 80.69 482 GLY A C 1
ATOM 3720 O O . GLY A 1 482 ? 17.010 -3.587 -5.479 1.00 80.69 482 GLY A O 1
ATOM 3721 N N . TYR A 1 483 ? 17.113 -5.338 -6.870 1.00 85.19 483 TYR A N 1
ATOM 3722 C CA . TYR A 1 483 ? 16.699 -4.569 -8.046 1.00 85.19 483 TYR A CA 1
ATOM 3723 C C . TYR A 1 483 ? 15.245 -4.084 -7.929 1.00 85.19 483 TYR A C 1
ATOM 3725 O O . TYR A 1 483 ? 14.945 -2.952 -8.301 1.00 85.19 483 TYR A O 1
ATOM 3733 N N . PHE A 1 484 ? 14.340 -4.874 -7.342 1.00 87.06 484 PHE A N 1
ATOM 3734 C CA . PHE A 1 484 ? 12.990 -4.409 -7.000 1.00 87.06 484 PHE A CA 1
ATOM 3735 C C . PHE A 1 484 ? 13.033 -3.162 -6.101 1.00 87.06 484 PHE A C 1
ATOM 3737 O O . PHE A 1 484 ? 12.384 -2.162 -6.394 1.00 87.06 484 PHE A O 1
ATOM 3744 N N . GLN A 1 485 ? 13.838 -3.183 -5.043 1.00 86.81 485 GLN A N 1
ATOM 3745 C CA . GLN A 1 485 ? 13.943 -2.060 -4.108 1.00 86.81 485 GLN A CA 1
ATOM 3746 C C . GLN A 1 485 ? 14.621 -0.824 -4.681 1.00 86.81 485 GLN A C 1
ATOM 3748 O O . GLN A 1 485 ? 14.351 0.286 -4.230 1.00 86.81 485 GLN A O 1
ATOM 3753 N N . SER A 1 486 ? 15.479 -1.005 -5.683 1.00 88.06 486 SER A N 1
ATOM 3754 C CA . SER A 1 486 ? 16.259 0.079 -6.281 1.00 88.06 486 SER A CA 1
ATOM 3755 C C . SER A 1 486 ? 15.405 1.229 -6.830 1.00 88.06 486 SER A C 1
ATOM 3757 O O . SER A 1 486 ? 15.913 2.333 -6.995 1.00 88.06 486 SER A O 1
ATOM 3759 N N . ARG A 1 487 ? 14.108 0.996 -7.080 1.00 91.19 487 ARG A N 1
ATOM 3760 C CA . ARG A 1 487 ? 13.157 1.991 -7.602 1.00 91.19 487 ARG A CA 1
ATOM 3761 C C . ARG A 1 487 ? 12.221 2.581 -6.538 1.00 91.19 487 ARG A C 1
ATOM 3763 O O . ARG A 1 487 ? 11.211 3.180 -6.897 1.00 91.19 487 ARG A O 1
ATOM 3770 N N . PHE A 1 488 ? 12.484 2.361 -5.246 1.00 90.81 488 PHE A N 1
ATOM 3771 C CA . PHE A 1 488 ? 11.626 2.863 -4.159 1.00 90.81 488 PHE A CA 1
ATOM 3772 C C . PHE A 1 488 ? 11.836 4.353 -3.874 1.00 90.81 488 PHE A C 1
ATOM 3774 O O . PHE A 1 488 ? 10.933 4.975 -3.322 1.00 90.81 488 PHE A O 1
ATOM 3781 N N . GLY A 1 489 ? 12.985 4.911 -4.275 1.00 89.81 489 GLY A N 1
ATOM 3782 C CA . GLY A 1 489 ? 13.351 6.304 -4.028 1.00 89.81 489 GLY A CA 1
ATOM 3783 C C . GLY A 1 489 ? 12.280 7.306 -4.459 1.00 89.81 489 GLY A C 1
ATOM 3784 O O . GLY A 1 489 ? 11.572 7.118 -5.453 1.00 89.81 489 GLY A O 1
ATOM 3785 N N . ASP A 1 490 ? 12.159 8.399 -3.712 1.00 89.81 490 ASP A N 1
ATOM 3786 C CA . ASP A 1 490 ? 11.195 9.450 -4.028 1.00 89.81 490 ASP A CA 1
ATOM 3787 C C . ASP A 1 490 ? 11.492 10.042 -5.415 1.00 89.81 490 ASP A C 1
ATOM 3789 O O . ASP A 1 490 ? 12.601 10.492 -5.706 1.00 89.81 490 ASP A O 1
ATOM 3793 N N . GLY A 1 491 ? 10.500 10.017 -6.309 1.00 91.00 491 GLY A N 1
ATOM 3794 C CA . GLY A 1 491 ? 10.689 10.437 -7.698 1.00 91.00 491 GLY A CA 1
ATOM 3795 C C . GLY A 1 491 ? 11.550 9.494 -8.548 1.00 91.00 491 GLY A C 1
ATOM 3796 O O . GLY A 1 491 ? 12.059 9.919 -9.584 1.00 91.00 491 GLY A O 1
ATOM 3797 N N . PHE A 1 492 ? 11.739 8.232 -8.160 1.00 93.69 492 PHE A N 1
ATOM 3798 C CA . PHE A 1 492 ? 12.435 7.240 -8.995 1.00 93.69 492 PHE A CA 1
ATOM 3799 C C . PHE A 1 492 ? 11.540 6.631 -10.074 1.00 93.69 492 PHE A C 1
ATOM 3801 O O . PHE A 1 492 ? 11.993 5.891 -10.945 1.00 93.69 492 PHE A O 1
ATOM 3808 N N . ASN A 1 493 ? 10.257 6.963 -10.042 1.00 96.62 493 ASN A N 1
ATOM 3809 C CA . ASN A 1 493 ? 9.293 6.608 -11.057 1.00 96.62 493 ASN A CA 1
ATOM 3810 C C . ASN A 1 493 ? 8.673 7.898 -11.583 1.00 96.62 493 ASN A C 1
ATOM 3812 O O . ASN A 1 493 ? 8.190 8.740 -10.827 1.00 96.62 493 ASN A O 1
ATOM 3816 N N . ARG A 1 494 ? 8.722 8.088 -12.893 1.00 97.06 494 ARG A N 1
ATOM 3817 C CA . ARG A 1 494 ? 8.290 9.323 -13.539 1.00 97.06 494 ARG A CA 1
ATOM 3818 C C . ARG A 1 494 ? 7.304 8.998 -14.634 1.00 97.06 494 ARG A C 1
ATOM 3820 O O . ARG A 1 494 ? 7.536 8.064 -15.393 1.00 97.06 494 ARG A O 1
ATOM 3827 N N . ILE A 1 495 ? 6.234 9.769 -14.739 1.00 98.00 495 ILE A N 1
ATOM 3828 C CA . ILE A 1 495 ? 5.203 9.542 -15.748 1.00 98.00 495 ILE A CA 1
ATOM 3829 C C . ILE A 1 495 ? 4.792 10.860 -16.398 1.00 98.00 495 ILE A C 1
ATOM 3831 O O . ILE A 1 495 ? 4.566 11.861 -15.713 1.00 98.00 495 ILE A O 1
ATOM 3835 N N . ALA A 1 496 ? 4.741 10.863 -17.726 1.00 97.94 496 ALA A N 1
ATOM 3836 C CA . ALA A 1 496 ? 4.151 11.948 -18.497 1.00 97.94 496 ALA A CA 1
ATOM 3837 C C . ALA A 1 496 ? 2.621 11.780 -18.546 1.00 97.94 496 ALA A C 1
ATOM 3839 O O . ALA A 1 496 ? 2.129 10.660 -18.381 1.00 97.94 496 ALA A O 1
ATOM 3840 N N . PRO A 1 497 ? 1.839 12.842 -18.795 1.00 97.19 497 PRO A N 1
ATOM 3841 C CA . PRO A 1 497 ? 0.398 12.703 -18.989 1.00 97.19 497 PRO A CA 1
ATOM 3842 C C . PRO A 1 497 ? 0.071 11.638 -20.059 1.00 97.19 497 PRO A C 1
ATOM 3844 O O . PRO A 1 497 ? 0.651 11.687 -21.147 1.00 97.19 497 PRO A O 1
ATOM 3847 N N . PRO A 1 498 ? -0.823 10.665 -19.784 1.00 97.44 498 PRO A N 1
ATOM 3848 C CA . PRO A 1 498 ? -1.171 9.637 -20.757 1.00 97.44 498 PRO A CA 1
ATOM 3849 C C . PRO A 1 498 ? -1.877 10.224 -21.982 1.00 97.44 498 PRO A C 1
ATOM 3851 O O . PRO A 1 498 ? -2.749 11.086 -21.862 1.00 97.44 498 PRO A O 1
ATOM 3854 N N . VAL A 1 499 ? -1.532 9.694 -23.153 1.00 97.00 499 VAL A N 1
ATOM 3855 C CA . VAL A 1 499 ? -2.172 9.983 -24.438 1.00 97.00 499 VAL A CA 1
ATOM 3856 C C . VAL A 1 499 ? -3.291 8.961 -24.681 1.00 97.00 499 VAL A C 1
ATOM 3858 O O . VAL A 1 499 ? -3.022 7.754 -24.618 1.00 97.00 499 VAL A O 1
ATOM 3861 N N . PRO A 1 500 ? -4.537 9.391 -24.956 1.00 95.19 500 PRO A N 1
ATOM 3862 C CA . PRO A 1 500 ? -5.660 8.484 -25.184 1.00 95.19 500 PRO A CA 1
ATOM 3863 C C . PRO A 1 500 ? -5.421 7.484 -26.322 1.00 95.19 500 PRO A C 1
ATOM 3865 O O . PRO A 1 500 ? -4.904 7.838 -27.382 1.00 95.19 500 PRO A O 1
ATOM 3868 N N . ILE A 1 501 ? -5.878 6.237 -26.150 1.00 93.38 501 ILE A N 1
ATOM 3869 C CA . ILE A 1 501 ? -5.724 5.165 -27.157 1.00 93.38 501 ILE A CA 1
ATOM 3870 C C . ILE A 1 501 ? -6.296 5.573 -28.524 1.00 93.38 501 ILE A C 1
ATOM 3872 O O . ILE A 1 501 ? -5.695 5.283 -29.561 1.00 93.38 501 ILE A O 1
ATOM 3876 N N . SER A 1 502 ? -7.418 6.299 -28.530 1.00 91.06 502 SER A N 1
ATOM 3877 C CA . SER A 1 502 ? -8.072 6.807 -29.743 1.00 91.06 502 SER A CA 1
ATOM 3878 C C . SER A 1 502 ? -7.196 7.752 -30.572 1.00 91.06 502 SER A C 1
ATOM 3880 O O . SER A 1 502 ? -7.401 7.877 -31.776 1.00 91.06 502 SER A O 1
ATOM 3882 N N . GLU A 1 503 ? -6.220 8.418 -29.954 1.00 93.50 503 GLU A N 1
ATOM 3883 C CA . GLU A 1 503 ? -5.291 9.315 -30.649 1.00 93.50 503 GLU A CA 1
ATOM 3884 C C . GLU A 1 503 ? -4.110 8.545 -31.263 1.00 93.50 503 GLU A C 1
ATOM 3886 O O . GLU A 1 503 ? -3.577 8.933 -32.305 1.00 93.50 503 GLU A O 1
ATOM 3891 N N . LEU A 1 504 ? -3.743 7.400 -30.677 1.00 90.69 504 LEU A N 1
ATOM 3892 C CA . LEU A 1 504 ? -2.557 6.629 -31.057 1.00 90.69 504 LEU A CA 1
ATOM 3893 C C . LEU A 1 504 ? -2.769 5.717 -32.279 1.00 90.69 504 LEU A C 1
ATOM 3895 O O . LEU A 1 504 ? -1.804 5.434 -32.992 1.00 90.69 504 LEU A O 1
ATOM 3899 N N . ASN A 1 505 ? -4.006 5.280 -32.558 1.00 82.94 505 ASN A N 1
ATOM 3900 C CA . ASN A 1 505 ? -4.381 4.486 -33.746 1.00 82.94 505 ASN A CA 1
ATOM 3901 C C . ASN A 1 505 ? -3.438 3.290 -34.029 1.00 82.94 505 ASN A C 1
ATOM 3903 O O . ASN A 1 505 ? -2.916 3.164 -35.137 1.00 82.94 505 ASN A O 1
ATOM 3907 N N . ASP A 1 506 ? -3.152 2.470 -33.010 1.00 86.38 506 ASP A N 1
ATOM 3908 C CA . ASP A 1 506 ? -2.229 1.311 -33.024 1.00 86.38 506 ASP A CA 1
ATOM 3909 C C . ASP A 1 506 ? -0.758 1.574 -33.406 1.00 86.38 506 ASP A C 1
ATOM 3911 O O . ASP A 1 506 ? 0.090 0.705 -33.210 1.00 86.38 506 ASP A O 1
ATOM 3915 N N . LYS A 1 507 ? -0.389 2.785 -33.843 1.00 87.94 507 LYS A N 1
ATOM 3916 C CA . LYS A 1 507 ? 0.997 3.145 -34.210 1.00 87.94 507 LYS A CA 1
ATOM 3917 C C . LYS A 1 507 ? 1.982 3.069 -33.042 1.00 87.94 507 LYS A C 1
ATOM 3919 O O . LYS A 1 507 ? 3.189 3.093 -33.257 1.00 87.94 507 LYS A O 1
ATOM 3924 N N . TRP A 1 508 ? 1.466 3.006 -31.818 1.00 94.44 508 TRP A N 1
ATOM 3925 C CA . TRP A 1 508 ? 2.248 2.896 -30.593 1.00 94.44 508 TRP A CA 1
ATOM 3926 C C . TRP A 1 508 ? 2.900 1.517 -30.415 1.00 94.44 508 TRP A C 1
ATOM 3928 O O . TRP A 1 508 ? 3.900 1.422 -29.712 1.00 94.44 508 TRP A O 1
ATOM 3938 N N . ARG A 1 509 ? 2.372 0.460 -31.050 1.00 94.56 509 ARG A N 1
ATOM 3939 C CA . ARG A 1 509 ? 2.799 -0.935 -30.822 1.00 94.56 509 ARG A CA 1
ATOM 3940 C C . ARG A 1 509 ? 4.247 -1.213 -31.236 1.00 94.56 509 ARG A C 1
ATOM 3942 O O . ARG A 1 509 ? 4.926 -1.971 -30.560 1.00 94.56 509 ARG A O 1
ATOM 3949 N N . ASP A 1 510 ? 4.726 -0.522 -32.268 1.00 94.88 510 ASP A N 1
ATOM 3950 C CA . ASP A 1 510 ? 6.113 -0.596 -32.749 1.00 94.88 510 ASP A CA 1
ATOM 3951 C C . ASP A 1 510 ? 6.857 0.737 -32.550 1.00 94.88 510 ASP A C 1
ATOM 3953 O O . ASP A 1 510 ? 7.832 1.036 -33.243 1.00 94.88 510 ASP A O 1
ATOM 3957 N N . ALA A 1 511 ? 6.366 1.605 -31.656 1.00 96.62 511 ALA A N 1
ATOM 3958 C CA . ALA A 1 511 ? 6.907 2.951 -31.513 1.00 96.62 511 ALA A CA 1
ATOM 3959 C C . ALA A 1 511 ? 8.369 2.923 -31.029 1.00 96.62 511 ALA A C 1
ATOM 3961 O O . ALA A 1 511 ? 8.654 2.332 -29.982 1.00 96.62 511 ALA A O 1
ATOM 3962 N N . PRO A 1 512 ? 9.289 3.614 -31.733 1.00 97.75 512 PRO A N 1
ATOM 3963 C CA . PRO A 1 512 ? 10.645 3.829 -31.250 1.00 97.75 512 PRO A CA 1
ATOM 3964 C C . PRO A 1 512 ? 10.668 4.583 -29.920 1.00 97.75 512 PRO A C 1
ATOM 3966 O O . PRO A 1 512 ? 9.967 5.585 -29.743 1.00 97.75 512 PRO A O 1
ATOM 3969 N N . MET A 1 513 ? 11.531 4.127 -29.023 1.00 98.19 513 MET A N 1
ATOM 3970 C CA . MET A 1 513 ? 11.829 4.716 -27.726 1.00 98.19 513 MET A CA 1
ATOM 3971 C C . MET A 1 513 ? 13.282 5.179 -27.711 1.00 98.19 513 MET A C 1
ATOM 3973 O O . MET A 1 513 ? 14.156 4.502 -28.253 1.00 98.19 513 MET A O 1
ATOM 3977 N N . ARG A 1 514 ? 13.559 6.314 -27.071 1.00 98.06 514 ARG A N 1
ATOM 3978 C CA . ARG A 1 514 ? 14.922 6.840 -26.956 1.00 98.06 514 ARG A CA 1
ATOM 3979 C C . ARG A 1 514 ? 15.173 7.496 -25.614 1.00 98.06 514 ARG A C 1
ATOM 3981 O O . ARG A 1 514 ? 14.268 8.100 -25.039 1.00 98.06 514 ARG A O 1
ATOM 3988 N N . ILE A 1 515 ? 16.420 7.433 -25.179 1.00 98.31 515 ILE A N 1
ATOM 3989 C CA . ILE A 1 515 ? 16.945 8.164 -24.032 1.00 98.31 515 ILE A CA 1
ATOM 3990 C C . ILE A 1 515 ? 18.352 8.669 -24.354 1.00 98.31 515 ILE A C 1
ATOM 3992 O O . ILE A 1 515 ? 19.159 7.954 -24.941 1.00 98.31 515 ILE A O 1
ATOM 3996 N N . GLU A 1 516 ? 18.647 9.900 -23.964 1.00 98.25 516 GLU A N 1
ATOM 3997 C CA . GLU A 1 516 ? 19.956 10.540 -24.062 1.00 98.25 516 GLU A CA 1
ATOM 3998 C C . GLU A 1 516 ? 20.233 11.261 -22.742 1.00 98.25 516 GLU A C 1
ATOM 4000 O O . GLU A 1 516 ? 19.408 12.047 -22.270 1.00 98.25 516 GLU A O 1
ATOM 4005 N N . ILE A 1 517 ? 21.396 11.001 -22.151 1.00 96.75 517 ILE A N 1
ATOM 4006 C CA . ILE A 1 517 ? 21.873 11.670 -20.943 1.00 96.75 517 ILE A CA 1
ATOM 4007 C C . ILE A 1 517 ? 23.213 12.317 -21.266 1.00 96.75 517 ILE A C 1
ATOM 4009 O O . ILE A 1 517 ? 24.187 11.641 -21.616 1.00 96.75 517 ILE A O 1
ATOM 4013 N N . GLU A 1 518 ? 23.266 13.640 -21.145 1.00 94.25 518 GLU A N 1
ATOM 4014 C CA . GLU A 1 518 ? 24.457 14.419 -21.462 1.00 94.25 518 GLU A CA 1
ATOM 4015 C C . GLU A 1 518 ? 25.656 13.955 -20.624 1.00 94.25 518 GLU A C 1
ATOM 4017 O O . GLU A 1 518 ? 25.609 13.932 -19.394 1.00 94.25 518 GLU A O 1
ATOM 4022 N N . GLY A 1 519 ? 26.735 13.563 -21.307 1.00 91.88 519 GLY A N 1
ATOM 4023 C CA . GLY A 1 519 ? 27.954 13.044 -20.681 1.00 91.88 519 GLY A CA 1
ATOM 4024 C C . GLY A 1 519 ? 27.934 11.552 -20.325 1.00 91.88 519 GLY A C 1
ATOM 4025 O O . GLY A 1 519 ? 28.986 11.026 -19.976 1.00 91.88 519 GLY A O 1
ATOM 4026 N N . HIS A 1 520 ? 26.796 10.859 -20.460 1.00 92.81 520 HIS A N 1
ATOM 4027 C CA . HIS A 1 520 ? 26.648 9.441 -20.076 1.00 92.81 520 HIS A CA 1
ATOM 4028 C C . HIS A 1 520 ? 26.172 8.523 -21.211 1.00 92.81 520 HIS A C 1
ATOM 4030 O O . HIS A 1 520 ? 26.310 7.306 -21.112 1.00 92.81 520 HIS A O 1
ATOM 4036 N N . GLY A 1 521 ? 25.682 9.087 -22.318 1.00 95.88 521 GLY A N 1
ATOM 4037 C CA . GLY A 1 521 ? 25.397 8.358 -23.556 1.00 95.88 521 GLY A CA 1
ATOM 4038 C C . GLY A 1 521 ? 23.923 8.368 -23.952 1.00 95.88 521 GLY A C 1
ATOM 4039 O O . GLY A 1 521 ? 23.107 9.084 -23.375 1.00 95.88 521 GLY A O 1
ATOM 4040 N N . ALA A 1 522 ? 23.593 7.575 -24.969 1.00 97.69 522 ALA A N 1
ATOM 4041 C CA . ALA A 1 522 ? 22.240 7.433 -25.491 1.00 97.69 522 ALA A CA 1
ATOM 4042 C C . ALA A 1 522 ? 21.922 5.963 -25.777 1.00 97.69 522 ALA A C 1
ATOM 4044 O O . ALA A 1 522 ? 22.823 5.176 -26.077 1.00 97.69 522 ALA A O 1
ATOM 4045 N N . ALA A 1 523 ? 20.643 5.612 -25.696 1.00 97.94 523 ALA A N 1
ATOM 4046 C CA . ALA A 1 523 ? 20.133 4.287 -26.009 1.00 97.94 523 ALA A CA 1
ATOM 4047 C C . ALA A 1 523 ? 18.773 4.380 -26.709 1.00 97.94 523 ALA A C 1
ATOM 4049 O O . ALA A 1 523 ? 17.987 5.302 -26.474 1.00 97.94 523 ALA A O 1
ATOM 4050 N N . GLU A 1 524 ? 18.495 3.387 -27.546 1.00 97.44 524 GLU A N 1
ATOM 4051 C CA . GLU A 1 524 ? 17.252 3.258 -28.299 1.00 97.44 524 GLU A CA 1
ATOM 4052 C C . GLU A 1 524 ? 16.631 1.880 -28.057 1.00 97.44 524 GLU A C 1
ATOM 4054 O O . GLU A 1 524 ? 17.310 0.913 -27.709 1.00 97.44 524 GLU A O 1
ATOM 4059 N N . GLY A 1 525 ? 15.322 1.799 -28.245 1.00 96.00 525 GLY A N 1
ATOM 4060 C CA . GLY A 1 525 ? 14.550 0.564 -28.224 1.00 96.00 525 GLY A CA 1
ATOM 4061 C C . GLY A 1 525 ? 13.219 0.775 -28.930 1.00 96.00 525 GLY A C 1
ATOM 4062 O O . GLY A 1 525 ? 12.984 1.826 -29.528 1.00 96.00 525 GLY A O 1
ATOM 4063 N N . ALA A 1 526 ? 12.321 -0.191 -28.835 1.00 96.56 526 ALA A N 1
ATOM 4064 C CA . ALA A 1 526 ? 10.966 -0.070 -29.354 1.00 96.56 526 ALA A CA 1
ATOM 4065 C C . ALA A 1 526 ? 9.953 -0.731 -28.419 1.00 96.56 526 ALA A C 1
ATOM 4067 O O . ALA A 1 526 ? 10.289 -1.632 -27.654 1.00 96.56 526 ALA A O 1
ATOM 4068 N N . VAL A 1 527 ? 8.691 -0.307 -28.500 1.00 96.25 527 VAL A N 1
ATOM 4069 C CA . VAL A 1 527 ? 7.589 -0.973 -27.781 1.00 96.25 527 VAL A CA 1
ATOM 4070 C C . VAL A 1 527 ? 7.459 -2.445 -28.199 1.00 96.25 527 VAL A C 1
ATOM 4072 O O . VAL A 1 527 ? 7.153 -3.294 -27.367 1.00 96.25 527 VAL A O 1
ATOM 4075 N N . SER A 1 528 ? 7.777 -2.761 -29.454 1.00 94.62 528 SER A N 1
ATOM 4076 C CA . SER A 1 528 ? 7.782 -4.123 -29.995 1.00 94.62 528 SER A CA 1
ATOM 4077 C C . SER A 1 528 ? 8.847 -5.039 -29.386 1.00 94.62 528 SER A C 1
ATOM 4079 O O . SER A 1 528 ? 8.831 -6.237 -29.649 1.00 94.62 528 SER A O 1
ATOM 4081 N N . ASP A 1 529 ? 9.786 -4.493 -28.605 1.00 93.69 529 ASP A N 1
ATOM 4082 C CA . ASP A 1 529 ? 10.818 -5.286 -27.933 1.00 93.69 529 ASP A CA 1
ATOM 4083 C C . ASP A 1 529 ? 10.270 -6.035 -26.708 1.00 93.69 529 ASP A C 1
ATOM 4085 O O . ASP A 1 529 ? 10.928 -6.955 -26.223 1.00 93.69 529 ASP A O 1
ATOM 4089 N N . TYR A 1 530 ? 9.106 -5.632 -26.181 1.00 94.38 530 TYR A N 1
ATOM 4090 C CA . TYR A 1 530 ? 8.529 -6.221 -24.976 1.00 94.38 530 TYR A CA 1
ATOM 4091 C C . TYR A 1 530 ? 7.985 -7.634 -25.210 1.00 94.38 530 TYR A C 1
ATOM 4093 O O . TYR A 1 530 ? 7.183 -7.862 -26.114 1.00 94.38 530 TYR A O 1
ATOM 4101 N N . ASP A 1 531 ? 8.341 -8.561 -24.319 1.00 92.31 531 ASP A N 1
ATOM 4102 C CA . ASP A 1 531 ? 7.820 -9.933 -24.331 1.00 92.31 531 ASP A CA 1
ATOM 4103 C C . ASP A 1 531 ? 6.348 -9.981 -23.865 1.00 92.31 531 ASP A C 1
ATOM 4105 O O . ASP A 1 531 ? 5.529 -10.716 -24.418 1.00 92.31 531 ASP A O 1
ATOM 4109 N N . THR A 1 532 ? 5.991 -9.161 -22.870 1.00 92.38 532 THR A N 1
ATOM 4110 C CA . THR A 1 532 ? 4.623 -8.968 -22.368 1.00 92.38 532 THR A CA 1
ATOM 4111 C C . THR A 1 532 ? 4.093 -7.581 -22.737 1.00 92.38 532 THR A C 1
ATOM 4113 O O . THR A 1 532 ? 4.638 -6.562 -22.309 1.00 92.38 532 THR A O 1
ATOM 4116 N N . GLY A 1 533 ? 2.967 -7.537 -23.457 1.00 94.38 533 GLY A N 1
ATOM 4117 C CA . GLY A 1 533 ? 2.242 -6.301 -23.782 1.00 94.38 533 GLY A CA 1
ATOM 4118 C C . GLY A 1 533 ? 1.285 -5.802 -22.687 1.00 94.38 533 GLY A C 1
ATOM 4119 O O . GLY A 1 533 ? 0.999 -6.496 -21.707 1.00 94.38 533 GLY A O 1
ATOM 4120 N N . VAL A 1 534 ? 0.738 -4.597 -22.891 1.00 95.50 534 VAL A N 1
ATOM 4121 C CA . VAL A 1 534 ? -0.187 -3.908 -21.964 1.00 95.50 534 VAL A CA 1
ATOM 4122 C C . VAL A 1 534 ? -1.417 -4.757 -21.645 1.00 95.50 534 VAL A C 1
ATOM 4124 O O . VAL A 1 534 ? -1.770 -4.936 -20.479 1.00 95.50 534 VAL A O 1
ATOM 4127 N N . GLU A 1 535 ? -2.055 -5.300 -22.679 1.00 96.25 535 GLU A N 1
ATOM 4128 C CA . GLU A 1 535 ? -3.287 -6.076 -22.576 1.00 96.25 535 GLU A CA 1
ATOM 4129 C C . GLU A 1 535 ? -3.083 -7.309 -21.694 1.00 96.25 535 GLU A C 1
ATOM 4131 O O . GLU A 1 535 ? -3.857 -7.558 -20.771 1.00 96.25 535 GLU A O 1
ATOM 4136 N N . ARG A 1 536 ? -1.984 -8.040 -21.915 1.00 95.50 536 ARG A N 1
ATOM 4137 C CA . ARG A 1 536 ? -1.657 -9.234 -21.134 1.00 95.50 536 ARG A CA 1
ATOM 4138 C C . ARG A 1 536 ? -1.307 -8.895 -19.686 1.00 95.50 536 ARG A C 1
ATOM 4140 O O . ARG A 1 536 ? -1.744 -9.607 -18.784 1.00 95.50 536 ARG A O 1
ATOM 4147 N N . MET A 1 537 ? -0.549 -7.824 -19.446 1.00 95.31 537 MET A N 1
ATOM 4148 C CA . MET A 1 537 ? -0.203 -7.392 -18.089 1.00 95.31 537 MET A CA 1
ATOM 4149 C C . MET A 1 537 ? -1.455 -7.039 -17.275 1.00 95.31 537 MET A C 1
ATOM 4151 O O . MET A 1 537 ? -1.604 -7.522 -16.152 1.00 95.31 537 MET A O 1
ATOM 4155 N N . ILE A 1 538 ? -2.364 -6.235 -17.832 1.00 97.25 538 ILE A N 1
ATOM 4156 C CA . ILE A 1 538 ? -3.577 -5.791 -17.131 1.00 97.25 538 ILE A CA 1
ATOM 4157 C C . ILE A 1 538 ? -4.579 -6.932 -16.969 1.00 97.25 538 ILE A C 1
ATOM 4159 O O . ILE A 1 538 ? -5.107 -7.105 -15.871 1.00 97.25 538 ILE A O 1
ATOM 4163 N N . GLU A 1 539 ? -4.803 -7.750 -18.005 1.00 96.38 539 GLU A N 1
ATOM 4164 C CA . GLU A 1 539 ? -5.614 -8.967 -17.881 1.00 96.38 539 GLU A CA 1
ATOM 4165 C C . GLU A 1 539 ? -5.104 -9.804 -16.708 1.00 96.38 539 GLU A C 1
ATOM 4167 O O . GLU A 1 539 ? -5.883 -10.194 -15.839 1.00 96.38 539 GLU A O 1
ATOM 4172 N N . TRP A 1 540 ? -3.787 -10.028 -16.649 1.00 94.31 540 TRP A N 1
ATOM 4173 C CA . TRP A 1 540 ? -3.167 -10.808 -15.593 1.00 94.31 540 TRP A CA 1
ATOM 4174 C C . TRP A 1 540 ? -3.387 -10.164 -14.218 1.00 94.31 540 TRP A C 1
ATOM 4176 O O . TRP A 1 540 ? -3.982 -10.828 -13.381 1.00 94.31 540 TRP A O 1
ATOM 4186 N N . ILE A 1 541 ? -3.032 -8.891 -13.990 1.00 95.81 541 ILE A N 1
ATOM 4187 C CA . ILE A 1 541 ? -3.259 -8.193 -12.699 1.00 95.81 541 ILE A CA 1
ATOM 4188 C C . ILE A 1 541 ? -4.734 -8.248 -12.277 1.00 95.81 541 ILE A C 1
ATOM 4190 O O . ILE A 1 541 ? -5.048 -8.471 -11.107 1.00 95.81 541 ILE A O 1
ATOM 4194 N N . SER A 1 542 ? -5.652 -8.057 -13.223 1.00 96.19 542 SER A N 1
ATOM 4195 C CA . SER A 1 542 ? -7.075 -7.917 -12.921 1.00 96.19 542 SER A CA 1
ATOM 4196 C C . SER A 1 542 ? -7.749 -9.212 -12.454 1.00 96.19 542 SER A C 1
ATOM 4198 O O . SER A 1 542 ? -8.862 -9.162 -11.934 1.00 96.19 542 SER A O 1
ATOM 4200 N N . LYS A 1 543 ? -7.103 -10.381 -12.606 1.00 93.12 543 LYS A N 1
ATOM 4201 C CA . LYS A 1 543 ? -7.674 -11.692 -12.232 1.00 9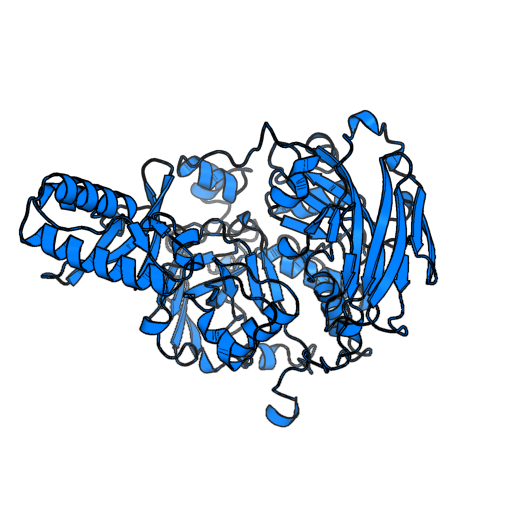3.12 543 LYS A CA 1
ATOM 4202 C C . LYS A 1 543 ? -8.126 -11.751 -10.774 1.00 93.12 543 LYS A C 1
ATOM 4204 O O . LYS A 1 543 ? -9.156 -12.354 -10.469 1.00 93.12 543 LYS A O 1
ATOM 4209 N N . GLY A 1 544 ? -7.338 -11.146 -9.889 1.00 93.00 544 GLY A N 1
ATOM 4210 C CA . GLY A 1 544 ? -7.568 -11.125 -8.444 1.00 93.00 544 GLY A CA 1
ATOM 4211 C C . GLY A 1 544 ? -7.531 -9.735 -7.814 1.00 93.00 544 GLY A C 1
ATOM 4212 O O . GLY A 1 544 ? -7.922 -9.606 -6.656 1.00 93.00 544 GLY A O 1
ATOM 4213 N N . VAL A 1 545 ? -7.093 -8.707 -8.547 1.00 96.56 545 VAL A N 1
ATOM 4214 C CA . VAL A 1 545 ? -6.940 -7.337 -8.036 1.00 96.56 545 VAL A CA 1
ATOM 4215 C C . VAL A 1 545 ? -7.856 -6.393 -8.802 1.00 96.56 545 VAL A C 1
ATOM 4217 O O . VAL A 1 545 ? -7.863 -6.393 -10.030 1.00 96.56 545 VAL A O 1
ATOM 4220 N N . THR A 1 546 ? -8.609 -5.554 -8.097 1.00 97.44 546 THR A N 1
ATOM 4221 C CA . THR A 1 546 ? -9.313 -4.440 -8.743 1.00 97.44 546 THR A CA 1
ATOM 4222 C C . THR A 1 546 ? -8.338 -3.319 -9.031 1.00 97.44 546 THR A C 1
ATOM 4224 O O . THR A 1 546 ? -7.782 -2.726 -8.110 1.00 97.44 546 THR A O 1
ATOM 4227 N N . MET A 1 547 ? -8.171 -2.992 -10.307 1.00 97.81 547 MET A N 1
ATOM 4228 C CA . MET A 1 547 ? -7.415 -1.817 -10.714 1.00 97.81 547 MET A CA 1
ATOM 4229 C C . MET A 1 547 ? -8.331 -0.593 -10.688 1.00 97.81 547 MET A C 1
ATOM 4231 O O . MET A 1 547 ? -9.423 -0.601 -11.267 1.00 97.81 547 MET A O 1
ATOM 4235 N N . LEU A 1 548 ? -7.908 0.442 -9.973 1.00 97.19 548 LEU A N 1
ATOM 4236 C CA . LEU A 1 548 ? -8.676 1.655 -9.723 1.00 97.19 548 LEU A CA 1
ATOM 4237 C C . LEU A 1 548 ? -8.321 2.752 -10.736 1.00 97.19 548 LEU A C 1
ATOM 4239 O O . LEU A 1 548 ? -7.214 2.746 -11.275 1.00 97.19 548 LEU A O 1
ATOM 4243 N N . PRO A 1 549 ? -9.226 3.714 -10.991 1.00 97.38 549 PRO A N 1
ATOM 4244 C CA . PRO A 1 549 ? -8.908 4.878 -11.807 1.00 97.38 549 PRO A CA 1
ATOM 4245 C C . PRO A 1 549 ? -7.613 5.565 -11.382 1.00 97.38 549 PRO A C 1
ATOM 4247 O O . PRO A 1 549 ? -7.407 5.828 -10.197 1.00 97.38 549 PRO A O 1
ATOM 4250 N N . GLY A 1 550 ? -6.751 5.853 -12.356 1.00 97.06 550 GLY A N 1
ATOM 4251 C CA . GLY A 1 550 ? -5.442 6.458 -12.125 1.00 97.06 550 GLY A CA 1
ATOM 4252 C C . GLY A 1 550 ? -4.328 5.476 -11.755 1.00 97.06 550 GLY A C 1
ATOM 4253 O O . GLY A 1 550 ? -3.176 5.898 -11.730 1.00 97.06 550 GLY A O 1
ATOM 4254 N N . ASP A 1 551 ? -4.616 4.191 -11.512 1.00 98.12 551 ASP A N 1
ATOM 4255 C CA . ASP A 1 551 ? -3.567 3.182 -11.329 1.00 98.12 551 ASP A CA 1
ATOM 4256 C C . ASP A 1 551 ? -2.679 3.079 -12.575 1.00 98.12 551 ASP A C 1
ATOM 4258 O O . ASP A 1 551 ? -3.141 3.205 -13.714 1.00 98.12 551 ASP A O 1
ATOM 4262 N N . VAL A 1 552 ? -1.391 2.826 -12.347 1.00 98.44 552 VAL A N 1
ATOM 4263 C CA . VAL A 1 552 ? -0.355 2.809 -13.384 1.00 98.44 552 VAL A CA 1
ATOM 4264 C C . VAL A 1 552 ? 0.211 1.401 -13.526 1.00 98.44 552 VAL A C 1
ATOM 4266 O O . VAL A 1 552 ? 0.557 0.764 -12.532 1.00 98.44 552 VAL A O 1
ATOM 4269 N N . ALA A 1 553 ? 0.353 0.932 -14.764 1.00 98.06 553 ALA A N 1
ATOM 4270 C CA . ALA A 1 553 ? 0.968 -0.341 -15.125 1.00 98.06 553 ALA A CA 1
ATOM 4271 C C . ALA A 1 553 ? 2.111 -0.118 -16.127 1.00 98.06 553 ALA A C 1
ATOM 4273 O O . ALA A 1 553 ? 1.873 0.049 -17.321 1.00 98.06 553 ALA A O 1
ATOM 4274 N N . ALA A 1 554 ? 3.353 -0.091 -15.639 1.00 97.56 554 ALA A N 1
ATOM 4275 C CA . ALA A 1 554 ? 4.554 0.083 -16.450 1.00 97.56 554 ALA A CA 1
ATOM 4276 C C . ALA A 1 554 ? 5.128 -1.266 -16.913 1.00 97.56 554 ALA A C 1
ATOM 4278 O O . ALA A 1 554 ? 5.332 -2.186 -16.119 1.00 97.56 554 ALA A O 1
ATOM 4279 N N . LEU A 1 555 ? 5.469 -1.364 -18.197 1.00 95.69 555 LEU A N 1
ATOM 4280 C CA . LEU A 1 555 ? 6.005 -2.586 -18.803 1.00 95.69 555 LEU A CA 1
ATOM 4281 C C . LEU A 1 555 ? 7.458 -2.886 -18.416 1.00 95.69 555 LEU A C 1
ATOM 4283 O O . LEU A 1 555 ? 8.001 -3.894 -18.854 1.00 95.69 555 LEU A O 1
ATOM 4287 N N . GLY A 1 556 ? 8.084 -2.059 -17.579 1.00 92.12 556 GLY A N 1
ATOM 4288 C CA . GLY A 1 556 ? 9.448 -2.286 -17.120 1.00 92.12 556 GLY A CA 1
ATOM 4289 C C . GLY A 1 556 ? 10.521 -1.807 -18.100 1.00 92.12 556 GLY A C 1
ATOM 4290 O O . GLY A 1 556 ? 10.212 -1.293 -19.182 1.00 92.12 556 GLY A O 1
ATOM 4291 N N . PRO A 1 557 ? 11.801 -1.927 -17.706 1.00 90.25 557 PRO A N 1
ATOM 4292 C CA . PRO A 1 557 ? 12.931 -1.499 -18.519 1.00 90.25 557 PRO A CA 1
ATOM 4293 C C . PRO A 1 557 ? 13.022 -2.333 -19.804 1.00 90.25 557 PRO A C 1
ATOM 4295 O O . PRO A 1 557 ? 13.015 -3.566 -19.761 1.00 90.25 557 PRO A O 1
ATOM 4298 N N . GLY A 1 558 ? 13.107 -1.639 -20.940 1.00 85.38 558 GLY A N 1
ATOM 4299 C CA . GLY A 1 558 ? 13.440 -2.212 -22.245 1.00 85.38 558 GLY A CA 1
ATOM 4300 C C . GLY A 1 558 ? 14.871 -1.866 -22.672 1.00 85.38 558 GLY A C 1
ATOM 4301 O O . GLY A 1 558 ? 15.722 -1.547 -21.841 1.00 85.38 558 GLY A O 1
ATOM 4302 N N . ASN A 1 559 ? 15.131 -1.878 -23.981 1.00 91.00 559 ASN A N 1
ATOM 4303 C CA . ASN A 1 559 ? 16.457 -1.574 -24.540 1.00 91.00 559 ASN A CA 1
ATOM 4304 C C . ASN A 1 559 ? 16.855 -0.085 -24.435 1.00 91.00 559 ASN A C 1
ATOM 4306 O O . ASN A 1 559 ? 18.043 0.231 -24.398 1.00 91.00 559 ASN A O 1
ATOM 4310 N N . ALA A 1 560 ? 15.881 0.829 -24.328 1.00 95.31 560 ALA A N 1
ATOM 4311 C CA . ALA A 1 560 ? 16.110 2.264 -24.136 1.00 95.31 560 ALA A CA 1
ATOM 4312 C C . ALA A 1 560 ? 16.516 2.573 -22.682 1.00 95.31 560 ALA A C 1
ATOM 4314 O O . ALA A 1 560 ? 15.724 3.082 -21.883 1.00 95.31 560 ALA A O 1
ATOM 4315 N N . CYS A 1 561 ? 17.752 2.220 -22.335 1.00 95.44 561 CYS A N 1
ATOM 4316 C CA . CYS A 1 561 ? 18.268 2.244 -20.975 1.00 95.44 561 CYS A CA 1
ATOM 4317 C C . CYS A 1 561 ? 19.725 2.730 -20.934 1.00 95.44 561 CYS A C 1
ATOM 4319 O O . CYS A 1 561 ? 20.569 2.245 -21.688 1.00 95.44 561 CYS A O 1
ATOM 4321 N N . VAL A 1 562 ? 20.031 3.676 -20.044 1.00 95.88 562 VAL A N 1
ATOM 4322 C CA . VAL A 1 562 ? 21.376 4.236 -19.847 1.00 95.88 562 VAL A CA 1
ATOM 4323 C C . VAL A 1 562 ? 21.783 4.074 -18.388 1.00 95.88 562 VAL A C 1
ATOM 4325 O O . VAL A 1 562 ? 21.030 4.407 -17.472 1.00 95.88 562 VAL A O 1
ATOM 4328 N N . LYS A 1 563 ? 23.005 3.582 -18.172 1.00 93.50 563 LYS A N 1
ATOM 4329 C CA . LYS A 1 563 ? 23.637 3.561 -16.851 1.00 93.50 563 LYS A CA 1
ATOM 4330 C C . LYS A 1 563 ? 24.415 4.846 -16.647 1.00 93.50 563 LYS A C 1
ATOM 4332 O O . LYS A 1 563 ? 25.207 5.231 -17.501 1.00 93.50 563 LYS A O 1
ATOM 4337 N N . VAL A 1 564 ? 24.206 5.470 -15.501 1.00 90.00 564 VAL A N 1
ATOM 4338 C CA . VAL A 1 564 ? 24.857 6.712 -15.104 1.00 90.00 564 VAL A CA 1
ATOM 4339 C C . VAL A 1 564 ? 25.805 6.372 -13.952 1.00 90.00 564 VAL A C 1
ATOM 4341 O O . VAL A 1 564 ? 25.356 6.267 -12.805 1.00 90.00 564 VAL A O 1
ATOM 4344 N N . PRO A 1 565 ? 27.099 6.121 -14.236 1.00 84.94 565 PRO A N 1
ATOM 4345 C CA . PRO A 1 565 ? 28.083 5.889 -13.193 1.00 84.94 565 PRO A CA 1
ATOM 4346 C C . PRO A 1 565 ? 28.258 7.156 -12.359 1.00 84.94 565 PRO A C 1
ATOM 4348 O O . PRO A 1 565 ? 28.445 8.264 -12.866 1.00 84.94 565 PRO A O 1
ATOM 4351 N N . MET A 1 566 ? 28.217 6.983 -11.049 1.00 75.25 566 MET A N 1
ATOM 4352 C CA . MET A 1 566 ? 28.207 8.063 -10.075 1.00 75.25 566 MET A CA 1
ATOM 4353 C C . MET A 1 566 ? 29.636 8.447 -9.643 1.00 75.25 566 MET A C 1
ATOM 4355 O O . MET A 1 566 ? 29.947 8.566 -8.456 1.00 75.25 566 MET A O 1
ATOM 4359 N N . THR A 1 567 ? 30.519 8.646 -10.630 1.00 66.94 567 THR A N 1
ATOM 4360 C CA . THR A 1 567 ? 31.966 8.905 -10.461 1.00 66.94 567 THR A CA 1
ATOM 4361 C C . THR A 1 567 ? 32.356 10.392 -10.495 1.00 66.94 567 THR A C 1
ATOM 4363 O O . THR A 1 567 ? 33.543 10.707 -10.448 1.00 66.94 567 THR A O 1
ATOM 4366 N N . GLY A 1 568 ? 31.388 11.309 -10.623 1.00 61.59 568 GLY A N 1
ATOM 4367 C CA . GLY A 1 568 ? 31.603 12.765 -10.652 1.00 61.59 568 GLY A CA 1
ATOM 4368 C C . GLY A 1 568 ? 31.439 13.449 -9.289 1.00 61.59 568 GLY A C 1
ATOM 4369 O O . GLY A 1 568 ? 30.944 12.837 -8.342 1.00 61.59 568 GLY A O 1
ATOM 4370 N N . SER A 1 569 ? 31.831 14.728 -9.203 1.00 65.19 569 SER A N 1
ATOM 4371 C CA . SER A 1 569 ? 31.647 15.549 -7.999 1.00 65.19 569 SER A CA 1
ATOM 4372 C C . SER A 1 569 ? 30.156 15.787 -7.707 1.00 65.19 569 SER A C 1
ATOM 4374 O O . SER A 1 569 ? 29.417 16.139 -8.640 1.00 65.19 569 SER A O 1
ATOM 4376 N N . PRO A 1 570 ? 29.719 15.667 -6.437 1.00 72.06 570 PRO A N 1
ATOM 4377 C CA . PRO A 1 570 ? 28.385 16.078 -6.017 1.00 72.06 570 PRO A CA 1
ATOM 4378 C C . PRO A 1 570 ? 28.014 17.487 -6.495 1.00 72.06 570 PRO A C 1
ATOM 4380 O O . PRO A 1 570 ? 28.868 18.370 -6.585 1.00 72.06 570 PRO A O 1
ATOM 4383 N N . GLY A 1 571 ? 26.735 17.708 -6.794 1.00 74.62 571 GLY A N 1
ATOM 4384 C CA . GLY A 1 571 ? 26.207 18.971 -7.320 1.00 74.62 571 GLY A CA 1
ATOM 4385 C C . GLY A 1 571 ? 26.173 19.064 -8.849 1.00 74.62 571 GLY A C 1
ATOM 4386 O O . GLY A 1 571 ? 25.753 20.090 -9.389 1.00 74.62 571 GLY A O 1
ATOM 4387 N N . SER A 1 572 ? 26.594 18.012 -9.556 1.00 84.19 572 SER A N 1
ATOM 4388 C CA . SER A 1 572 ? 26.511 17.934 -11.018 1.00 84.19 572 SER A CA 1
ATOM 4389 C C . SER A 1 572 ? 25.056 17.940 -11.506 1.00 84.19 572 SER A C 1
ATOM 4391 O O . SER A 1 572 ? 24.163 17.393 -10.857 1.00 84.19 572 SER A O 1
ATOM 4393 N N . LYS A 1 573 ? 24.821 18.546 -12.678 1.00 90.94 573 LYS A N 1
ATOM 4394 C CA . LYS A 1 573 ? 23.536 18.479 -13.385 1.00 90.94 573 LYS A CA 1
ATOM 4395 C C . LYS A 1 573 ? 23.734 17.943 -14.795 1.00 90.94 573 LYS A C 1
ATOM 4397 O O . LYS A 1 573 ? 24.588 18.450 -15.518 1.00 90.94 573 LYS A O 1
ATOM 4402 N N . TRP A 1 574 ? 22.928 16.961 -15.190 1.00 92.25 574 TRP A N 1
ATOM 4403 C CA . TRP A 1 574 ? 22.984 16.356 -16.526 1.00 92.25 574 TRP A CA 1
ATOM 4404 C C . TRP A 1 574 ? 21.644 16.506 -17.227 1.00 92.25 574 TRP A C 1
ATOM 4406 O O . TRP A 1 574 ? 20.611 16.157 -16.653 1.00 92.25 574 TRP A O 1
ATOM 4416 N N . LYS A 1 575 ? 21.641 17.009 -18.464 1.00 95.75 575 LYS A N 1
ATOM 4417 C CA . LYS A 1 575 ? 20.416 17.067 -19.262 1.00 95.75 575 LYS A CA 1
ATOM 4418 C C . LYS A 1 575 ? 19.985 15.649 -19.648 1.00 95.75 575 LYS A C 1
ATOM 4420 O O . LYS A 1 575 ? 20.810 14.853 -20.095 1.00 95.75 575 LYS A O 1
ATOM 4425 N N . LEU A 1 576 ? 18.695 15.361 -19.496 1.00 96.75 576 LEU A N 1
ATOM 4426 C CA . LEU A 1 576 ? 18.058 14.117 -19.915 1.00 96.75 576 LEU A CA 1
ATOM 4427 C C . LEU A 1 576 ? 17.016 14.426 -20.989 1.00 96.75 576 LEU A C 1
ATOM 4429 O O . LEU A 1 576 ? 16.093 15.209 -20.756 1.00 96.75 576 LEU A O 1
ATOM 4433 N N . ARG A 1 577 ? 17.159 13.790 -22.153 1.00 97.88 577 ARG A N 1
ATOM 4434 C CA . ARG A 1 577 ? 16.138 13.757 -23.203 1.00 97.88 577 ARG A CA 1
ATOM 4435 C C . ARG A 1 577 ? 15.583 12.350 -23.295 1.00 97.88 577 ARG A C 1
ATOM 4437 O O . ARG A 1 577 ? 16.349 11.397 -23.401 1.00 97.88 577 ARG A O 1
ATOM 4444 N N . ALA A 1 578 ? 14.271 12.205 -23.278 1.00 97.81 578 ALA A N 1
ATOM 4445 C CA . ALA A 1 578 ? 13.624 10.902 -23.349 1.00 97.81 578 ALA A CA 1
ATOM 4446 C C . ALA A 1 578 ? 12.347 10.989 -24.177 1.00 97.81 578 ALA A C 1
ATOM 4448 O O . ALA A 1 578 ? 11.695 12.028 -24.196 1.00 97.81 578 ALA A O 1
ATOM 4449 N N . GLY A 1 579 ? 11.981 9.913 -24.867 1.00 97.75 579 GLY A N 1
ATOM 4450 C CA . GLY A 1 579 ? 10.822 9.963 -25.747 1.00 97.75 579 GLY A CA 1
ATOM 4451 C C . GLY A 1 579 ? 10.309 8.611 -26.201 1.00 97.75 579 GLY A C 1
ATOM 4452 O O . GLY A 1 579 ? 11.084 7.670 -26.372 1.00 97.75 579 GLY A O 1
ATOM 4453 N N . ILE A 1 580 ? 9.003 8.553 -26.459 1.00 97.69 580 ILE A N 1
ATOM 4454 C CA . ILE A 1 580 ? 8.343 7.471 -27.194 1.00 97.69 580 ILE A CA 1
ATOM 4455 C C . ILE A 1 580 ? 7.641 8.115 -28.384 1.00 97.69 580 ILE A C 1
ATOM 4457 O O . ILE A 1 580 ? 6.758 8.964 -28.225 1.00 97.69 580 ILE A O 1
ATOM 4461 N N . LYS A 1 581 ? 8.043 7.728 -29.595 1.00 95.94 581 LYS A N 1
ATOM 4462 C CA . LYS A 1 581 ? 7.551 8.343 -30.829 1.00 95.94 581 LYS A CA 1
ATOM 4463 C C . LYS A 1 581 ? 6.031 8.217 -30.929 1.00 95.94 581 LYS A C 1
ATOM 4465 O O . LYS A 1 581 ? 5.485 7.121 -30.886 1.00 95.94 581 LYS A O 1
ATOM 4470 N N . GLY A 1 582 ? 5.361 9.348 -31.135 1.00 89.31 582 GLY A N 1
ATOM 4471 C CA . GLY A 1 582 ? 3.901 9.408 -31.241 1.00 89.31 582 GLY A CA 1
ATOM 4472 C C . GLY A 1 582 ? 3.168 9.502 -29.901 1.00 89.31 582 GLY A C 1
ATOM 4473 O O . GLY A 1 582 ? 1.960 9.699 -29.922 1.00 89.31 582 GLY A O 1
ATOM 4474 N N . LEU A 1 583 ? 3.875 9.410 -28.769 1.00 93.69 583 LEU A N 1
ATOM 4475 C CA . LEU A 1 583 ? 3.334 9.729 -27.448 1.00 93.69 583 LEU A CA 1
ATOM 4476 C C . LEU A 1 583 ? 3.833 11.109 -27.020 1.00 93.69 583 LEU A C 1
ATOM 4478 O O . LEU A 1 583 ? 3.106 12.092 -27.115 1.00 93.69 583 LEU A O 1
ATOM 4482 N N . VAL A 1 584 ? 5.083 11.190 -26.565 1.00 94.69 584 VAL A N 1
ATOM 4483 C CA . VAL A 1 584 ? 5.666 12.426 -26.041 1.00 94.69 584 VAL A CA 1
ATOM 4484 C C . VAL A 1 584 ? 7.188 12.339 -26.037 1.00 94.69 584 VAL A C 1
ATOM 4486 O O . VAL A 1 584 ? 7.761 11.258 -25.882 1.00 94.69 584 VAL A O 1
ATOM 4489 N N . ASP A 1 585 ? 7.815 13.501 -26.183 1.00 95.62 585 ASP A N 1
ATOM 4490 C CA . ASP A 1 585 ? 9.231 13.729 -25.934 1.00 95.62 585 ASP A CA 1
ATOM 4491 C C . ASP A 1 585 ? 9.365 14.700 -24.766 1.00 95.62 585 ASP A C 1
ATOM 4493 O O . ASP A 1 585 ? 8.669 15.716 -24.717 1.00 95.62 585 ASP A O 1
ATOM 4497 N N . ILE A 1 586 ? 10.264 14.395 -23.839 1.00 95.62 586 ILE A N 1
ATOM 4498 C CA . ILE A 1 586 ? 10.536 15.224 -22.674 1.00 95.62 586 ILE A CA 1
ATOM 4499 C C . ILE A 1 586 ? 11.997 15.669 -22.651 1.00 95.62 586 ILE A C 1
ATOM 4501 O O . ILE A 1 586 ? 12.905 14.936 -23.053 1.00 95.62 586 ILE A O 1
ATOM 4505 N N . ASP A 1 587 ? 12.198 16.866 -22.113 1.00 95.62 587 ASP A N 1
ATOM 4506 C CA . ASP A 1 587 ? 13.490 17.427 -21.735 1.00 95.62 587 ASP A CA 1
ATOM 4507 C C . ASP A 1 587 ? 13.425 17.739 -20.232 1.00 95.62 587 ASP A C 1
ATOM 4509 O O . ASP A 1 587 ? 12.584 18.524 -19.796 1.00 95.62 587 ASP A O 1
ATOM 4513 N N . THR A 1 588 ? 14.314 17.145 -19.440 1.00 95.38 588 THR A N 1
ATOM 4514 C CA . THR A 1 588 ? 14.490 17.443 -18.007 1.00 95.38 588 THR A CA 1
ATOM 4515 C C . THR A 1 588 ? 15.978 17.356 -17.652 1.00 95.38 588 THR A C 1
ATOM 4517 O O . THR A 1 588 ? 16.843 17.315 -18.536 1.00 95.38 588 THR A O 1
ATOM 4520 N N . HIS A 1 589 ? 16.317 17.348 -16.369 1.00 94.12 589 HIS A N 1
ATOM 4521 C CA . HIS A 1 589 ? 17.680 17.156 -15.899 1.00 94.12 589 HIS A CA 1
ATOM 4522 C C . HIS A 1 589 ? 17.740 16.310 -14.630 1.00 94.12 589 HIS A C 1
ATOM 4524 O O . HIS A 1 589 ? 16.788 16.214 -13.854 1.00 94.12 589 HIS A O 1
ATOM 4530 N N . ILE A 1 590 ? 18.898 15.693 -14.434 1.00 92.50 590 ILE A N 1
ATOM 4531 C CA . ILE A 1 590 ? 19.264 14.959 -13.229 1.00 92.50 590 ILE A CA 1
ATOM 4532 C C . ILE A 1 590 ? 20.088 15.901 -12.354 1.00 92.50 590 ILE A C 1
ATOM 4534 O O . ILE A 1 590 ? 21.001 16.555 -12.855 1.00 92.50 590 ILE A O 1
ATOM 4538 N N . GLU A 1 591 ? 19.769 15.971 -11.066 1.00 91.06 591 GLU A N 1
ATOM 4539 C CA . GLU A 1 591 ? 20.522 16.695 -10.047 1.00 91.06 591 GLU A CA 1
ATOM 4540 C C . GLU A 1 591 ? 21.191 15.705 -9.100 1.00 91.06 591 GLU A C 1
ATOM 4542 O O . GLU A 1 591 ? 20.521 14.952 -8.390 1.00 91.06 591 GLU A O 1
ATOM 4547 N N . ASP A 1 592 ? 22.518 15.727 -9.074 1.00 86.19 592 ASP A N 1
ATOM 4548 C CA . ASP A 1 592 ? 23.304 14.952 -8.128 1.00 86.19 592 ASP A CA 1
ATOM 4549 C C . ASP A 1 592 ? 23.403 15.703 -6.797 1.00 86.19 592 ASP A C 1
ATOM 4551 O O . ASP A 1 592 ? 24.188 16.639 -6.661 1.00 86.19 592 ASP A O 1
ATOM 4555 N N . GLN A 1 593 ? 22.597 15.311 -5.812 1.00 82.19 593 GLN A N 1
ATOM 4556 C CA . GLN A 1 593 ? 22.633 15.857 -4.452 1.00 82.19 593 GLN A CA 1
ATOM 4557 C C . GLN A 1 593 ? 23.277 14.867 -3.471 1.00 82.19 593 GLN A C 1
ATOM 4559 O O . GLN A 1 593 ? 22.968 14.877 -2.276 1.00 82.19 593 GLN A O 1
ATOM 4564 N N . ARG A 1 594 ? 24.158 13.983 -3.961 1.00 75.44 594 ARG A N 1
ATOM 4565 C CA . ARG A 1 594 ? 24.850 13.020 -3.104 1.00 75.44 594 ARG A CA 1
ATOM 4566 C C . ARG A 1 594 ? 25.711 13.730 -2.060 1.00 75.44 594 ARG A C 1
ATOM 4568 O O . ARG A 1 594 ? 26.284 14.783 -2.317 1.00 75.44 594 ARG A O 1
ATOM 4575 N N . ASP A 1 595 ? 25.851 13.125 -0.887 1.00 68.56 595 ASP A N 1
ATOM 4576 C CA . ASP A 1 595 ? 26.795 13.584 0.131 1.00 68.56 595 ASP A CA 1
ATOM 4577 C C . ASP A 1 595 ? 27.784 12.452 0.396 1.00 68.56 595 ASP A C 1
ATOM 4579 O O . ASP A 1 595 ? 27.415 11.391 0.895 1.00 68.56 595 ASP A O 1
ATOM 4583 N N . GLU A 1 596 ? 29.053 12.664 0.053 1.00 59.44 596 GLU A N 1
ATOM 4584 C CA . GLU A 1 596 ? 30.114 11.666 0.241 1.00 59.44 596 GLU A CA 1
ATOM 4585 C C . GLU A 1 596 ? 30.328 11.296 1.720 1.00 59.44 596 GLU A C 1
ATOM 4587 O O . GLU A 1 596 ? 30.880 10.237 2.020 1.00 59.44 596 GLU A O 1
ATOM 4592 N N . ARG A 1 597 ? 29.857 12.131 2.660 1.00 53.38 597 ARG A N 1
ATOM 4593 C CA . ARG A 1 597 ? 29.911 11.874 4.109 1.00 53.38 597 ARG A CA 1
ATOM 4594 C C . ARG A 1 597 ? 28.830 10.897 4.572 1.00 53.38 597 ARG A C 1
ATOM 4596 O O . ARG A 1 597 ? 28.953 10.310 5.648 1.00 53.38 597 ARG A O 1
ATOM 4603 N N . VAL A 1 598 ? 27.787 10.691 3.769 1.00 56.91 598 VAL A N 1
ATOM 4604 C CA . VAL A 1 598 ? 26.763 9.669 3.999 1.00 56.91 598 VAL A CA 1
ATOM 4605 C C . VAL A 1 598 ? 27.371 8.323 3.584 1.00 56.91 598 VAL A C 1
ATOM 4607 O O . VAL A 1 598 ? 27.409 7.955 2.406 1.00 56.91 598 VAL A O 1
ATOM 4610 N N . GLY A 1 599 ? 27.951 7.625 4.571 1.00 52.75 599 GLY A N 1
ATOM 4611 C CA . GLY A 1 599 ? 28.566 6.299 4.421 1.00 52.75 599 GLY A CA 1
ATOM 4612 C C . GLY A 1 599 ? 27.594 5.196 3.955 1.00 52.75 599 GLY A C 1
ATOM 4613 O O . GLY A 1 599 ? 26.513 5.458 3.438 1.00 52.75 599 GLY A O 1
ATOM 4614 N N . ASN A 1 600 ? 27.939 3.919 4.152 1.00 53.06 600 ASN A N 1
ATOM 4615 C CA . ASN A 1 600 ? 27.056 2.794 3.791 1.00 53.06 600 ASN A CA 1
ATOM 4616 C C . ASN A 1 600 ? 25.882 2.639 4.784 1.00 53.06 600 ASN A C 1
ATOM 4618 O O . ASN A 1 600 ? 25.922 1.786 5.665 1.00 53.06 600 ASN A O 1
ATOM 4622 N N . TRP A 1 601 ? 24.832 3.452 4.631 1.00 53.97 601 TRP A N 1
ATOM 4623 C CA . TRP A 1 601 ? 23.673 3.540 5.542 1.00 53.97 601 TRP A CA 1
ATOM 4624 C C . TRP A 1 601 ? 22.675 2.370 5.447 1.00 53.97 601 TRP A C 1
ATOM 4626 O O . TRP A 1 601 ? 21.716 2.324 6.209 1.00 53.97 601 TRP A O 1
ATOM 4636 N N . HIS A 1 602 ? 22.897 1.421 4.531 1.00 49.50 602 HIS A N 1
ATOM 4637 C CA . HIS A 1 602 ? 21.972 0.312 4.254 1.00 49.50 602 HIS A CA 1
ATOM 4638 C C . HIS A 1 602 ? 22.455 -1.056 4.753 1.00 49.50 602 HIS A C 1
ATOM 4640 O O . HIS A 1 602 ? 21.847 -2.067 4.413 1.00 49.50 602 HIS A O 1
ATOM 4646 N N . LYS A 1 603 ? 23.547 -1.126 5.529 1.00 47.56 603 LYS A N 1
ATOM 4647 C CA . LYS A 1 603 ? 23.914 -2.393 6.173 1.00 47.56 603 LYS A CA 1
ATOM 4648 C C . LYS A 1 603 ? 22.972 -2.646 7.346 1.00 47.56 603 LYS A C 1
ATOM 4650 O O . LYS A 1 603 ? 22.888 -1.815 8.250 1.00 47.56 603 LYS A O 1
ATOM 4655 N N . LEU A 1 604 ? 22.309 -3.801 7.347 1.00 45.69 604 LEU A N 1
ATOM 4656 C CA . LEU A 1 604 ? 21.648 -4.315 8.544 1.00 45.69 604 LEU A CA 1
ATOM 4657 C C . LEU A 1 604 ? 22.675 -4.383 9.686 1.00 45.69 604 LEU A C 1
ATOM 4659 O O . LEU A 1 604 ? 23.817 -4.797 9.480 1.00 45.69 604 LEU A O 1
ATOM 4663 N N . LYS A 1 605 ? 22.280 -3.934 10.883 1.00 46.56 605 LYS A N 1
ATOM 4664 C CA . LYS A 1 605 ? 23.166 -3.905 12.060 1.00 46.56 605 LYS A CA 1
ATOM 4665 C C . LYS A 1 605 ? 23.526 -5.296 12.575 1.00 46.56 605 LYS A C 1
ATOM 4667 O O . LYS A 1 605 ? 24.529 -5.425 13.263 1.00 46.56 605 LYS A O 1
ATOM 4672 N N . ILE A 1 606 ? 22.707 -6.295 12.255 1.00 42.97 606 ILE A N 1
ATOM 4673 C CA . ILE A 1 606 ? 22.890 -7.683 12.668 1.00 42.97 606 ILE A CA 1
ATOM 4674 C C . ILE A 1 606 ? 23.565 -8.415 11.510 1.00 42.97 606 ILE A C 1
ATOM 4676 O O . ILE A 1 606 ? 22.961 -8.630 10.457 1.00 42.97 606 ILE A O 1
ATOM 4680 N N . GLY A 1 607 ? 24.839 -8.751 11.688 1.00 41.31 607 GLY A N 1
ATOM 4681 C CA . GLY A 1 607 ? 25.588 -9.564 10.742 1.00 41.31 607 GLY A CA 1
ATOM 4682 C C . GLY A 1 607 ? 25.311 -11.058 10.944 1.00 41.31 607 GLY A C 1
ATOM 4683 O O . GLY A 1 607 ? 24.867 -11.473 12.012 1.00 41.31 607 GLY A O 1
ATOM 4684 N N . PRO A 1 608 ? 25.625 -11.917 9.959 1.00 41.75 608 PRO A N 1
ATOM 4685 C CA . PRO A 1 608 ? 25.499 -13.367 10.115 1.00 41.75 608 PRO A CA 1
ATOM 4686 C C . PRO A 1 608 ? 26.311 -13.948 11.291 1.00 41.75 608 PRO A C 1
ATOM 4688 O O . PRO A 1 608 ? 25.965 -15.019 11.774 1.00 41.75 608 PRO A O 1
ATOM 4691 N N . SER A 1 609 ? 27.345 -13.248 11.778 1.00 46.53 609 SER A N 1
ATOM 4692 C CA . SER A 1 609 ? 28.095 -13.609 12.995 1.00 46.53 609 SER A CA 1
ATOM 4693 C C . SER A 1 609 ? 27.331 -13.377 14.298 1.00 46.53 609 SER A C 1
ATOM 4695 O O . SER A 1 609 ? 27.690 -13.959 15.312 1.00 46.53 609 SER A O 1
ATOM 4697 N N . ASP A 1 610 ? 26.310 -12.522 14.281 1.00 42.75 610 ASP A N 1
ATOM 4698 C CA . ASP A 1 610 ? 25.513 -12.180 15.463 1.00 42.75 610 ASP A CA 1
ATOM 4699 C C . ASP A 1 610 ? 24.312 -13.133 15.628 1.00 42.75 610 ASP A C 1
ATOM 4701 O O . ASP A 1 610 ? 23.600 -13.079 16.629 1.00 42.75 610 ASP A O 1
ATOM 4705 N N . LEU A 1 611 ? 24.077 -13.994 14.626 1.00 43.38 611 LEU A N 1
ATOM 4706 C CA . LEU A 1 611 ? 23.017 -15.009 14.583 1.00 43.38 611 LEU A CA 1
ATOM 4707 C C . LEU A 1 611 ? 23.518 -16.427 14.925 1.00 43.38 611 LEU A C 1
ATOM 4709 O O . LEU A 1 611 ? 22.699 -17.342 15.029 1.00 43.38 611 LEU A O 1
ATOM 4713 N N . THR A 1 612 ? 24.837 -16.613 15.059 1.00 36.34 612 THR A N 1
ATOM 4714 C CA . THR A 1 612 ? 25.489 -17.844 15.550 1.00 36.34 612 THR A CA 1
ATOM 4715 C C . THR A 1 612 ? 25.750 -17.748 17.039 1.00 36.34 612 THR A C 1
ATOM 4717 O O . THR A 1 612 ? 25.539 -18.765 17.735 1.00 36.34 612 THR A O 1
#